Protein AF-A0A181Z832-F1 (afdb_monomer_lite)

Foldseek 3Di:
DPPLDDQKDFDAAPQGDDDDPVLCQLQPPQDDDFQDDPDPPGGGHDPLDDGIDGPPVNLVVLFDPCLVVLVVQLVVLQVLLVVLVVLQVVCVVVVHPSPVSLVSNLSSLVSNLVSVVVNLVRSVVSSVVSNVNSVVVVVVPDPDDGDDDDDDDPPVVSVVVSVVVVVVSVVVNVVVPDDDDDDDDDDDDDDDPDLPPPPLPPPPDFDDWDAAPVRFKIKGWDDDQVCLFQVLFADDSFDKTKIKIAGQAWAFKKWKKFAAQDPPDHGPDIAIATGIDHHPAIEMEMEGDNHPDMDTPHMDGDPDDFAFWDKDKDWPPDDDPVNGRPSCVPFPKTKIKIATQAWAQWKKWKKFAQDAADPRDGGHIHIYTDTHHHRDIDMGMRTNHPDDDSSMDTPTMGHDPVPPDPPVVPPPPDDDD

Structure (mmCIF, N/CA/C/O backbone):
data_AF-A0A181Z832-F1
#
_entry.id   AF-A0A181Z832-F1
#
loop_
_atom_site.group_PDB
_atom_site.id
_atom_site.type_symbol
_atom_site.label_atom_id
_atom_site.label_alt_id
_atom_site.label_comp_id
_atom_site.label_asym_id
_atom_site.label_entity_id
_atom_site.label_seq_id
_atom_site.pdbx_PDB_ins_code
_atom_site.Cartn_x
_atom_site.Cartn_y
_atom_site.Cartn_z
_atom_site.occupancy
_atom_site.B_iso_or_equiv
_atom_site.auth_seq_id
_atom_site.auth_comp_id
_atom_site.auth_asym_id
_atom_site.auth_atom_id
_atom_site.pdbx_PDB_model_num
ATOM 1 N N . MET A 1 1 ? -36.350 8.752 -12.880 1.00 47.03 1 MET A N 1
ATOM 2 C CA . MET A 1 1 ? -35.503 9.159 -11.741 1.00 47.03 1 MET A CA 1
ATOM 3 C C . MET A 1 1 ? -34.087 8.745 -12.075 1.00 47.03 1 MET A C 1
ATOM 5 O O . MET A 1 1 ? -33.832 7.558 -12.195 1.00 47.03 1 MET A O 1
ATOM 9 N N . THR A 1 2 ? -33.215 9.701 -12.371 1.00 56.34 2 THR A N 1
ATOM 10 C CA . THR A 1 2 ? -31.779 9.455 -12.535 1.00 56.34 2 THR A CA 1
ATOM 11 C C . THR A 1 2 ? -31.214 9.071 -11.169 1.00 56.34 2 THR A C 1
ATOM 13 O O . THR A 1 2 ? -31.447 9.796 -10.208 1.00 56.34 2 THR A O 1
ATOM 16 N N . ASP A 1 3 ? -30.532 7.929 -11.070 1.00 66.56 3 ASP A N 1
ATOM 17 C CA . ASP A 1 3 ? -29.887 7.442 -9.841 1.00 66.56 3 ASP A CA 1
ATOM 18 C C . ASP A 1 3 ? -28.851 8.483 -9.368 1.00 66.56 3 ASP A C 1
ATOM 20 O O . ASP A 1 3 ? -27.759 8.588 -9.926 1.00 66.56 3 ASP A O 1
ATOM 24 N N . HIS A 1 4 ? -29.237 9.350 -8.424 1.00 76.06 4 HIS A N 1
ATOM 25 C CA . HIS A 1 4 ? -28.389 10.413 -7.876 1.00 76.06 4 HIS A CA 1
ATOM 26 C C . HIS A 1 4 ? -27.566 9.840 -6.728 1.00 76.06 4 HIS A C 1
ATOM 28 O O . HIS A 1 4 ? -27.806 10.133 -5.556 1.00 76.06 4 HIS A O 1
ATOM 34 N N . ARG A 1 5 ? -26.594 8.992 -7.065 1.00 86.06 5 ARG A N 1
ATOM 35 C CA . ARG A 1 5 ? -25.602 8.563 -6.079 1.00 86.06 5 ARG A CA 1
ATOM 36 C C . ARG A 1 5 ? -24.709 9.751 -5.722 1.00 86.06 5 ARG A C 1
ATOM 38 O O . ARG A 1 5 ? -24.228 10.429 -6.634 1.00 86.06 5 ARG A O 1
ATOM 45 N N . PRO A 1 6 ? -24.488 10.024 -4.427 1.00 91.19 6 PRO A N 1
ATOM 46 C CA . PRO A 1 6 ? -23.583 11.083 -4.019 1.00 91.19 6 PRO A CA 1
ATOM 47 C C . PRO A 1 6 ? -22.151 10.754 -4.481 1.00 91.19 6 PRO A C 1
ATOM 49 O O . PRO A 1 6 ? -21.756 9.587 -4.457 1.00 91.19 6 PRO A O 1
ATOM 52 N N . PRO A 1 7 ? -21.360 11.756 -4.905 1.00 90.62 7 PRO A N 1
ATOM 53 C CA . PRO A 1 7 ? -19.976 11.545 -5.320 1.00 90.62 7 PRO A CA 1
ATOM 54 C C . PRO A 1 7 ? -19.058 11.065 -4.188 1.00 90.62 7 PRO A C 1
ATOM 56 O O . PRO A 1 7 ? -18.022 10.470 -4.471 1.00 90.62 7 PRO A O 1
ATOM 59 N N . PHE A 1 8 ? -19.449 11.265 -2.928 1.00 91.69 8 PHE A N 1
ATOM 60 C CA . PHE A 1 8 ? -18.770 10.713 -1.758 1.00 91.69 8 PHE A CA 1
ATOM 61 C C . PHE A 1 8 ? -19.722 9.823 -0.957 1.00 91.69 8 PHE A C 1
ATOM 63 O O . PHE A 1 8 ? -20.860 10.205 -0.672 1.00 91.69 8 PHE A O 1
ATOM 70 N N . ARG A 1 9 ? -19.252 8.632 -0.584 1.00 90.69 9 ARG A N 1
ATOM 71 C CA . ARG A 1 9 ? -19.962 7.688 0.283 1.00 90.69 9 ARG A CA 1
ATOM 72 C C . ARG A 1 9 ? -19.500 7.870 1.721 1.00 90.69 9 ARG A C 1
ATOM 74 O O . ARG A 1 9 ? -18.304 7.999 1.974 1.00 90.69 9 ARG A O 1
ATOM 81 N N . PHE A 1 10 ? -20.447 7.855 2.651 1.00 93.31 10 PHE A N 1
ATOM 82 C CA . PHE A 1 10 ? -20.147 7.941 4.075 1.00 93.31 10 PHE A CA 1
ATOM 83 C C . PHE A 1 10 ? -19.765 6.564 4.635 1.00 93.31 10 PHE A C 1
ATOM 85 O O . PHE A 1 10 ? -20.524 5.604 4.485 1.00 93.31 10 PHE A O 1
ATOM 92 N N . ARG A 1 11 ? -18.609 6.469 5.296 1.00 89.62 11 ARG A N 1
ATOM 93 C CA . ARG A 1 11 ? -18.157 5.289 6.044 1.00 89.62 11 ARG A CA 1
ATOM 94 C C . ARG A 1 11 ? -18.623 5.421 7.489 1.00 89.62 11 ARG A C 1
ATOM 96 O O . ARG A 1 11 ? -18.109 6.246 8.242 1.00 89.62 11 ARG A O 1
ATOM 103 N N . THR A 1 12 ? -19.607 4.606 7.860 1.00 92.50 12 THR A N 1
ATOM 104 C CA . THR A 1 12 ? -20.191 4.616 9.209 1.00 92.50 12 THR A CA 1
ATOM 105 C C . THR A 1 12 ? -19.221 3.950 10.190 1.00 92.50 12 THR A C 1
ATOM 107 O O . THR A 1 12 ? -18.890 2.786 9.964 1.00 92.50 12 THR A O 1
ATOM 110 N N . PRO A 1 13 ? -18.756 4.642 11.248 1.00 91.38 13 PRO A N 1
ATOM 111 C CA . PRO A 1 13 ? -17.936 4.018 12.284 1.00 91.38 13 PRO A CA 1
ATOM 112 C C . PRO A 1 13 ? -18.646 2.832 12.958 1.00 91.38 13 PRO A C 1
ATOM 114 O O . PRO A 1 13 ? -19.880 2.833 13.051 1.00 91.38 13 PRO A O 1
ATOM 117 N N . PRO A 1 14 ? -17.904 1.842 13.484 1.00 86.19 14 PRO A N 1
ATOM 118 C CA . PRO A 1 14 ? -18.495 0.738 14.232 1.00 86.19 14 PRO A CA 1
ATOM 119 C C . PRO A 1 14 ? -19.362 1.236 15.399 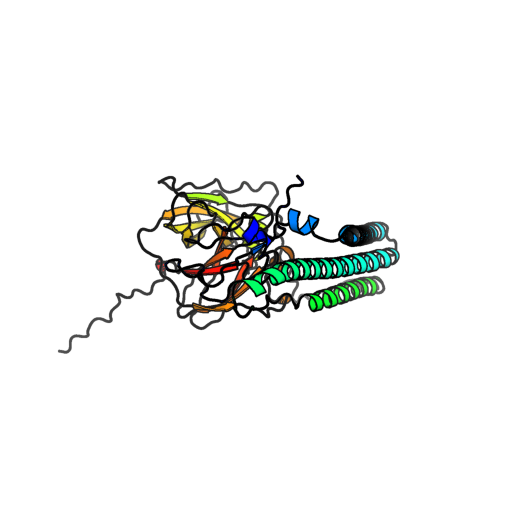1.00 86.19 14 PRO A C 1
ATOM 121 O O . PRO A 1 14 ? -18.968 2.118 16.161 1.00 86.19 14 PRO A O 1
ATOM 124 N N . GLY A 1 15 ? -20.570 0.682 15.529 1.00 91.19 15 GLY A N 1
ATOM 125 C CA . GLY A 1 15 ? -21.528 1.052 16.579 1.00 91.19 15 GLY A CA 1
ATOM 126 C C . GLY A 1 15 ? -22.335 2.329 16.314 1.00 91.19 15 GLY A C 1
ATOM 127 O O . GLY A 1 15 ? -23.218 2.656 17.107 1.00 91.19 15 GLY A O 1
ATOM 128 N N . TRP A 1 16 ? -22.086 3.044 15.212 1.00 93.94 16 TRP A N 1
ATOM 129 C CA . TRP A 1 16 ? -22.918 4.179 14.810 1.00 93.94 16 TRP A CA 1
ATOM 130 C C . TRP A 1 16 ? -24.132 3.717 13.993 1.00 93.94 16 TRP A C 1
ATOM 132 O O . TRP A 1 16 ? -24.042 2.751 13.233 1.00 93.94 16 TRP A O 1
ATOM 142 N N . PRO A 1 17 ? -25.275 4.418 14.088 1.00 94.50 17 PRO A N 1
ATOM 143 C CA . PRO A 1 17 ? -26.390 4.183 13.184 1.00 94.50 17 PRO A CA 1
ATOM 144 C C . PRO A 1 17 ? -26.012 4.602 11.758 1.00 94.50 17 PRO A C 1
ATOM 146 O O . PRO A 1 17 ? -25.403 5.653 11.549 1.00 94.50 17 PRO A O 1
ATOM 149 N N . THR A 1 18 ? -26.414 3.809 10.764 1.00 92.25 18 THR A N 1
ATOM 150 C CA . THR A 1 18 ? -26.238 4.170 9.352 1.00 92.25 18 THR A CA 1
ATOM 151 C C . THR A 1 18 ? -27.043 5.437 9.037 1.00 92.25 18 THR A C 1
ATOM 153 O O . THR A 1 18 ? -28.260 5.447 9.252 1.00 92.25 18 THR A O 1
ATOM 156 N N . PRO A 1 19 ? -26.415 6.515 8.535 1.00 91.50 19 PRO A N 1
ATOM 157 C CA . PRO A 1 19 ? -27.131 7.744 8.219 1.00 91.50 19 PRO A CA 1
ATOM 158 C C . PRO A 1 19 ? -28.065 7.559 7.019 1.00 91.50 19 PRO A C 1
ATOM 160 O O . PRO A 1 19 ? -27.821 6.743 6.128 1.00 91.50 19 PRO A O 1
ATOM 163 N N . SER A 1 20 ? -29.133 8.359 6.966 1.00 92.62 20 SER A N 1
ATOM 164 C CA . SER A 1 20 ? -30.029 8.377 5.808 1.00 92.62 20 SER A CA 1
ATOM 165 C C . SER A 1 20 ? -29.323 8.939 4.570 1.00 92.62 20 SER A C 1
ATOM 167 O O . SER A 1 20 ? -28.414 9.767 4.664 1.00 92.62 20 SER A O 1
ATOM 169 N N . THR A 1 21 ? -29.777 8.543 3.380 1.00 89.25 21 THR A N 1
ATOM 170 C CA . THR A 1 21 ? -29.235 9.047 2.106 1.00 89.25 21 THR A CA 1
ATOM 171 C C . THR A 1 21 ? -29.367 10.565 1.972 1.00 89.25 21 THR A C 1
ATOM 173 O O . THR A 1 21 ? -28.485 11.207 1.409 1.00 89.25 21 THR A O 1
ATOM 176 N N . GLU A 1 22 ? -30.437 11.150 2.520 1.00 89.75 22 GLU A N 1
ATOM 177 C CA . GLU A 1 22 ? -30.642 12.603 2.563 1.00 89.75 22 GLU A CA 1
ATOM 178 C C . GLU A 1 22 ? -29.599 13.296 3.447 1.00 89.75 22 GLU A C 1
ATOM 180 O O . GLU A 1 22 ? -29.033 14.313 3.046 1.00 89.75 22 GLU A O 1
ATOM 185 N N . TRP A 1 23 ? -29.286 12.720 4.614 1.00 90.50 23 TRP A N 1
ATOM 186 C CA . TRP A 1 23 ? -28.253 13.252 5.501 1.00 90.50 23 TRP A CA 1
ATOM 187 C C . TRP A 1 23 ? -26.875 13.198 4.840 1.00 90.50 23 TRP A C 1
ATOM 189 O O . TRP A 1 23 ? -26.167 14.205 4.828 1.00 90.50 23 TRP A O 1
ATOM 199 N N . VAL A 1 24 ? -26.527 12.054 4.234 1.00 91.06 24 VAL A N 1
ATOM 200 C CA . VAL A 1 24 ? -25.254 11.860 3.519 1.00 91.06 24 VAL A CA 1
ATOM 201 C C . VAL A 1 24 ? -25.123 12.859 2.374 1.00 91.06 24 VAL A C 1
ATOM 203 O O . VAL A 1 24 ? -24.075 13.479 2.220 1.00 91.06 24 VAL A O 1
ATOM 206 N N . ALA A 1 25 ? -26.191 13.068 1.599 1.00 89.00 25 ALA A N 1
ATOM 207 C CA . ALA A 1 25 ? -26.197 14.038 0.510 1.00 89.00 25 ALA A CA 1
ATOM 208 C C . ALA A 1 25 ? -26.004 15.483 1.005 1.00 89.00 25 ALA A C 1
ATOM 210 O O . ALA A 1 25 ? -25.301 16.250 0.349 1.00 89.00 25 ALA A O 1
ATOM 211 N N . ALA A 1 26 ? -26.587 15.834 2.156 1.00 88.69 26 ALA A N 1
ATOM 212 C CA . ALA A 1 26 ? -26.503 17.170 2.744 1.00 88.69 26 ALA A CA 1
ATOM 213 C C . ALA A 1 26 ? -25.163 17.474 3.439 1.00 88.69 26 ALA A C 1
ATOM 215 O O . ALA A 1 26 ? -24.819 18.644 3.568 1.00 88.69 26 ALA A O 1
ATOM 216 N N . HIS A 1 27 ? -24.403 16.460 3.868 1.00 89.81 27 HIS A N 1
ATOM 217 C CA . HIS A 1 27 ? -23.187 16.637 4.680 1.00 89.81 27 HIS A CA 1
ATOM 218 C C . HIS A 1 27 ? -21.897 16.186 3.983 1.00 89.81 27 HIS A C 1
ATOM 220 O O . HIS A 1 27 ? -20.892 15.985 4.656 1.00 89.81 27 HIS A O 1
ATOM 226 N N . GLN A 1 28 ? -21.886 16.025 2.656 1.00 91.38 28 GLN A N 1
ATOM 227 C CA . GLN A 1 28 ? -20.708 15.518 1.940 1.00 91.38 28 GLN A CA 1
ATOM 228 C C . GLN A 1 28 ? -19.419 16.265 2.285 1.00 91.38 28 GLN A C 1
ATOM 230 O O . GLN A 1 28 ? -19.369 17.494 2.223 1.00 91.38 28 GLN A O 1
ATOM 235 N N . LEU A 1 29 ? -18.376 15.491 2.600 1.00 90.12 29 LEU A N 1
ATOM 236 C CA . LEU A 1 29 ? -17.046 15.964 2.999 1.00 90.12 29 LEU A CA 1
ATOM 237 C C . LEU A 1 29 ? -17.005 16.789 4.297 1.00 90.12 29 LEU A C 1
ATOM 239 O O . LEU A 1 29 ? -15.959 17.343 4.630 1.00 90.12 29 LEU A O 1
ATOM 243 N N . ALA A 1 30 ? -18.103 16.879 5.051 1.00 88.81 30 ALA A N 1
ATOM 244 C CA . ALA A 1 30 ? -18.063 17.437 6.394 1.00 88.81 30 ALA A CA 1
ATOM 245 C C . ALA A 1 30 ? -17.434 16.403 7.334 1.00 88.81 30 ALA A C 1
ATOM 247 O O . ALA A 1 30 ? -18.033 15.362 7.616 1.00 88.81 30 ALA A O 1
ATOM 248 N N . GLU A 1 31 ? -16.214 16.667 7.789 1.00 84.94 31 GLU A N 1
ATOM 249 C CA . GLU A 1 31 ? -15.541 15.824 8.773 1.00 84.94 31 GLU A CA 1
ATOM 250 C C . GLU A 1 31 ? -15.921 16.267 10.190 1.00 84.94 31 GLU A C 1
ATOM 252 O O . GLU A 1 31 ? -15.747 17.441 10.544 1.00 84.94 31 GLU A O 1
ATOM 257 N N . PRO A 1 32 ? -16.458 15.356 11.016 1.00 85.19 32 PRO A N 1
ATOM 258 C CA . PRO A 1 32 ? -16.616 15.612 12.434 1.00 85.19 32 PRO A CA 1
ATOM 259 C C . PRO A 1 32 ? -15.259 15.888 13.091 1.00 85.19 32 PRO A C 1
ATOM 261 O O . PRO A 1 32 ? -14.251 15.279 12.741 1.00 85.19 32 PRO A O 1
ATOM 264 N N . GLY A 1 33 ? -15.232 16.792 14.073 1.00 83.06 33 GLY A N 1
ATOM 265 C CA . GLY A 1 33 ? -14.020 17.037 14.857 1.00 83.06 33 GLY A CA 1
ATOM 266 C C . GLY A 1 33 ? -13.581 15.798 15.661 1.00 83.06 33 GLY A C 1
ATOM 267 O O . GLY A 1 33 ? -14.410 14.922 15.934 1.00 83.06 33 GLY A O 1
ATOM 268 N N . PRO A 1 34 ? -12.305 15.722 16.088 1.00 81.00 34 PRO A N 1
ATOM 269 C CA . PRO A 1 34 ? -11.812 14.628 16.923 1.00 81.00 34 PRO A CA 1
ATOM 270 C C . PRO A 1 34 ? -12.693 14.396 18.159 1.00 81.00 34 PRO A C 1
ATOM 272 O O . PRO A 1 34 ? -13.067 15.345 18.849 1.00 81.00 34 PRO A O 1
ATOM 275 N N . GLY A 1 35 ? -13.031 13.132 18.432 1.00 84.56 35 GLY A N 1
ATOM 276 C CA . GLY A 1 35 ? -13.876 12.744 19.568 1.00 84.56 35 GLY A CA 1
ATOM 277 C C . GLY A 1 35 ? -15.380 12.979 19.380 1.00 84.56 35 GLY A C 1
ATOM 278 O O . GLY A 1 35 ? -16.143 12.788 20.326 1.00 84.56 35 GLY A O 1
ATOM 279 N N . PHE A 1 36 ? -15.833 13.381 18.188 1.00 88.00 36 PHE A N 1
ATOM 280 C CA . PHE A 1 36 ? -17.260 13.517 17.907 1.00 88.00 36 PHE A CA 1
ATOM 281 C C . PHE A 1 36 ? -18.001 12.178 18.059 1.00 88.00 36 PHE A C 1
ATOM 283 O O . PHE A 1 36 ? -17.537 11.131 17.602 1.00 88.00 36 PHE A O 1
ATOM 290 N N . SER A 1 37 ? -19.193 12.248 18.654 1.00 91.94 37 SER A N 1
ATOM 291 C CA . SER A 1 37 ? -20.169 11.163 18.726 1.00 91.94 37 SER A CA 1
ATOM 292 C C . SER A 1 37 ? -21.545 11.689 18.295 1.00 91.94 37 SER A C 1
ATOM 294 O O . SER A 1 37 ? -21.918 12.799 18.690 1.00 91.94 37 SER A O 1
ATOM 296 N N . PRO A 1 38 ? -22.319 10.927 17.498 1.00 88.44 38 PRO A N 1
ATOM 297 C CA . PRO A 1 38 ? -23.601 11.376 16.962 1.00 88.44 38 PRO A CA 1
ATOM 298 C C . PRO A 1 38 ? -24.716 11.434 18.016 1.00 88.44 38 PRO A C 1
ATOM 300 O O . PRO A 1 38 ? -25.769 12.012 17.748 1.00 88.44 38 PRO A O 1
ATOM 303 N N . GLY A 1 39 ? -24.521 10.857 19.208 1.00 92.06 39 GLY A N 1
ATOM 304 C CA . GLY A 1 39 ? -25.519 10.915 20.272 1.00 92.06 39 GLY A CA 1
ATOM 305 C C . GLY A 1 39 ? -25.086 10.259 21.588 1.00 92.06 39 GLY A C 1
ATOM 306 O O . GLY A 1 39 ? -24.076 9.557 21.639 1.00 92.06 39 GLY A O 1
ATOM 307 N N . PRO A 1 40 ? -25.852 10.469 22.675 1.00 93.69 40 PRO A N 1
ATOM 308 C CA . PRO A 1 40 ? -25.563 9.866 23.973 1.00 93.69 40 PRO A CA 1
ATOM 309 C C . PRO A 1 40 ? -25.508 8.337 23.889 1.00 93.69 40 PRO A C 1
ATOM 311 O O . PRO A 1 40 ? -26.417 7.709 23.351 1.00 93.69 40 PRO A O 1
ATOM 314 N N . GLY A 1 41 ? -24.454 7.741 24.449 1.00 94.38 41 GLY A N 1
ATOM 315 C CA . GLY A 1 41 ? -24.267 6.287 24.473 1.00 94.38 41 GLY A CA 1
ATOM 316 C C . GLY A 1 41 ? -23.680 5.681 23.194 1.00 94.38 41 GLY A C 1
ATOM 317 O O . GLY A 1 41 ? -23.445 4.478 23.173 1.00 94.38 41 GLY A O 1
ATOM 318 N N . ILE A 1 42 ? -23.406 6.482 22.158 1.00 94.62 42 ILE A N 1
ATOM 319 C CA . ILE A 1 42 ? -22.690 6.031 20.958 1.00 94.62 42 ILE A CA 1
ATOM 320 C C . ILE A 1 42 ? -21.196 6.343 21.152 1.00 94.62 42 ILE A C 1
ATOM 322 O O . ILE A 1 42 ? -20.869 7.479 21.521 1.00 94.62 42 ILE A O 1
ATOM 326 N N . PRO A 1 43 ? -20.277 5.380 20.952 1.00 94.31 43 PRO A N 1
ATOM 327 C CA . PRO A 1 43 ? -18.849 5.634 21.119 1.00 94.31 43 PRO A CA 1
ATOM 328 C C . PRO A 1 43 ? -18.356 6.694 20.118 1.00 94.31 43 PRO A C 1
ATOM 330 O O . PRO A 1 43 ? -18.912 6.807 19.022 1.00 94.31 43 PRO A O 1
ATOM 333 N N . PRO A 1 44 ? -17.325 7.487 20.461 1.00 93.38 44 PRO A N 1
ATOM 334 C CA . PRO A 1 44 ? -16.682 8.360 19.486 1.00 93.38 44 PRO A CA 1
ATOM 335 C C . PRO A 1 44 ? -16.089 7.531 18.340 1.00 93.38 44 PRO A C 1
ATOM 337 O O . PRO A 1 44 ? -15.774 6.352 18.515 1.00 93.38 44 PRO A O 1
ATOM 340 N N . ALA A 1 45 ? -15.934 8.141 17.165 1.00 89.62 45 ALA A N 1
ATOM 341 C CA . ALA A 1 45 ? -15.255 7.466 16.063 1.00 89.62 45 ALA A CA 1
ATOM 342 C C . ALA A 1 45 ? -13.797 7.134 16.449 1.00 89.62 45 ALA A C 1
ATOM 344 O O . ALA A 1 45 ? -13.174 7.930 17.163 1.00 89.62 45 ALA A O 1
ATOM 345 N N . PRO A 1 46 ? -13.240 6.004 15.972 1.00 87.00 46 PRO A N 1
ATOM 346 C CA . PRO A 1 46 ? -11.831 5.679 16.174 1.00 87.00 46 PRO A CA 1
ATOM 347 C C . PRO A 1 46 ? -10.901 6.805 15.701 1.00 87.00 46 PRO A C 1
ATOM 349 O O . PRO A 1 46 ? -11.207 7.526 14.745 1.00 87.00 46 PRO A O 1
ATOM 352 N N . SER A 1 47 ? -9.747 6.957 16.353 1.00 83.50 47 SER A N 1
ATOM 353 C CA . SER A 1 47 ? -8.713 7.893 15.902 1.00 83.50 47 SER A CA 1
ATOM 354 C C . SER A 1 47 ? -8.278 7.557 14.474 1.00 83.50 47 SER A C 1
ATOM 356 O O . SER A 1 47 ? -8.003 6.400 14.176 1.00 83.50 47 SER A O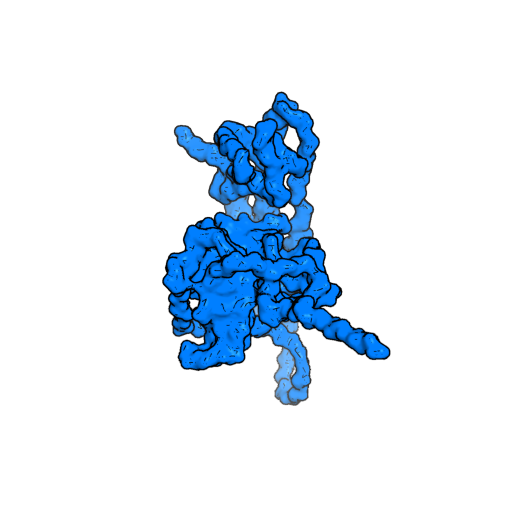 1
ATOM 358 N N . GLY A 1 48 ? -8.221 8.564 13.597 1.00 80.12 48 GLY A N 1
ATOM 359 C CA . GLY A 1 48 ? -7.853 8.381 12.188 1.00 80.12 48 GLY A CA 1
ATOM 360 C C . GLY A 1 48 ? -8.988 7.899 11.276 1.00 80.12 48 GLY A C 1
ATOM 361 O O . GLY A 1 48 ? -8.759 7.699 10.087 1.00 80.12 48 GLY A O 1
ATOM 362 N N . TRP A 1 49 ? -10.218 7.739 11.784 1.00 85.44 49 TRP A N 1
ATOM 363 C CA . TRP A 1 49 ? -11.340 7.287 10.959 1.00 85.44 49 TRP A CA 1
ATOM 364 C C . TRP A 1 49 ? -11.639 8.246 9.797 1.00 85.44 49 TRP A C 1
ATOM 366 O O . TRP A 1 49 ? -11.981 9.413 9.999 1.00 85.44 49 TRP A O 1
ATOM 376 N N . ARG A 1 50 ? -11.594 7.725 8.567 1.00 84.75 50 ARG A N 1
ATOM 377 C CA . ARG A 1 50 ? -11.970 8.455 7.350 1.00 84.75 50 ARG A CA 1
ATOM 378 C C . ARG A 1 50 ? -13.469 8.303 7.090 1.00 84.75 50 ARG A C 1
ATOM 380 O O . ARG A 1 50 ? -13.939 7.255 6.654 1.00 84.75 50 ARG A O 1
ATOM 387 N N . PHE A 1 51 ? -14.234 9.364 7.339 1.00 90.12 51 PHE A N 1
ATOM 388 C CA . PHE A 1 51 ? -15.699 9.360 7.206 1.00 90.12 51 PHE A CA 1
ATOM 389 C C . PHE A 1 51 ? -16.202 9.315 5.765 1.00 90.12 51 PHE A C 1
ATOM 391 O O . PHE A 1 51 ? -17.349 8.940 5.532 1.00 90.12 51 PHE A O 1
ATOM 398 N N . TRP A 1 52 ? -15.376 9.702 4.796 1.00 92.00 52 TRP A N 1
ATOM 399 C CA . TRP A 1 52 ? -15.783 9.852 3.405 1.00 92.00 52 TRP A CA 1
ATOM 400 C C . TRP A 1 52 ? -14.856 9.055 2.495 1.00 92.00 52 TRP A C 1
ATOM 402 O O . TRP A 1 52 ? -13.640 9.177 2.587 1.00 92.00 52 TRP A O 1
ATOM 412 N N . ARG A 1 53 ? -15.437 8.269 1.585 1.00 86.38 53 ARG A N 1
ATOM 413 C CA . ARG A 1 53 ? -14.726 7.630 0.469 1.00 86.38 53 ARG A CA 1
ATOM 414 C C . ARG A 1 53 ? -15.279 8.165 -0.843 1.00 86.38 53 ARG A C 1
ATOM 416 O O . ARG A 1 53 ? -16.497 8.269 -1.008 1.00 86.38 53 ARG A O 1
ATOM 423 N N . ALA A 1 54 ? -14.404 8.519 -1.777 1.00 83.00 54 ALA A N 1
ATOM 424 C CA . ALA A 1 54 ? -14.828 8.961 -3.098 1.00 83.00 54 ALA A CA 1
ATOM 425 C C . ALA A 1 54 ? -15.431 7.785 -3.882 1.00 83.00 54 ALA A C 1
ATOM 427 O O . ALA A 1 54 ? -14.792 6.754 -4.071 1.00 83.00 54 ALA A O 1
ATOM 428 N N . ASP A 1 55 ? -16.653 7.944 -4.388 1.00 83.94 55 ASP A N 1
ATOM 429 C CA . ASP A 1 55 ? -17.175 7.047 -5.415 1.00 83.94 55 ASP A CA 1
ATOM 430 C C . ASP A 1 55 ? -16.623 7.526 -6.760 1.00 83.94 55 ASP A C 1
ATOM 432 O O . ASP A 1 55 ? -17.111 8.508 -7.331 1.00 83.94 55 ASP A O 1
ATOM 436 N N . ARG A 1 56 ? -15.583 6.845 -7.267 1.00 82.62 56 ARG A N 1
ATOM 437 C CA . ARG A 1 56 ? -14.861 7.247 -8.487 1.00 82.62 56 ARG A CA 1
ATOM 438 C C . ARG A 1 56 ? -15.820 7.518 -9.655 1.00 82.62 56 ARG A C 1
ATOM 440 O O . ARG A 1 56 ? -15.594 8.461 -10.411 1.00 82.62 56 ARG A O 1
ATOM 447 N N . ARG A 1 57 ? -16.905 6.744 -9.813 1.00 83.81 57 ARG A N 1
ATOM 448 C CA . ARG A 1 57 ? -17.869 6.908 -10.921 1.00 83.81 57 ARG A CA 1
ATOM 449 C C . ARG A 1 57 ? -18.777 8.116 -10.709 1.00 83.81 57 ARG A C 1
ATOM 451 O O . ARG A 1 57 ? -18.936 8.915 -11.635 1.00 83.81 57 ARG A O 1
ATOM 458 N N . ALA A 1 58 ? -19.342 8.271 -9.514 1.00 87.44 58 ALA A N 1
ATOM 459 C CA . ALA A 1 58 ? -20.228 9.392 -9.205 1.00 87.44 58 ALA A CA 1
ATOM 460 C C . ALA A 1 58 ? -19.469 10.731 -9.158 1.00 87.44 58 ALA A C 1
ATOM 462 O O . ALA A 1 58 ? -19.937 11.723 -9.717 1.00 87.44 58 ALA A O 1
ATOM 463 N N . PHE A 1 59 ? -18.250 10.757 -8.612 1.00 89.88 59 PHE A N 1
ATOM 464 C CA . PHE A 1 59 ? -17.384 11.940 -8.625 1.00 89.88 59 PHE A CA 1
ATOM 465 C C . PHE A 1 59 ? -16.999 12.358 -10.048 1.00 89.88 59 PHE A C 1
ATOM 467 O O . PHE A 1 59 ? -17.139 13.520 -10.431 1.00 89.88 59 PHE A O 1
ATOM 474 N N . ARG A 1 60 ? -16.618 11.393 -10.890 1.00 87.56 60 ARG A N 1
ATOM 475 C CA . ARG A 1 60 ? -16.360 11.612 -12.321 1.00 87.56 60 ARG A CA 1
ATOM 476 C C . ARG A 1 60 ? -17.570 12.166 -13.074 1.00 87.56 60 ARG A C 1
ATOM 478 O O . ARG A 1 60 ? -17.372 12.915 -14.033 1.00 87.56 60 ARG A O 1
ATOM 485 N N . ALA A 1 61 ? -18.786 11.787 -12.681 1.00 89.88 61 ALA A N 1
ATOM 486 C CA . ALA A 1 61 ? -20.028 12.311 -13.248 1.00 89.88 61 ALA A CA 1
ATOM 487 C C . ALA A 1 61 ? -20.367 13.722 -12.734 1.00 89.88 61 ALA A C 1
ATOM 489 O O . ALA A 1 61 ? -20.992 14.492 -13.461 1.00 89.88 61 ALA A O 1
ATOM 490 N N . ALA A 1 62 ? -19.926 14.069 -11.520 1.00 91.75 62 ALA A N 1
ATOM 491 C CA . ALA A 1 62 ? -20.072 15.402 -10.938 1.00 91.75 62 ALA A CA 1
ATOM 492 C C . ALA A 1 62 ? -19.080 16.431 -11.515 1.00 91.75 62 ALA A C 1
ATOM 494 O O . ALA A 1 62 ? -19.337 17.633 -11.457 1.00 91.75 62 ALA A O 1
ATOM 495 N N . MET A 1 63 ? -17.959 15.984 -12.092 1.00 92.38 63 MET A N 1
ATOM 496 C CA . MET A 1 63 ? -16.997 16.878 -12.740 1.00 92.38 63 MET A CA 1
ATOM 497 C C . MET A 1 63 ? -17.601 17.604 -13.958 1.00 92.38 63 MET A C 1
ATOM 499 O O . MET A 1 63 ? -18.366 17.019 -14.732 1.00 92.38 63 MET A O 1
ATOM 503 N N . PRO A 1 64 ? -17.209 18.866 -14.210 1.00 93.38 64 PRO A N 1
ATOM 504 C CA . PRO A 1 64 ? -17.733 19.636 -15.332 1.00 93.38 64 PRO A CA 1
ATOM 505 C C . PRO A 1 64 ? -17.288 19.055 -16.681 1.00 93.38 64 PRO A C 1
ATOM 507 O O . PRO A 1 64 ? -16.238 18.425 -16.814 1.00 93.38 64 PRO A O 1
ATOM 510 N N . THR A 1 65 ? -18.042 19.360 -17.741 1.00 92.00 65 THR A N 1
ATOM 511 C CA . THR A 1 65 ? -17.803 18.856 -19.111 1.00 92.00 65 THR A CA 1
ATOM 512 C C . THR A 1 65 ? -16.406 19.162 -19.663 1.00 92.00 65 THR A C 1
ATOM 514 O O . THR A 1 65 ? -15.916 18.436 -20.532 1.00 92.00 65 THR A O 1
ATOM 517 N N . ARG A 1 66 ? -15.726 20.194 -19.136 1.00 92.50 66 ARG A N 1
ATOM 518 C CA . ARG A 1 66 ? -14.329 20.530 -19.463 1.00 92.50 66 ARG A CA 1
ATOM 519 C C . ARG A 1 66 ? -13.360 19.375 -19.183 1.00 92.50 66 ARG A C 1
ATOM 521 O O . ARG A 1 66 ? -12.353 19.283 -19.882 1.00 92.50 66 ARG A O 1
ATOM 528 N N . ARG A 1 67 ? -13.691 18.473 -18.252 1.00 93.88 67 ARG A N 1
ATOM 529 C CA . ARG A 1 67 ? -12.930 17.254 -17.946 1.00 93.88 67 ARG A CA 1
ATOM 530 C C . ARG A 1 67 ? -12.559 16.473 -19.206 1.00 93.88 67 ARG A C 1
ATOM 532 O O . ARG A 1 67 ? -11.385 16.197 -19.413 1.00 93.88 67 ARG A O 1
ATOM 539 N N . ARG A 1 68 ? -13.528 16.207 -20.093 1.00 92.12 68 ARG A N 1
ATOM 540 C CA . ARG A 1 68 ? -13.288 15.434 -21.327 1.00 92.12 68 ARG A CA 1
ATOM 541 C C . ARG A 1 68 ? -12.223 16.071 -22.214 1.00 92.12 68 ARG A C 1
ATOM 543 O O . ARG A 1 68 ? -11.455 15.364 -22.843 1.00 92.12 68 ARG A O 1
ATOM 550 N N . ARG A 1 69 ? -12.163 17.407 -22.272 1.00 94.38 69 ARG A N 1
ATOM 551 C CA . ARG A 1 69 ? -11.132 18.106 -23.055 1.00 94.38 69 ARG A CA 1
ATOM 552 C C . ARG A 1 69 ? -9.748 17.925 -22.441 1.00 94.38 69 ARG A C 1
ATOM 554 O O . ARG A 1 69 ? -8.801 17.743 -23.187 1.00 94.38 69 ARG A O 1
ATOM 561 N N . ILE A 1 70 ? -9.639 17.975 -21.114 1.00 93.06 70 ILE A N 1
ATOM 562 C CA . ILE A 1 70 ? -8.368 17.765 -20.408 1.00 93.06 70 ILE A CA 1
ATOM 563 C C . ILE A 1 70 ? -7.902 16.315 -20.577 1.00 93.06 70 ILE A C 1
ATOM 565 O O . ILE A 1 70 ? -6.746 16.095 -20.906 1.00 93.06 70 ILE A O 1
ATOM 569 N N . GLU A 1 71 ? -8.807 15.342 -20.449 1.00 91.12 71 GLU A N 1
ATOM 570 C CA . GLU A 1 71 ? -8.492 13.925 -20.680 1.00 91.12 71 GLU A CA 1
ATOM 571 C C . GLU A 1 71 ? -8.051 13.672 -22.124 1.00 91.12 71 GLU A C 1
ATOM 573 O O . GLU A 1 71 ? -7.028 13.037 -22.343 1.00 91.12 71 GLU A O 1
ATOM 578 N N . LEU A 1 72 ? -8.757 14.229 -23.116 1.00 96.12 72 LEU A N 1
ATOM 579 C CA . LEU A 1 72 ? -8.356 14.113 -24.522 1.00 96.12 72 LEU A CA 1
ATOM 580 C C . LEU A 1 72 ? -6.989 14.752 -24.796 1.00 96.12 72 LEU A C 1
ATOM 582 O O . LEU A 1 72 ? -6.217 14.195 -25.568 1.00 96.12 72 LEU A O 1
ATOM 586 N N . LEU A 1 73 ? -6.678 15.897 -24.177 1.00 95.06 73 LEU A N 1
ATOM 587 C CA . LEU A 1 73 ? -5.354 16.518 -24.290 1.00 95.06 73 LEU A CA 1
ATOM 588 C C . LEU A 1 73 ? -4.272 15.662 -23.625 1.00 95.06 73 LEU A C 1
ATOM 590 O O . LEU A 1 73 ? -3.206 15.499 -24.210 1.00 95.06 73 LEU A O 1
ATOM 594 N N . GLY A 1 74 ? -4.560 15.073 -22.462 1.00 92.88 74 GLY A N 1
ATOM 595 C CA . GLY A 1 74 ? -3.657 14.146 -21.784 1.00 92.88 74 GLY A CA 1
ATOM 596 C C . GLY A 1 74 ? -3.365 12.920 -22.644 1.00 92.88 74 GLY A C 1
ATOM 597 O O . GLY A 1 74 ? -2.206 12.631 -22.921 1.00 92.88 74 GLY A O 1
ATOM 598 N N . VAL A 1 75 ? -4.407 12.263 -23.163 1.00 94.38 75 VAL A N 1
ATOM 599 C CA . VAL A 1 75 ? -4.269 11.112 -24.070 1.00 94.38 75 VAL A CA 1
ATOM 600 C C . VAL A 1 75 ? -3.508 11.499 -25.340 1.00 94.38 75 VAL A C 1
ATOM 602 O O . VAL A 1 75 ? -2.610 10.773 -25.750 1.00 94.38 75 VAL A O 1
ATOM 605 N N . ALA A 1 76 ? -3.805 12.650 -25.951 1.00 96.31 76 ALA A N 1
ATOM 606 C CA . ALA A 1 76 ? -3.074 13.117 -27.129 1.00 96.31 76 ALA A CA 1
ATOM 607 C C . ALA A 1 76 ? -1.589 13.380 -26.825 1.00 96.31 76 ALA A C 1
ATOM 609 O O . ALA A 1 76 ? -0.733 13.034 -27.637 1.00 96.31 76 ALA A O 1
ATOM 610 N N . GLY A 1 77 ? -1.281 13.955 -25.658 1.00 94.62 77 GLY A N 1
ATOM 611 C CA . GLY A 1 77 ? 0.089 14.159 -25.186 1.00 94.62 77 GLY A CA 1
ATOM 612 C C . GLY A 1 77 ? 0.830 12.842 -24.976 1.00 94.62 77 GLY A C 1
ATOM 613 O O . GLY A 1 77 ? 1.942 12.688 -25.474 1.00 94.62 77 GLY A O 1
ATOM 614 N N . LEU A 1 78 ? 0.182 11.869 -24.330 1.00 94.12 78 LEU A N 1
ATOM 615 C CA . LEU A 1 78 ? 0.733 10.532 -24.113 1.00 94.12 78 LEU A CA 1
ATOM 616 C C . LEU A 1 78 ? 0.989 9.797 -25.437 1.00 94.12 78 LEU A C 1
ATOM 618 O O . LEU A 1 78 ? 2.074 9.266 -25.644 1.00 94.12 78 LEU A O 1
ATOM 622 N N . VAL A 1 79 ? 0.031 9.814 -26.368 1.00 95.69 79 VAL A N 1
ATOM 623 C CA . VAL A 1 79 ? 0.198 9.201 -27.697 1.00 95.69 79 VAL A CA 1
ATOM 624 C C . VAL A 1 79 ? 1.349 9.857 -28.459 1.00 95.69 79 VAL A C 1
ATOM 626 O O . VAL A 1 79 ? 2.165 9.157 -29.053 1.00 95.69 79 VAL A O 1
ATOM 629 N N . LEU A 1 80 ? 1.455 11.190 -28.428 1.00 95.94 80 LEU A N 1
ATOM 630 C CA . LEU A 1 80 ? 2.546 11.912 -29.085 1.00 95.94 80 LEU A CA 1
ATOM 631 C C . LEU A 1 80 ? 3.912 11.576 -28.466 1.00 95.94 80 LEU A C 1
ATOM 633 O O . LEU A 1 80 ? 4.886 11.416 -29.200 1.00 95.94 80 LEU A O 1
ATOM 637 N N . LEU A 1 81 ? 3.965 11.428 -27.139 1.00 93.12 81 LEU A N 1
ATOM 638 C CA . LEU A 1 81 ? 5.155 11.005 -26.406 1.00 93.12 81 LEU A CA 1
ATOM 639 C C . LEU A 1 81 ? 5.593 9.597 -26.835 1.00 93.12 81 LEU A C 1
ATOM 641 O O . LEU A 1 81 ? 6.737 9.419 -27.247 1.00 93.12 81 LEU A O 1
ATOM 645 N N . VAL A 1 82 ? 4.674 8.626 -26.819 1.00 93.88 82 VAL A N 1
ATOM 646 C CA . VAL A 1 82 ? 4.946 7.235 -27.220 1.00 93.88 82 VAL A CA 1
ATOM 647 C C . VAL A 1 82 ? 5.383 7.155 -28.684 1.00 93.88 82 VAL A C 1
ATOM 649 O O . VAL A 1 82 ? 6.386 6.516 -28.986 1.00 93.88 82 VAL A O 1
ATOM 652 N N . LEU A 1 83 ? 4.695 7.848 -29.599 1.00 95.38 83 LEU A N 1
ATOM 653 C CA . LEU A 1 83 ? 5.089 7.899 -31.013 1.00 95.38 83 LEU A CA 1
ATOM 654 C C . LEU A 1 83 ? 6.468 8.535 -31.207 1.00 95.38 83 LEU A C 1
ATOM 656 O O . LEU A 1 83 ? 7.221 8.104 -32.077 1.00 95.38 83 LEU A O 1
ATOM 660 N N . GLY A 1 84 ? 6.809 9.540 -30.400 1.00 94.38 84 GLY A N 1
ATOM 661 C CA . GLY A 1 84 ? 8.142 10.126 -30.379 1.00 94.38 84 GLY A CA 1
ATOM 662 C C . GLY A 1 84 ? 9.208 9.114 -29.957 1.00 94.38 84 GLY A C 1
ATOM 663 O O . GLY A 1 84 ? 10.206 8.966 -30.655 1.00 94.38 84 GLY A O 1
ATOM 664 N N . ILE A 1 85 ? 8.972 8.364 -28.876 1.00 92.06 85 ILE A N 1
ATOM 665 C CA . ILE A 1 85 ? 9.890 7.318 -28.390 1.00 92.06 85 ILE A CA 1
ATOM 666 C C . ILE A 1 85 ? 10.064 6.214 -29.439 1.00 92.06 85 ILE A C 1
ATOM 668 O O . ILE A 1 85 ? 11.191 5.879 -29.800 1.00 92.06 85 ILE A O 1
ATOM 672 N N . VAL A 1 86 ? 8.966 5.701 -30.000 1.00 93.81 86 VAL A N 1
ATOM 673 C CA . VAL A 1 86 ? 9.013 4.703 -31.082 1.00 93.81 86 VAL A CA 1
ATOM 674 C C . VAL A 1 86 ? 9.758 5.255 -32.302 1.00 93.81 86 VAL A C 1
ATOM 676 O O . VAL A 1 86 ? 10.559 4.551 -32.913 1.00 93.81 86 VAL A O 1
ATOM 679 N N . GLY A 1 87 ? 9.556 6.534 -32.629 1.00 94.00 87 GLY A N 1
ATOM 680 C CA . GLY A 1 87 ? 10.289 7.224 -33.686 1.00 94.00 87 GLY A CA 1
ATOM 681 C C . GLY A 1 87 ? 11.799 7.253 -33.447 1.00 94.00 87 GLY A C 1
ATOM 682 O O . GLY A 1 87 ? 12.548 7.020 -34.391 1.00 94.00 87 GLY A O 1
ATOM 683 N N . VAL A 1 88 ? 12.256 7.476 -32.207 1.00 92.69 88 VAL A N 1
ATOM 684 C CA . VAL A 1 88 ? 13.685 7.378 -31.858 1.00 92.69 88 VAL A CA 1
ATOM 685 C C . VAL A 1 88 ? 14.207 5.980 -32.178 1.00 92.69 88 VAL A C 1
ATOM 687 O O . VAL A 1 88 ? 15.176 5.882 -32.921 1.00 92.69 88 VAL A O 1
ATOM 690 N N . VAL A 1 89 ? 13.537 4.925 -31.700 1.00 91.44 89 VAL A N 1
ATOM 691 C CA . VAL A 1 89 ? 13.962 3.523 -31.892 1.00 91.44 89 VAL A CA 1
ATOM 692 C C . VAL A 1 89 ? 14.047 3.142 -33.375 1.00 91.44 89 VAL A C 1
ATOM 694 O O . VAL A 1 89 ? 15.000 2.496 -33.805 1.00 91.44 89 VAL A O 1
ATOM 697 N N . VAL A 1 90 ? 13.069 3.555 -34.185 1.00 94.81 90 VAL A N 1
ATOM 698 C CA . VAL A 1 90 ? 13.054 3.249 -35.626 1.00 94.81 90 VAL A CA 1
ATOM 699 C C . VAL A 1 90 ? 14.136 4.026 -36.377 1.00 94.81 90 VAL A C 1
ATOM 701 O O . VAL A 1 90 ? 14.791 3.467 -37.255 1.00 94.81 90 VAL A O 1
ATOM 704 N N . LEU A 1 91 ? 14.334 5.308 -36.053 1.00 93.19 91 LEU A N 1
ATOM 705 C CA . LEU A 1 91 ? 15.351 6.133 -36.709 1.00 93.19 91 LEU A CA 1
ATOM 706 C C . LEU A 1 91 ? 16.764 5.665 -36.354 1.00 93.19 91 LEU A C 1
ATOM 708 O O . LEU A 1 91 ? 17.602 5.584 -37.250 1.00 93.19 91 LEU A O 1
ATOM 712 N N . THR A 1 92 ? 17.015 5.298 -35.093 1.00 90.94 92 THR A N 1
ATOM 713 C CA . THR A 1 92 ? 18.309 4.741 -34.676 1.00 90.94 92 THR A CA 1
ATOM 714 C C . THR A 1 92 ? 18.588 3.402 -35.349 1.00 90.94 92 THR A C 1
ATOM 716 O O . THR A 1 92 ? 19.695 3.203 -35.833 1.00 90.94 92 THR A O 1
ATOM 719 N N . ALA A 1 93 ? 17.591 2.519 -35.469 1.00 91.38 93 ALA A N 1
ATOM 720 C CA . ALA A 1 93 ? 17.734 1.248 -36.185 1.00 91.38 93 ALA A CA 1
ATOM 721 C C . ALA A 1 93 ? 18.010 1.410 -37.695 1.00 91.38 93 ALA A C 1
ATOM 723 O O . ALA A 1 93 ? 18.485 0.476 -38.337 1.00 91.38 93 ALA A O 1
ATOM 724 N N . ALA A 1 94 ? 17.707 2.578 -38.266 1.00 95.06 94 ALA A N 1
ATOM 725 C CA . ALA A 1 94 ? 17.926 2.904 -39.674 1.00 95.06 94 ALA A CA 1
ATOM 726 C C . ALA A 1 94 ? 19.158 3.801 -39.918 1.00 95.06 94 ALA A C 1
ATOM 728 O O . ALA A 1 94 ? 19.304 4.324 -41.023 1.00 95.06 94 ALA A O 1
ATOM 729 N N . ASP A 1 95 ? 20.001 4.028 -38.902 1.00 93.12 95 ASP A N 1
ATOM 730 C CA . ASP A 1 95 ? 21.144 4.958 -38.938 1.00 93.12 95 ASP A CA 1
ATOM 731 C C . ASP A 1 95 ? 20.762 6.406 -39.327 1.00 93.12 95 ASP A C 1
ATOM 733 O O . ASP A 1 95 ? 21.566 7.174 -39.866 1.00 93.12 95 ASP A O 1
ATOM 737 N N . VAL A 1 96 ? 19.517 6.815 -39.054 1.00 92.75 96 VAL A N 1
ATOM 738 C CA . VAL A 1 96 ? 19.023 8.176 -39.298 1.00 92.75 96 VAL A CA 1
ATOM 739 C C . VAL A 1 96 ? 19.117 8.995 -38.004 1.00 92.75 96 VAL A C 1
ATOM 741 O O . VAL A 1 96 ? 18.690 8.525 -36.949 1.00 92.75 96 VAL A O 1
ATOM 744 N N . PRO A 1 97 ? 19.600 10.255 -38.041 1.00 90.81 97 PRO A N 1
ATOM 745 C CA . PRO A 1 97 ? 19.650 11.102 -36.852 1.00 90.81 97 PRO A CA 1
ATOM 746 C C . PRO A 1 97 ? 18.274 11.265 -36.183 1.00 90.81 97 PRO A C 1
ATOM 748 O O . PRO A 1 97 ? 17.351 11.851 -36.754 1.00 90.81 97 PRO A O 1
ATOM 751 N N . ALA A 1 98 ? 18.156 10.821 -34.930 1.00 88.25 98 ALA A N 1
ATOM 752 C CA . ALA A 1 98 ? 16.906 10.825 -34.163 1.00 88.25 98 ALA A CA 1
ATOM 753 C C . ALA A 1 98 ? 16.440 12.222 -33.692 1.00 88.25 98 ALA A C 1
ATOM 755 O O . ALA A 1 98 ? 15.436 12.342 -32.991 1.00 88.25 98 ALA A O 1
ATOM 756 N N . VAL A 1 99 ? 17.123 13.302 -34.093 1.00 88.19 99 VAL A N 1
ATOM 757 C CA . VAL A 1 99 ? 16.808 14.683 -33.674 1.00 88.19 99 VAL A CA 1
ATOM 758 C C . VAL A 1 99 ? 15.366 15.091 -34.005 1.00 88.19 99 VAL A C 1
ATOM 760 O O . VAL A 1 99 ? 14.750 15.864 -33.273 1.00 88.19 99 VAL A O 1
ATOM 763 N N . PHE A 1 100 ? 14.784 14.522 -35.065 1.00 83.38 100 PHE A N 1
ATOM 764 C CA . PHE A 1 100 ? 13.401 14.790 -35.462 1.00 83.38 100 PHE A CA 1
ATOM 765 C C . PHE A 1 100 ? 12.361 14.220 -34.487 1.00 83.38 100 PHE A C 1
ATOM 767 O O . PHE A 1 100 ? 11.238 14.721 -34.438 1.00 83.38 100 PHE A O 1
ATOM 774 N N . ALA A 1 101 ? 12.728 13.223 -33.680 1.00 89.38 101 ALA A N 1
ATOM 775 C CA . ALA A 1 101 ? 11.847 12.613 -32.690 1.00 89.38 101 ALA A CA 1
ATOM 776 C C . ALA A 1 101 ? 11.875 13.331 -31.323 1.00 89.38 101 ALA A C 1
ATOM 778 O O . ALA A 1 101 ? 10.978 13.138 -30.507 1.00 89.38 101 ALA A O 1
ATOM 779 N N . VAL A 1 102 ? 12.825 14.245 -31.090 1.00 89.38 102 VAL A N 1
ATOM 780 C CA . VAL A 1 102 ? 12.903 15.023 -29.836 1.00 89.38 102 VAL A CA 1
ATOM 781 C C . VAL A 1 102 ? 11.711 15.972 -29.685 1.00 89.38 102 VAL A C 1
ATOM 783 O O . VAL A 1 102 ? 11.133 16.089 -28.604 1.00 89.38 102 VAL A O 1
ATOM 786 N N . ALA A 1 103 ? 11.308 16.636 -30.772 1.00 90.56 103 ALA A N 1
ATOM 787 C CA . ALA A 1 103 ? 10.190 17.577 -30.760 1.00 90.56 103 ALA A CA 1
ATOM 788 C C . ALA A 1 103 ? 8.853 16.941 -30.312 1.00 90.56 103 ALA A C 1
ATOM 790 O O . ALA A 1 103 ? 8.224 17.504 -29.411 1.00 90.56 103 ALA A O 1
ATOM 791 N N . PRO A 1 104 ? 8.401 15.790 -30.861 1.00 93.12 104 PRO A N 1
ATOM 792 C CA . PRO A 1 104 ? 7.178 15.142 -30.389 1.00 93.12 104 PRO A CA 1
ATOM 793 C C . PRO A 1 104 ? 7.294 14.609 -28.954 1.00 93.12 104 PRO A C 1
ATOM 795 O O . PRO A 1 104 ? 6.325 14.735 -28.212 1.00 93.12 104 PRO A O 1
ATOM 798 N N . ILE A 1 105 ? 8.459 14.113 -28.517 1.00 90.88 105 ILE A N 1
ATOM 799 C CA . ILE A 1 105 ? 8.670 13.684 -27.120 1.00 90.88 105 ILE A CA 1
ATOM 800 C C . ILE A 1 105 ? 8.468 14.861 -26.161 1.00 90.88 105 ILE A C 1
ATOM 802 O O . ILE A 1 105 ? 7.653 14.785 -25.242 1.00 90.88 105 ILE A O 1
ATOM 806 N N . ALA A 1 106 ? 9.157 15.981 -26.402 1.00 91.00 106 ALA A N 1
ATOM 807 C CA . ALA A 1 106 ? 9.064 17.160 -25.545 1.00 91.00 106 ALA A CA 1
ATOM 808 C C . ALA A 1 106 ? 7.647 17.759 -25.541 1.00 91.00 106 ALA A C 1
ATOM 810 O O . ALA A 1 106 ? 7.108 18.084 -24.482 1.00 91.00 106 ALA A O 1
ATOM 811 N N . ALA A 1 107 ? 7.021 17.872 -26.717 1.00 93.06 107 ALA A N 1
ATOM 812 C CA . ALA A 1 107 ? 5.659 18.382 -26.842 1.00 93.06 107 ALA A CA 1
ATOM 813 C C . ALA A 1 107 ? 4.628 17.454 -26.175 1.00 93.06 107 ALA A C 1
ATOM 815 O O . ALA A 1 107 ? 3.735 17.936 -25.477 1.00 93.06 107 ALA A O 1
ATOM 816 N N . GLY A 1 108 ? 4.762 16.138 -26.361 1.00 94.44 108 GLY A N 1
ATOM 817 C CA . GLY A 1 108 ? 3.885 15.126 -25.777 1.00 94.44 108 GLY A CA 1
ATOM 818 C C . GLY A 1 108 ? 3.986 15.084 -24.256 1.00 94.44 108 GLY A C 1
ATOM 819 O O . GLY A 1 108 ? 2.968 15.192 -23.572 1.00 94.44 108 GLY A O 1
ATOM 820 N N . GLY A 1 109 ? 5.213 15.041 -23.727 1.00 90.31 109 GLY A N 1
ATOM 821 C CA . GLY A 1 109 ? 5.478 15.069 -22.289 1.00 90.31 109 GLY A CA 1
ATOM 822 C C . GLY A 1 109 ? 4.940 16.335 -21.618 1.00 90.31 109 GLY A C 1
ATOM 823 O O . GLY A 1 109 ? 4.204 16.249 -20.636 1.00 90.31 109 GLY A O 1
ATOM 824 N N . ALA A 1 110 ? 5.213 17.515 -22.187 1.00 91.50 110 ALA A N 1
ATOM 825 C CA . ALA A 1 110 ? 4.690 18.775 -21.657 1.00 91.50 110 ALA A CA 1
ATOM 826 C C . ALA A 1 110 ? 3.151 18.813 -21.665 1.00 91.50 110 ALA A C 1
ATOM 828 O O . ALA A 1 110 ? 2.533 19.241 -20.687 1.00 91.50 110 ALA A O 1
ATOM 829 N N . LEU A 1 111 ? 2.519 18.346 -22.748 1.00 94.31 111 LEU A N 1
ATOM 830 C CA . LEU A 1 111 ? 1.062 18.313 -22.857 1.00 94.31 111 LEU A CA 1
ATOM 831 C C . LEU A 1 111 ? 0.430 17.345 -21.846 1.00 94.31 111 LEU A C 1
ATOM 833 O O . LEU A 1 111 ? -0.591 17.686 -21.242 1.00 94.31 111 LEU A O 1
ATOM 837 N N . TYR A 1 112 ? 1.040 16.177 -21.633 1.00 92.31 112 TYR A N 1
ATOM 838 C CA . TYR A 1 112 ? 0.592 15.193 -20.648 1.00 92.31 112 TYR A CA 1
ATOM 839 C C . TYR A 1 112 ? 0.662 15.760 -19.225 1.00 92.31 112 TYR A C 1
ATOM 841 O O . TYR A 1 112 ? -0.362 15.825 -18.544 1.00 92.31 112 TYR A O 1
ATOM 849 N N . VAL A 1 113 ? 1.820 16.292 -18.816 1.00 88.06 113 VAL A N 1
ATOM 850 C CA . VAL A 1 113 ? 2.026 16.865 -17.472 1.00 88.06 113 VAL A CA 1
ATOM 851 C C . VAL A 1 113 ? 1.053 18.012 -17.196 1.00 88.06 113 VAL A C 1
ATOM 853 O O . VAL A 1 113 ? 0.378 18.022 -16.164 1.00 88.06 113 VAL A O 1
ATOM 856 N N . VAL A 1 114 ? 0.910 18.960 -18.131 1.00 92.62 114 VAL A N 1
ATOM 857 C CA . VAL A 1 114 ? -0.050 20.068 -17.985 1.00 92.62 114 VAL A CA 1
ATOM 858 C C . VAL A 1 114 ? -1.480 19.543 -17.863 1.00 92.62 114 VAL A C 1
ATOM 860 O O . VAL A 1 114 ? -2.263 20.083 -17.080 1.00 92.62 114 VAL A O 1
ATOM 863 N N . SER A 1 115 ? -1.835 18.494 -18.605 1.00 91.50 115 SER A N 1
ATOM 864 C CA . SER A 1 115 ? -3.167 17.889 -18.529 1.00 91.50 115 SER A CA 1
ATOM 865 C C . SER A 1 115 ? -3.416 17.237 -17.169 1.00 91.50 115 SER A C 1
ATOM 867 O O . SER A 1 115 ? -4.477 17.473 -16.596 1.00 91.50 115 SER A O 1
ATOM 869 N N . CYS A 1 116 ? -2.440 16.522 -16.604 1.00 86.62 116 CYS A N 1
ATOM 870 C CA . CYS A 1 116 ? -2.531 15.941 -15.261 1.00 86.62 116 CYS A CA 1
ATOM 871 C C . CYS A 1 116 ? -2.728 17.018 -14.183 1.00 86.62 116 CYS A C 1
ATOM 873 O O . CYS A 1 116 ? -3.667 16.932 -13.392 1.00 86.62 116 CYS A O 1
ATOM 875 N N . VAL A 1 117 ? -1.926 18.090 -14.209 1.00 86.62 117 VAL A N 1
ATOM 876 C CA . VAL A 1 117 ? -2.067 19.216 -13.263 1.00 86.62 117 VAL A CA 1
ATOM 877 C C . VAL A 1 117 ? -3.444 19.872 -13.388 1.00 86.62 117 VAL A C 1
ATOM 879 O O . VAL A 1 117 ? -4.126 20.103 -12.393 1.00 86.62 117 VAL A O 1
ATOM 882 N N . ARG A 1 118 ? -3.906 20.131 -14.618 1.00 91.69 118 ARG A N 1
ATOM 883 C CA . ARG A 1 118 ? -5.227 20.734 -14.859 1.00 91.69 118 ARG A CA 1
ATOM 884 C C . ARG A 1 118 ? -6.377 19.824 -14.457 1.00 91.69 118 ARG A C 1
ATOM 886 O O . ARG A 1 118 ? -7.426 20.325 -14.054 1.00 91.69 118 ARG A O 1
ATOM 893 N N . TRP A 1 119 ? -6.210 18.515 -14.606 1.00 91.75 119 TRP A N 1
ATOM 894 C CA . TRP A 1 119 ? -7.186 17.534 -14.155 1.00 91.75 119 TRP A CA 1
ATOM 895 C C . TRP A 1 119 ? -7.286 17.553 -12.627 1.00 91.75 119 TRP A C 1
ATOM 897 O O . TRP A 1 119 ? -8.393 17.602 -12.093 1.00 91.75 119 TRP A O 1
ATOM 907 N N . TRP A 1 120 ? -6.146 17.630 -11.937 1.00 86.50 120 TRP A N 1
ATOM 908 C CA . TRP A 1 120 ? -6.082 17.723 -10.480 1.00 86.50 120 TRP A CA 1
ATOM 909 C C . TRP A 1 120 ? -6.724 19.002 -9.929 1.00 86.50 120 TRP A C 1
ATOM 911 O O . TRP A 1 120 ? -7.536 18.944 -9.000 1.00 86.50 120 TRP A O 1
ATOM 921 N N . ASP A 1 121 ? -6.428 20.155 -10.537 1.00 89.12 121 ASP A N 1
ATOM 922 C CA . ASP A 1 121 ? -7.076 21.428 -10.198 1.00 89.12 121 ASP A CA 1
ATOM 923 C C . ASP A 1 121 ? -8.601 21.305 -10.321 1.00 89.12 121 ASP A C 1
ATOM 925 O O . ASP A 1 121 ? -9.347 21.680 -9.415 1.00 89.12 121 ASP A O 1
ATOM 929 N N . LEU A 1 122 ? -9.068 20.709 -11.425 1.00 91.31 122 LEU A N 1
ATOM 930 C CA . LEU A 1 122 ? -10.491 20.516 -11.685 1.00 91.31 122 LEU A CA 1
ATOM 931 C C . LEU A 1 122 ? -11.149 19.598 -10.652 1.00 91.31 122 LEU A C 1
ATOM 933 O O . LEU A 1 122 ? -12.264 19.877 -10.206 1.00 91.31 122 LEU A O 1
ATOM 937 N N . ALA A 1 123 ? -10.477 18.508 -10.280 1.00 87.00 123 ALA A N 1
ATOM 938 C CA . ALA A 1 123 ? -10.950 17.584 -9.260 1.00 87.00 123 ALA A CA 1
ATOM 939 C C . ALA A 1 123 ? -11.063 18.285 -7.902 1.00 87.00 123 ALA A C 1
ATOM 941 O O . ALA A 1 123 ? -12.107 18.215 -7.253 1.00 87.00 123 ALA A O 1
ATOM 942 N N . THR A 1 124 ? -10.037 19.044 -7.518 1.00 87.38 124 THR A N 1
ATOM 943 C CA . THR A 1 124 ? -10.007 19.762 -6.240 1.00 87.38 124 THR A CA 1
ATOM 944 C C . THR A 1 124 ? -11.092 20.838 -6.174 1.00 87.38 124 THR A C 1
ATOM 946 O O . THR A 1 124 ? -11.806 20.941 -5.177 1.00 87.38 124 THR A O 1
ATOM 949 N N . ASP A 1 125 ? -11.279 21.615 -7.242 1.00 91.56 125 ASP A N 1
ATOM 950 C CA . ASP A 1 125 ? -12.341 22.624 -7.313 1.00 91.56 125 ASP A CA 1
ATOM 951 C C . ASP A 1 125 ? -13.736 21.989 -7.283 1.00 91.56 125 ASP A C 1
ATOM 953 O O . ASP A 1 125 ? -14.638 22.501 -6.616 1.00 91.56 125 ASP A O 1
ATOM 957 N N . THR A 1 126 ? -13.904 20.834 -7.933 1.00 91.25 126 THR A N 1
ATOM 958 C CA . THR A 1 126 ? -15.153 20.062 -7.878 1.00 91.25 126 THR A CA 1
ATOM 959 C C . THR A 1 126 ? -15.432 19.602 -6.445 1.00 91.25 126 THR A C 1
ATOM 961 O O . THR A 1 126 ? -16.520 19.857 -5.929 1.00 91.25 126 THR A O 1
ATOM 964 N N . ALA A 1 127 ? -14.447 19.017 -5.758 1.00 88.56 127 ALA A N 1
ATOM 965 C CA . ALA A 1 127 ? -14.581 18.591 -4.364 1.00 88.56 127 ALA A CA 1
ATOM 966 C C . ALA A 1 127 ? -14.917 19.765 -3.428 1.00 88.56 127 ALA A C 1
ATOM 968 O O . ALA A 1 127 ? -15.858 19.676 -2.639 1.00 88.56 127 ALA A O 1
ATOM 969 N N . ARG A 1 128 ? -14.235 20.911 -3.575 1.00 89.88 128 ARG A N 1
ATOM 970 C CA . ARG A 1 128 ? -14.543 22.139 -2.819 1.00 89.88 128 ARG A CA 1
ATOM 971 C C . ARG A 1 128 ? -15.958 22.641 -3.086 1.00 89.88 128 ARG A C 1
ATOM 973 O O . ARG A 1 128 ? -16.623 23.080 -2.155 1.00 89.88 128 ARG A O 1
ATOM 980 N N . SER A 1 129 ? -16.428 22.581 -4.333 1.00 92.06 129 SER A N 1
ATOM 981 C CA . SER A 1 129 ? -17.787 23.011 -4.686 1.00 92.06 129 SER A CA 1
ATOM 982 C C . SER A 1 129 ? -18.862 22.118 -4.055 1.00 92.06 129 SER A C 1
ATOM 984 O O . SER A 1 129 ? -19.871 22.624 -3.559 1.00 92.06 129 SER A O 1
ATOM 986 N N . ILE A 1 130 ? -18.614 20.806 -3.996 1.00 89.94 130 ILE A N 1
ATOM 987 C CA . ILE A 1 130 ? -19.485 19.831 -3.331 1.00 89.94 130 ILE A CA 1
ATOM 988 C C . ILE A 1 130 ? -19.509 20.106 -1.823 1.00 89.94 130 ILE A C 1
ATOM 990 O O . ILE A 1 130 ? -20.589 20.284 -1.260 1.00 89.94 130 ILE A O 1
ATOM 994 N N . ALA A 1 131 ? -18.337 20.249 -1.194 1.00 87.31 131 ALA A N 1
ATOM 995 C CA . ALA A 1 131 ? -18.221 20.566 0.230 1.00 87.31 131 ALA A CA 1
ATOM 996 C C . ALA A 1 131 ? -18.885 21.909 0.585 1.00 87.31 131 ALA A C 1
ATOM 998 O O . ALA A 1 131 ? -19.587 22.017 1.588 1.00 87.31 131 ALA A O 1
ATOM 999 N N . ALA A 1 132 ? -18.718 22.937 -0.254 1.00 87.00 132 ALA A N 1
ATOM 1000 C CA . ALA A 1 132 ? -19.347 24.239 -0.051 1.00 87.00 132 ALA A CA 1
ATOM 1001 C C . ALA A 1 132 ? -20.876 24.153 -0.140 1.00 87.00 132 ALA A C 1
ATOM 1003 O O . ALA A 1 132 ? -21.563 24.772 0.666 1.00 87.00 132 ALA A O 1
ATOM 1004 N N . THR A 1 133 ? -21.408 23.361 -1.076 1.00 85.69 133 THR A N 1
ATOM 1005 C CA . THR A 1 133 ? -22.858 23.154 -1.229 1.00 85.69 133 THR A CA 1
ATOM 1006 C C . THR A 1 133 ? -23.444 22.398 -0.031 1.00 85.69 133 THR A C 1
ATOM 1008 O O . THR A 1 133 ? -24.528 22.746 0.438 1.00 85.69 133 THR A O 1
ATOM 1011 N N . ALA A 1 134 ? -22.708 21.423 0.512 1.00 82.19 134 ALA A N 1
ATOM 1012 C CA . ALA A 1 134 ? -23.079 20.698 1.728 1.00 82.19 134 ALA A CA 1
ATOM 1013 C C . ALA A 1 134 ? -23.020 21.593 2.987 1.00 82.19 134 ALA A C 1
ATOM 1015 O O . ALA A 1 134 ? -23.945 21.618 3.798 1.00 82.19 134 ALA A O 1
ATOM 1016 N N . GLY A 1 135 ? -21.978 22.421 3.122 1.00 68.19 135 GLY A N 1
ATOM 1017 C CA . GLY A 1 135 ? -21.769 23.293 4.286 1.00 68.19 135 GLY A CA 1
ATOM 1018 C C . GLY A 1 135 ? -22.855 24.354 4.514 1.00 68.19 135 GLY A C 1
ATOM 1019 O O . GLY A 1 135 ? -23.062 24.777 5.653 1.00 68.19 135 GLY A O 1
ATOM 1020 N N . VAL A 1 136 ? -23.603 24.749 3.474 1.00 66.25 136 VAL A N 1
ATOM 1021 C CA . VAL A 1 136 ? -24.740 25.683 3.613 1.00 66.25 136 VAL A CA 1
ATOM 1022 C C . VAL A 1 136 ? -25.818 25.111 4.547 1.00 66.25 136 VAL A C 1
ATOM 1024 O O . VAL A 1 136 ? -26.417 25.863 5.316 1.00 66.25 136 VAL A O 1
ATOM 1027 N N . TRP A 1 137 ? -25.998 23.788 4.572 1.00 55.06 137 TRP A N 1
ATOM 1028 C CA . TRP A 1 137 ? -26.978 23.112 5.429 1.00 55.06 137 TRP A CA 1
ATOM 1029 C C . TRP A 1 137 ? -26.482 22.913 6.868 1.00 55.06 137 TRP A C 1
ATOM 1031 O O . TRP A 1 137 ? -27.272 23.002 7.804 1.00 55.06 137 TRP A O 1
ATOM 1041 N N . GLY A 1 138 ? -25.173 22.727 7.072 1.00 54.97 138 GLY A N 1
ATOM 1042 C CA . GLY A 1 138 ? -24.591 22.526 8.408 1.00 54.97 138 GLY A CA 1
ATOM 1043 C C . GLY A 1 138 ? -24.684 23.751 9.328 1.00 54.97 138 GLY A C 1
ATOM 1044 O O . GLY A 1 138 ? -24.770 23.612 10.547 1.00 54.97 138 GLY A O 1
ATOM 1045 N N . SER A 1 139 ? -24.741 24.962 8.761 1.00 51.66 139 SER A N 1
ATOM 1046 C CA . SER A 1 139 ? -24.830 26.206 9.546 1.00 51.66 139 SER A CA 1
ATOM 1047 C C . SER A 1 139 ? -26.190 26.440 10.221 1.00 51.66 139 SER A C 1
ATOM 1049 O O . SER A 1 139 ? -26.298 27.315 11.078 1.00 51.66 139 SER A O 1
ATOM 1051 N N . THR A 1 140 ? -27.220 25.658 9.876 1.00 53.91 140 THR A N 1
ATOM 1052 C CA . THR A 1 140 ? -28.554 25.751 10.497 1.00 53.91 140 THR A CA 1
ATOM 1053 C C . THR A 1 140 ? -28.796 24.725 11.607 1.00 53.91 140 THR A C 1
ATOM 1055 O O . THR A 1 140 ? -29.773 24.881 12.338 1.00 53.91 140 THR A O 1
ATOM 1058 N N . SER A 1 141 ? -27.934 23.714 11.784 1.00 51.97 141 SER A N 1
ATOM 1059 C CA . SER A 1 141 ? -28.214 22.582 12.683 1.00 51.97 141 SER A CA 1
ATOM 1060 C C . SER A 1 141 ? -27.241 22.384 13.851 1.00 51.97 141 SER A C 1
ATOM 1062 O O . SER A 1 141 ? -27.724 22.002 14.912 1.00 51.97 141 SER A O 1
ATOM 1064 N N . VAL A 1 142 ? -25.931 22.653 13.761 1.00 50.50 142 VAL A N 1
ATOM 1065 C CA . VAL A 1 142 ? -25.018 22.475 14.917 1.00 50.50 142 VAL A CA 1
ATOM 1066 C C . VAL A 1 142 ? -23.795 23.393 14.809 1.00 50.50 142 VAL A C 1
ATOM 1068 O O . VAL A 1 142 ? -23.013 23.298 13.868 1.00 50.50 142 VAL A O 1
ATOM 1071 N N . SER A 1 143 ? -23.584 24.254 15.807 1.00 40.50 143 SER A N 1
ATOM 1072 C CA . SER A 1 143 ? -22.368 25.066 15.947 1.00 40.50 143 SER A CA 1
ATOM 1073 C C . SER A 1 143 ? -21.179 24.196 16.377 1.00 40.50 143 SER A C 1
ATOM 1075 O O . SER A 1 143 ? -20.862 24.127 17.562 1.00 40.50 143 SER A O 1
ATOM 1077 N N . ALA A 1 144 ? -20.511 23.535 15.433 1.00 47.22 144 ALA A N 1
ATOM 1078 C CA . ALA A 1 144 ? -19.189 22.947 15.647 1.00 47.22 144 ALA A CA 1
ATOM 1079 C C . ALA A 1 144 ? -18.145 23.672 14.772 1.00 47.22 144 ALA A C 1
ATOM 1081 O O . ALA A 1 144 ? -18.433 23.985 13.614 1.00 47.22 144 ALA A O 1
ATOM 1082 N N . PRO A 1 145 ? -16.941 23.977 15.293 1.00 45.56 145 PRO A N 1
ATOM 1083 C CA . PRO A 1 145 ? -15.880 24.583 14.497 1.00 45.56 145 PRO A CA 1
ATOM 1084 C C . PRO A 1 145 ? -15.389 23.587 13.438 1.00 45.56 145 PRO A C 1
ATOM 1086 O O . PRO A 1 145 ? -14.845 22.536 13.766 1.00 45.56 145 PRO A O 1
ATOM 1089 N N . ALA A 1 146 ? -15.591 23.918 12.161 1.00 46.66 146 ALA A N 1
ATOM 1090 C CA . ALA A 1 146 ? -15.157 23.097 11.037 1.00 46.66 146 ALA A CA 1
ATOM 1091 C C . ALA A 1 146 ? -13.621 23.063 10.944 1.00 46.66 146 ALA A C 1
ATOM 1093 O O . ALA A 1 146 ? -12.984 24.085 10.665 1.00 46.66 146 ALA A O 1
ATOM 1094 N N . ALA A 1 147 ? -13.029 21.885 11.143 1.00 46.38 147 ALA A N 1
ATOM 1095 C CA . ALA A 1 147 ? -11.666 21.613 10.708 1.00 46.38 147 ALA A CA 1
ATOM 1096 C C . ALA A 1 147 ? -11.649 21.600 9.170 1.00 46.38 147 ALA A C 1
ATOM 1098 O O . ALA A 1 147 ? -12.509 20.997 8.531 1.00 46.38 147 ALA A O 1
ATOM 1099 N N . ARG A 1 148 ? -10.715 22.329 8.550 1.00 47.25 148 ARG A N 1
ATOM 1100 C CA . ARG A 1 148 ? -10.566 22.328 7.088 1.00 47.25 148 ARG A CA 1
ATOM 1101 C C . ARG A 1 148 ? -9.730 21.118 6.683 1.00 47.25 148 ARG A C 1
ATOM 1103 O O . ARG A 1 148 ? -8.559 21.068 7.046 1.00 47.25 148 ARG A O 1
ATOM 1110 N N . ALA A 1 149 ? -10.298 20.215 5.886 1.00 45.38 149 ALA A N 1
ATOM 1111 C CA . ALA A 1 149 ? -9.541 19.170 5.203 1.00 45.38 149 ALA A CA 1
ATOM 1112 C C . ALA A 1 149 ? -8.460 19.808 4.304 1.00 45.38 149 ALA A C 1
ATOM 1114 O O . ALA A 1 149 ? -8.744 20.660 3.451 1.00 45.38 149 ALA A O 1
ATOM 1115 N N . GLY A 1 150 ? -7.200 19.456 4.555 1.00 37.31 150 GLY A N 1
ATOM 1116 C CA . GLY A 1 150 ? -6.029 20.043 3.913 1.00 37.31 150 GLY A CA 1
ATOM 1117 C C . GLY A 1 150 ? -5.766 19.466 2.525 1.00 37.31 150 GLY A C 1
ATOM 1118 O O . GLY A 1 150 ? -4.897 18.624 2.366 1.00 37.31 150 GLY A O 1
ATOM 1119 N N . PHE A 1 151 ? -6.453 19.961 1.495 1.00 48.06 151 PHE A N 1
ATOM 1120 C CA . PHE A 1 151 ? -6.116 19.654 0.097 1.00 48.06 151 PHE A CA 1
ATOM 1121 C C . PHE A 1 151 ? -5.126 20.685 -0.455 1.00 48.06 151 PHE A C 1
ATOM 1123 O O . PHE A 1 151 ? -5.528 21.663 -1.099 1.00 48.06 151 PHE A O 1
ATOM 1130 N N . GLY A 1 152 ? -3.828 20.518 -0.201 1.00 38.38 152 GLY A N 1
ATOM 1131 C CA . GLY A 1 152 ? -2.851 21.389 -0.850 1.00 38.38 152 GLY A CA 1
ATOM 1132 C C . GLY A 1 152 ? -1.394 21.088 -0.550 1.00 38.38 152 GLY A C 1
ATOM 1133 O O . GLY A 1 152 ? -0.906 21.509 0.493 1.00 38.38 152 GLY A O 1
ATOM 1134 N N . ARG A 1 153 ? -0.694 20.482 -1.524 1.00 46.19 153 ARG A N 1
ATOM 1135 C CA . ARG A 1 153 ? 0.748 20.704 -1.799 1.00 46.19 153 ARG A CA 1
ATOM 1136 C C . ARG A 1 153 ? 1.285 20.074 -3.100 1.00 46.19 153 ARG A C 1
ATOM 1138 O O . ARG A 1 153 ? 2.409 20.386 -3.480 1.00 46.19 153 ARG A O 1
ATOM 1145 N N . SER A 1 154 ? 0.490 19.309 -3.852 1.00 47.50 154 SER A N 1
ATOM 1146 C CA . SER A 1 154 ? 0.956 18.539 -5.026 1.00 47.50 154 SER A CA 1
ATOM 1147 C C . SER A 1 154 ? 1.364 19.369 -6.259 1.00 47.50 154 SER A C 1
ATOM 1149 O O . SER A 1 154 ? 2.036 18.865 -7.154 1.00 47.50 154 SER A O 1
ATOM 1151 N N . ALA A 1 155 ? 1.036 20.665 -6.312 1.00 45.44 155 ALA A N 1
ATOM 1152 C CA . ALA A 1 155 ? 1.374 21.525 -7.455 1.00 45.44 155 ALA A CA 1
ATOM 1153 C C . ALA A 1 155 ? 2.885 21.811 -7.608 1.00 45.44 155 ALA A C 1
ATOM 1155 O O . ALA A 1 155 ? 3.307 22.303 -8.651 1.00 45.44 155 ALA A O 1
ATOM 1156 N N . ARG A 1 1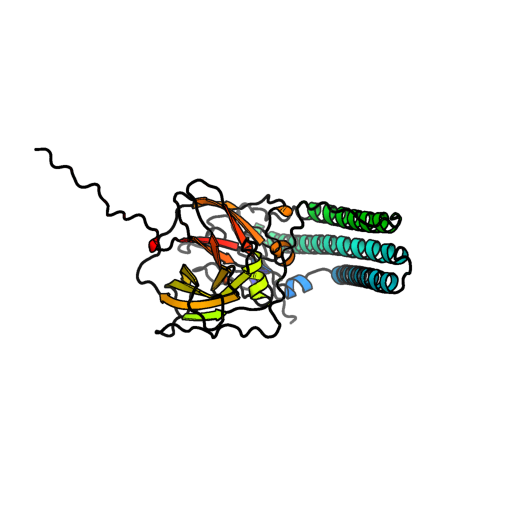56 ? 3.716 21.519 -6.594 1.00 50.47 156 ARG A N 1
ATOM 1157 C CA . ARG A 1 156 ? 5.167 21.778 -6.660 1.00 50.47 156 ARG A CA 1
ATOM 1158 C C . ARG A 1 156 ? 5.954 20.645 -7.328 1.00 50.47 156 ARG A C 1
ATOM 1160 O O . ARG A 1 156 ? 6.922 20.940 -8.022 1.00 50.47 156 ARG A O 1
ATOM 1167 N N . VAL A 1 157 ? 5.495 19.397 -7.211 1.00 49.66 157 VAL A N 1
ATOM 1168 C CA . VAL A 1 157 ? 6.204 18.198 -7.707 1.00 49.66 157 VAL A CA 1
ATOM 1169 C C . VAL A 1 157 ? 6.148 18.091 -9.236 1.00 49.66 157 VAL A C 1
ATOM 1171 O O . VAL A 1 157 ? 7.159 17.825 -9.881 1.00 49.66 157 VAL A O 1
ATOM 1174 N N . ALA A 1 158 ? 5.009 18.434 -9.846 1.00 47.91 158 ALA A N 1
ATOM 1175 C CA . ALA A 1 158 ? 4.836 18.371 -11.301 1.00 47.91 158 ALA A CA 1
ATOM 1176 C C . ALA A 1 158 ? 5.810 19.277 -12.084 1.00 47.91 158 ALA A C 1
ATOM 1178 O O . ALA A 1 158 ? 6.159 18.977 -13.222 1.00 47.91 158 ALA A O 1
ATOM 1179 N N . THR A 1 159 ? 6.290 20.367 -11.476 1.00 50.81 159 THR A N 1
ATOM 1180 C CA . THR A 1 159 ? 7.243 21.283 -12.127 1.00 50.81 159 THR A CA 1
ATOM 1181 C C . THR A 1 159 ? 8.648 20.679 -12.241 1.00 50.81 159 THR A C 1
ATOM 1183 O O . THR A 1 159 ? 9.343 20.960 -13.217 1.00 50.81 159 THR A O 1
ATOM 1186 N N . GLY A 1 160 ? 9.054 19.826 -11.290 1.00 48.53 160 GLY A N 1
ATOM 1187 C CA . GLY A 1 160 ? 10.378 19.190 -11.268 1.00 48.53 160 GLY A CA 1
ATOM 1188 C C . GLY A 1 160 ? 10.551 18.123 -12.354 1.00 48.53 160 GLY A C 1
ATOM 1189 O O . GLY A 1 160 ? 11.567 18.102 -13.046 1.00 48.53 160 GLY A O 1
ATOM 1190 N N . ILE A 1 161 ? 9.513 17.314 -12.586 1.00 54.19 161 ILE A N 1
ATOM 1191 C CA . ILE A 1 161 ? 9.541 16.184 -13.532 1.00 54.19 161 ILE A CA 1
ATOM 1192 C C . ILE A 1 161 ? 9.732 16.664 -14.982 1.00 54.19 161 ILE A C 1
ATOM 1194 O O . ILE A 1 161 ? 10.536 16.110 -15.731 1.00 54.19 161 ILE A O 1
ATOM 1198 N N . THR A 1 162 ? 9.082 17.762 -15.382 1.00 52.66 162 THR A N 1
ATOM 1199 C CA . THR A 1 162 ? 9.276 18.351 -16.723 1.00 52.66 162 THR A CA 1
ATOM 1200 C C . THR A 1 162 ? 10.698 18.864 -16.966 1.00 52.66 162 THR A C 1
ATOM 1202 O O . THR A 1 162 ? 11.173 18.814 -18.100 1.00 52.66 162 THR A O 1
ATOM 1205 N N . ALA A 1 163 ? 11.387 19.351 -15.928 1.00 53.59 163 ALA A N 1
ATOM 1206 C CA . ALA A 1 163 ? 12.764 19.826 -16.053 1.00 53.59 163 ALA A CA 1
ATOM 1207 C C . ALA A 1 163 ? 13.756 18.656 -16.178 1.00 53.59 163 ALA A C 1
ATOM 1209 O O . ALA A 1 163 ? 14.676 18.728 -16.992 1.00 53.59 163 ALA A O 1
ATOM 1210 N N . ALA A 1 164 ? 13.526 17.563 -15.442 1.00 52.59 164 ALA A N 1
ATOM 1211 C CA . ALA A 1 164 ? 14.350 16.357 -15.500 1.00 52.59 164 ALA A CA 1
ATOM 1212 C C . ALA A 1 164 ? 14.259 15.648 -16.864 1.00 52.59 164 ALA A C 1
ATOM 1214 O O . ALA A 1 164 ? 15.286 15.319 -17.454 1.00 52.59 164 ALA A O 1
ATOM 1215 N N . ILE A 1 165 ? 13.053 15.509 -17.432 1.00 54.78 165 ILE A N 1
ATOM 1216 C CA . ILE A 1 165 ? 12.860 14.878 -18.753 1.00 54.78 165 ILE A CA 1
ATOM 1217 C C . ILE A 1 165 ? 13.494 15.723 -19.873 1.00 54.78 165 ILE A C 1
ATOM 1219 O O . ILE A 1 165 ? 14.121 15.182 -20.786 1.00 54.78 165 ILE A O 1
ATOM 1223 N N . ALA A 1 166 ? 13.398 17.056 -19.794 1.00 54.41 166 ALA A N 1
ATOM 1224 C CA . ALA A 1 166 ? 14.063 17.948 -20.746 1.00 54.41 166 ALA A CA 1
ATOM 1225 C C . ALA A 1 166 ? 15.599 17.884 -20.635 1.00 54.41 166 ALA A C 1
ATOM 1227 O O . ALA A 1 166 ? 16.290 17.936 -21.654 1.00 54.41 166 ALA A O 1
ATOM 1228 N N . ALA A 1 167 ? 16.134 17.735 -19.418 1.00 55.19 167 ALA A N 1
ATOM 1229 C CA . ALA A 1 167 ? 17.566 17.570 -19.184 1.00 55.19 167 ALA A CA 1
ATOM 1230 C C . ALA A 1 167 ? 18.080 16.211 -19.694 1.00 55.19 167 ALA A C 1
ATOM 1232 O O . ALA A 1 167 ? 19.088 16.175 -20.397 1.00 55.19 167 ALA A O 1
ATOM 1233 N N . ALA A 1 168 ? 17.361 15.114 -19.439 1.00 55.88 168 ALA A N 1
ATOM 1234 C CA . ALA A 1 168 ? 17.728 13.779 -19.918 1.00 55.88 168 ALA A CA 1
ATOM 1235 C C . ALA A 1 168 ? 17.738 13.694 -21.457 1.00 55.88 168 ALA A C 1
ATOM 1237 O O . ALA A 1 168 ? 18.687 13.174 -22.047 1.00 55.88 168 ALA A O 1
ATOM 1238 N N . ALA A 1 169 ? 16.746 14.295 -22.127 1.00 57.41 169 ALA A N 1
ATOM 1239 C CA . ALA A 1 169 ? 16.701 14.358 -23.590 1.00 57.41 169 ALA A CA 1
ATOM 1240 C C . ALA A 1 169 ? 17.864 15.175 -24.195 1.00 57.41 169 ALA A C 1
ATOM 1242 O O . ALA A 1 169 ? 18.355 14.849 -25.277 1.00 57.41 169 ALA A O 1
ATOM 1243 N N . LEU A 1 170 ? 18.342 16.213 -23.496 1.00 55.94 170 LEU A N 1
ATOM 1244 C CA . LEU A 1 170 ? 19.512 16.996 -23.911 1.00 55.94 170 LEU A CA 1
ATOM 1245 C C . LEU A 1 170 ? 20.833 16.241 -23.698 1.00 55.94 170 LEU A C 1
ATOM 1247 O O . LEU A 1 170 ? 21.730 16.357 -24.531 1.00 55.94 170 LEU A O 1
ATOM 1251 N N . VAL A 1 171 ? 20.950 15.447 -22.629 1.00 55.47 171 VAL A N 1
ATOM 1252 C CA . VAL A 1 171 ? 22.160 14.659 -22.334 1.00 55.47 171 VAL A CA 1
ATOM 1253 C C . VAL A 1 171 ? 22.347 13.524 -23.345 1.00 55.47 171 VAL A C 1
ATOM 1255 O O . VAL A 1 171 ? 23.451 13.357 -23.860 1.00 55.47 171 VAL A O 1
ATOM 1258 N N . VAL A 1 172 ? 21.278 12.812 -23.719 1.00 54.81 172 VAL A N 1
ATOM 1259 C CA . VAL A 1 172 ? 21.339 11.734 -24.729 1.00 54.81 172 VAL A CA 1
ATOM 1260 C C . VAL A 1 172 ? 21.569 12.284 -26.146 1.00 54.81 172 VAL A C 1
ATOM 1262 O O . VAL A 1 172 ? 22.259 11.668 -26.957 1.00 54.81 172 VAL A O 1
ATOM 1265 N N . GLY A 1 173 ? 21.060 13.484 -26.452 1.00 50.22 173 GLY A N 1
ATOM 1266 C CA . GLY A 1 173 ? 21.324 14.152 -27.731 1.00 50.22 173 GLY A CA 1
ATOM 1267 C C . GLY A 1 173 ? 22.758 14.682 -27.877 1.00 50.22 173 GLY A C 1
ATOM 1268 O O . GLY A 1 173 ? 23.287 14.720 -28.987 1.00 50.22 173 GLY A O 1
ATOM 1269 N N . ALA A 1 174 ? 23.402 15.075 -26.773 1.00 49.75 174 ALA A N 1
ATOM 1270 C CA . ALA A 1 174 ? 24.767 15.603 -26.785 1.00 49.75 174 ALA A CA 1
ATOM 1271 C C . ALA A 1 174 ? 25.843 14.502 -26.857 1.00 49.75 174 ALA A C 1
ATOM 1273 O O . ALA A 1 174 ? 26.893 14.722 -27.463 1.00 49.75 174 ALA A O 1
ATOM 1274 N N . SER A 1 175 ? 25.588 13.314 -26.301 1.00 50.09 175 SER A N 1
ATOM 1275 C CA . SER A 1 175 ? 26.541 12.192 -26.315 1.00 50.09 175 SER A CA 1
ATOM 1276 C C . SER A 1 175 ? 26.602 11.444 -27.654 1.00 50.09 175 SER A C 1
ATOM 1278 O O . SER A 1 175 ? 27.641 10.876 -27.980 1.00 50.09 175 SER A O 1
ATOM 1280 N N . ALA A 1 176 ? 25.561 11.515 -28.490 1.00 49.56 176 ALA A N 1
ATOM 1281 C CA . ALA A 1 176 ? 25.564 10.914 -29.831 1.00 49.56 176 ALA A CA 1
ATOM 1282 C C . ALA A 1 176 ? 26.327 11.741 -30.896 1.00 49.56 176 ALA A C 1
ATOM 1284 O O . ALA A 1 176 ? 26.547 11.266 -32.008 1.00 49.56 176 ALA A O 1
ATOM 1285 N N . GLY A 1 177 ? 26.730 12.980 -30.584 1.00 45.03 177 GLY A N 1
ATOM 1286 C CA . GLY A 1 177 ? 27.386 13.887 -31.535 1.00 45.03 177 GLY A CA 1
ATOM 1287 C C . GLY A 1 177 ? 28.917 13.879 -31.515 1.00 45.03 177 GLY A C 1
ATOM 1288 O O . GLY A 1 177 ? 29.530 14.470 -32.404 1.00 45.03 177 GLY A O 1
ATOM 1289 N N . VAL A 1 178 ? 29.554 13.255 -30.517 1.00 43.47 178 VAL A N 1
ATOM 1290 C CA . VAL A 1 178 ? 31.011 13.341 -30.338 1.00 43.47 178 VAL A CA 1
ATOM 1291 C C . VAL A 1 178 ? 31.584 12.026 -29.803 1.00 43.47 178 VAL A C 1
ATOM 1293 O O . VAL A 1 178 ? 31.819 11.880 -28.610 1.00 43.47 178 VAL A O 1
ATOM 1296 N N . ALA A 1 179 ? 31.884 11.079 -30.691 1.00 36.00 179 ALA A N 1
ATOM 1297 C CA . ALA A 1 179 ? 32.875 10.047 -30.394 1.00 36.00 179 ALA A CA 1
ATOM 1298 C C . ALA A 1 179 ? 33.746 9.774 -31.633 1.00 36.00 179 ALA A C 1
ATOM 1300 O O . ALA A 1 179 ? 33.240 9.269 -32.638 1.00 36.00 179 ALA A O 1
ATOM 1301 N N . PRO A 1 180 ? 35.053 10.103 -31.604 1.00 47.22 180 PRO A N 1
ATOM 1302 C CA . PRO A 1 180 ? 36.014 9.469 -32.487 1.00 47.22 180 PRO A CA 1
ATOM 1303 C C . PRO A 1 180 ? 36.257 8.029 -32.015 1.00 47.22 180 PRO A C 1
ATOM 1305 O O . PRO A 1 180 ? 36.276 7.739 -30.821 1.00 47.22 180 PRO A O 1
ATOM 1308 N N . VAL A 1 181 ? 36.472 7.135 -32.975 1.00 45.62 181 VAL A N 1
ATOM 1309 C CA . VAL A 1 181 ? 36.914 5.754 -32.760 1.00 45.62 181 VAL A CA 1
ATOM 1310 C C . VAL A 1 181 ? 38.233 5.754 -31.977 1.00 45.62 181 VAL A C 1
ATOM 1312 O O . VAL A 1 181 ? 39.252 6.200 -32.503 1.00 45.62 181 VAL A O 1
ATOM 1315 N N . VAL A 1 182 ? 38.229 5.230 -30.748 1.00 39.28 182 VAL A N 1
ATOM 1316 C CA . VAL A 1 182 ? 39.443 4.807 -30.036 1.00 39.28 182 VAL A CA 1
ATOM 1317 C C . VAL A 1 182 ? 39.184 3.447 -29.394 1.00 39.28 182 VAL A C 1
ATOM 1319 O O . VAL A 1 182 ? 38.315 3.293 -28.543 1.00 39.28 182 VAL A O 1
ATOM 1322 N N . THR A 1 183 ? 39.950 2.464 -29.850 1.00 42.62 183 THR A N 1
ATOM 1323 C CA . THR A 1 183 ? 40.114 1.128 -29.273 1.00 42.62 183 THR A CA 1
ATOM 1324 C C . THR A 1 183 ? 40.988 1.165 -28.012 1.00 42.62 183 THR A C 1
ATOM 1326 O O . THR A 1 183 ? 42.024 1.826 -28.021 1.00 42.62 183 THR A O 1
ATOM 1329 N N . ASP A 1 184 ? 40.585 0.376 -27.011 1.00 38.44 184 ASP A N 1
ATOM 1330 C CA . ASP A 1 184 ? 41.330 -0.149 -25.849 1.00 38.44 184 ASP A CA 1
ATOM 1331 C C . ASP A 1 184 ? 41.935 0.808 -24.800 1.00 38.44 184 ASP A C 1
ATOM 1333 O O . ASP A 1 184 ? 42.944 1.468 -25.034 1.00 38.44 184 ASP A O 1
ATOM 1337 N N . ALA A 1 185 ? 41.403 0.735 -23.569 1.00 32.44 185 ALA A N 1
ATOM 1338 C CA . ALA A 1 185 ? 42.140 0.369 -22.345 1.00 32.44 185 ALA A CA 1
ATOM 1339 C C . ALA A 1 185 ? 41.182 0.340 -21.136 1.00 32.44 185 ALA A C 1
ATOM 1341 O O . ALA A 1 185 ? 40.400 1.264 -20.924 1.00 32.44 185 ALA A O 1
ATOM 1342 N N . GLY A 1 186 ? 41.243 -0.731 -20.342 1.00 39.53 186 GLY A N 1
ATOM 1343 C CA . GLY A 1 186 ? 40.367 -0.950 -19.195 1.00 39.53 186 GLY A CA 1
ATOM 1344 C C . GLY A 1 186 ? 40.590 0.009 -18.023 1.00 39.53 186 GLY A C 1
ATOM 1345 O O . GLY A 1 186 ? 41.721 0.338 -17.677 1.00 39.53 186 GLY A O 1
ATOM 1346 N N . GLN A 1 187 ? 39.484 0.359 -17.367 1.00 29.31 187 GLN A N 1
ATOM 1347 C CA . GLN A 1 187 ? 39.414 0.761 -15.965 1.00 29.31 187 GLN A CA 1
ATOM 1348 C C . GLN A 1 187 ? 38.008 0.442 -15.441 1.00 29.31 187 GLN A C 1
ATOM 1350 O O . GLN A 1 187 ? 37.018 1.049 -15.833 1.00 29.31 187 GLN A O 1
ATOM 1355 N N . SER A 1 188 ? 37.950 -0.570 -14.578 1.00 39.19 188 SER A N 1
ATOM 1356 C CA . SER A 1 188 ? 36.809 -0.920 -13.736 1.00 39.19 188 SER A CA 1
ATOM 1357 C C . SER A 1 188 ? 36.747 0.059 -12.566 1.00 39.19 188 SER A C 1
ATOM 1359 O O . SER A 1 188 ? 37.736 0.151 -11.840 1.00 39.19 188 SER A O 1
ATOM 1361 N N . LEU A 1 189 ? 35.605 0.727 -12.366 1.00 34.28 189 LEU A N 1
ATOM 1362 C CA . LEU A 1 189 ? 35.104 1.180 -11.061 1.00 34.28 189 LEU A CA 1
ATOM 1363 C C . LEU A 1 189 ? 33.638 1.658 -11.159 1.00 34.28 189 LEU A C 1
ATOM 1365 O O . LEU A 1 189 ? 33.348 2.639 -11.832 1.00 34.28 189 LEU A O 1
ATOM 1369 N N . ALA A 1 190 ? 32.791 0.953 -10.400 1.00 28.25 190 ALA A N 1
ATOM 1370 C CA . ALA A 1 190 ? 31.685 1.426 -9.561 1.00 28.25 190 ALA A CA 1
ATOM 1371 C C . ALA A 1 190 ? 30.428 2.084 -10.176 1.00 28.25 190 ALA A C 1
ATOM 1373 O O . ALA A 1 190 ? 30.463 3.202 -10.678 1.00 28.25 190 ALA A O 1
ATOM 1374 N N . GLY A 1 191 ? 29.287 1.434 -9.904 1.00 30.14 191 GLY A N 1
ATOM 1375 C CA . GLY A 1 191 ? 28.066 2.125 -9.480 1.00 30.14 191 GLY A CA 1
ATOM 1376 C C . GLY A 1 191 ? 26.960 2.267 -10.517 1.00 30.14 191 GLY A C 1
ATOM 1377 O O . GLY A 1 191 ? 26.472 3.373 -10.719 1.00 30.14 191 GLY A O 1
ATOM 1378 N N . VAL A 1 192 ? 26.545 1.172 -11.154 1.00 27.80 192 VAL A N 1
ATOM 1379 C CA . VAL A 1 192 ? 25.230 1.109 -11.806 1.00 27.80 192 VAL A CA 1
ATOM 1380 C C . VAL A 1 192 ? 24.325 0.314 -10.873 1.00 27.80 192 VAL A C 1
ATOM 1382 O O . VAL A 1 192 ? 24.420 -0.907 -10.822 1.00 27.80 192 VAL A O 1
ATOM 1385 N N . VAL A 1 193 ? 23.510 1.029 -10.095 1.00 36.50 193 VAL A N 1
ATOM 1386 C CA . VAL A 1 193 ? 22.329 0.470 -9.430 1.00 36.50 193 VAL A CA 1
ATOM 1387 C C . VAL A 1 193 ? 21.297 0.294 -10.532 1.00 36.50 193 VAL A C 1
ATOM 1389 O O . VAL A 1 193 ? 20.728 1.261 -11.034 1.00 36.50 193 VAL A O 1
ATOM 1392 N N . GLY A 1 194 ? 21.174 -0.936 -11.007 1.00 27.62 194 GLY A N 1
ATOM 1393 C CA . GLY A 1 194 ? 19.999 -1.381 -11.724 1.00 27.62 194 GLY A CA 1
ATOM 1394 C C . GLY A 1 194 ? 19.371 -2.438 -10.846 1.00 27.62 194 GLY A C 1
ATOM 1395 O O . GLY A 1 194 ? 19.932 -3.528 -10.760 1.00 27.62 194 GLY A O 1
ATOM 1396 N N . SER A 1 195 ? 18.252 -2.114 -10.199 1.00 36.28 195 SER A N 1
ATOM 1397 C CA . SER A 1 195 ? 17.342 -3.140 -9.708 1.00 36.28 195 SER A CA 1
ATOM 1398 C C . SER A 1 195 ? 16.963 -3.972 -10.918 1.00 36.28 195 SER A C 1
ATOM 1400 O O . SER A 1 195 ? 16.283 -3.506 -11.840 1.00 36.28 195 SER A O 1
ATOM 1402 N N . ALA A 1 196 ? 17.525 -5.175 -10.981 1.00 31.86 196 ALA A N 1
ATOM 1403 C CA . ALA A 1 196 ? 17.080 -6.165 -11.925 1.00 31.86 196 ALA A CA 1
ATOM 1404 C C . ALA A 1 196 ? 15.623 -6.426 -11.559 1.00 31.86 196 ALA A C 1
ATOM 1406 O O . ALA A 1 196 ? 15.328 -7.060 -10.553 1.00 31.86 196 ALA A O 1
ATOM 1407 N N . ARG A 1 197 ? 14.701 -5.909 -12.374 1.00 38.91 197 ARG A N 1
ATOM 1408 C CA . ARG A 1 197 ? 13.408 -6.555 -12.534 1.00 38.91 197 ARG A CA 1
ATOM 1409 C C . ARG A 1 197 ? 13.778 -7.943 -13.044 1.00 38.91 197 ARG A C 1
ATOM 1411 O O . ARG A 1 197 ? 14.113 -8.089 -14.218 1.00 38.91 197 ARG A O 1
ATOM 1418 N N . GLY A 1 198 ? 13.920 -8.901 -12.132 1.00 39.72 198 GLY A N 1
ATOM 1419 C CA . GLY A 1 198 ? 13.987 -10.296 -12.506 1.00 39.72 198 GLY A CA 1
ATOM 1420 C C . GLY A 1 198 ? 12.669 -10.548 -13.205 1.00 39.72 198 GLY A C 1
ATOM 1421 O O . GLY A 1 198 ? 11.633 -10.585 -12.550 1.00 39.72 198 GLY A O 1
ATOM 1422 N N . ASP A 1 199 ? 12.685 -10.578 -14.536 1.00 41.19 199 ASP A N 1
ATOM 1423 C CA . ASP A 1 199 ? 11.613 -11.218 -15.275 1.00 41.19 199 ASP A CA 1
ATOM 1424 C C . ASP A 1 199 ? 11.612 -12.648 -14.736 1.00 41.19 199 ASP A C 1
ATOM 1426 O O . ASP A 1 199 ? 12.482 -13.445 -15.102 1.00 41.19 199 ASP A O 1
ATOM 1430 N N . LEU A 1 200 ? 10.718 -12.931 -13.780 1.00 47.34 200 LEU A N 1
ATOM 1431 C CA . LEU A 1 200 ? 10.454 -14.297 -13.361 1.00 47.34 200 LEU A CA 1
ATOM 1432 C C . LEU A 1 200 ? 10.191 -15.057 -14.669 1.00 47.34 200 LEU A C 1
ATOM 1434 O O . LEU A 1 200 ? 9.410 -14.563 -15.496 1.00 47.34 200 LEU A O 1
ATOM 1438 N N . PRO A 1 201 ? 10.904 -16.164 -14.941 1.00 46.56 201 PRO A N 1
ATOM 1439 C CA . PRO A 1 201 ? 10.661 -16.961 -16.129 1.00 46.56 201 PRO A CA 1
ATOM 1440 C C . PRO A 1 201 ? 9.150 -17.157 -16.281 1.00 46.56 201 PRO A C 1
ATOM 1442 O O . PRO A 1 201 ? 8.497 -17.554 -15.321 1.00 46.56 201 PRO A O 1
ATOM 1445 N N . GLU A 1 202 ? 8.588 -16.893 -17.466 1.00 51.44 202 GLU A N 1
ATOM 1446 C CA . GLU A 1 202 ? 7.134 -16.966 -17.736 1.00 51.44 202 GLU A CA 1
ATOM 1447 C C . GLU A 1 202 ? 6.510 -18.363 -17.458 1.00 51.44 202 GLU A C 1
ATOM 1449 O O . GLU A 1 202 ? 5.309 -18.550 -17.642 1.00 51.44 202 GLU A O 1
ATOM 1454 N N . ASP A 1 203 ? 7.314 -19.326 -16.993 1.00 53.25 203 ASP A N 1
ATOM 1455 C CA . ASP A 1 203 ? 6.968 -20.704 -16.658 1.00 53.25 203 ASP A CA 1
ATOM 1456 C C . ASP A 1 203 ? 7.285 -21.085 -15.188 1.00 53.25 203 ASP A C 1
ATOM 1458 O O . ASP A 1 203 ? 7.301 -22.277 -14.872 1.00 53.25 203 ASP A O 1
ATOM 1462 N N . GLU A 1 204 ? 7.574 -20.140 -14.280 1.00 62.47 204 GLU A N 1
ATOM 1463 C CA . GLU A 1 204 ? 7.727 -20.490 -12.860 1.00 62.47 204 GLU A CA 1
ATOM 1464 C C . GLU A 1 204 ? 6.393 -20.956 -12.269 1.00 62.47 204 GLU A C 1
ATOM 1466 O O . GLU A 1 204 ? 5.415 -20.217 -12.150 1.00 62.47 204 GLU A O 1
ATOM 1471 N N . GLU A 1 205 ? 6.353 -22.245 -11.939 1.00 70.50 205 GLU A N 1
ATOM 1472 C CA . GLU A 1 205 ? 5.229 -22.883 -11.275 1.00 70.50 205 GLU A CA 1
ATOM 1473 C C . GLU A 1 205 ? 5.118 -22.298 -9.863 1.00 70.50 205 GLU A C 1
ATOM 1475 O O . GLU A 1 205 ? 5.957 -22.576 -9.006 1.00 70.50 205 GLU A O 1
ATOM 1480 N N . LEU A 1 206 ? 4.097 -21.459 -9.644 1.00 77.19 206 LEU A N 1
ATOM 1481 C CA . LEU A 1 206 ? 3.762 -20.934 -8.320 1.00 77.19 206 LEU A CA 1
ATOM 1482 C C . LEU A 1 206 ? 3.704 -22.078 -7.306 1.00 77.19 206 LEU A C 1
ATOM 1484 O O . LEU A 1 206 ? 3.194 -23.167 -7.604 1.00 77.19 206 LEU A O 1
ATOM 1488 N N . ALA A 1 207 ? 4.181 -21.810 -6.092 1.00 82.81 207 ALA A N 1
ATOM 1489 C CA . ALA A 1 207 ? 4.071 -22.752 -4.996 1.00 82.81 207 ALA A CA 1
ATOM 1490 C C . ALA A 1 207 ? 2.605 -23.169 -4.816 1.00 82.81 207 ALA A C 1
ATOM 1492 O O . ALA A 1 207 ? 1.679 -22.353 -4.902 1.00 82.81 207 ALA A O 1
ATOM 1493 N N . ALA A 1 208 ? 2.388 -24.463 -4.572 1.00 84.50 208 ALA A N 1
ATOM 1494 C CA . ALA A 1 208 ? 1.052 -24.973 -4.312 1.00 84.50 208 ALA A CA 1
ATOM 1495 C C . ALA A 1 208 ? 0.427 -24.228 -3.116 1.00 84.50 208 ALA A C 1
ATOM 1497 O O . ALA A 1 208 ? 1.131 -23.942 -2.144 1.00 84.50 208 ALA A O 1
ATOM 1498 N N . PRO A 1 209 ? -0.884 -23.926 -3.159 1.00 92.25 209 PRO A N 1
ATOM 1499 C CA . PRO A 1 209 ? -1.550 -23.268 -2.047 1.00 92.25 209 PRO A CA 1
ATOM 1500 C C . PRO A 1 209 ? -1.457 -24.126 -0.782 1.00 92.25 209 PRO A C 1
ATOM 1502 O O . PRO A 1 209 ? -1.573 -25.354 -0.835 1.00 92.25 209 PRO A O 1
ATOM 1505 N N . TYR A 1 210 ? -1.268 -23.461 0.351 1.00 96.44 210 TYR A N 1
ATOM 1506 C CA . TYR A 1 210 ? -1.236 -24.067 1.672 1.00 96.44 210 TYR A CA 1
ATOM 1507 C C . TYR A 1 210 ? -2.595 -23.890 2.353 1.00 96.44 210 TYR A C 1
ATOM 1509 O O . TYR A 1 210 ? -3.174 -22.807 2.322 1.00 96.44 210 TYR A O 1
ATOM 1517 N N . THR A 1 211 ? -3.070 -24.930 3.031 1.00 95.38 211 THR A N 1
ATOM 1518 C CA . THR A 1 211 ? -4.238 -24.863 3.918 1.00 95.38 211 THR A CA 1
ATOM 1519 C C . THR A 1 211 ? -3.828 -25.424 5.273 1.00 95.38 211 THR A C 1
ATOM 1521 O O . THR A 1 211 ? -3.224 -26.498 5.333 1.00 95.38 211 THR A O 1
ATOM 1524 N N . SER A 1 212 ? -4.145 -24.720 6.362 1.00 95.19 212 SER A N 1
ATOM 1525 C CA . SER A 1 212 ? -3.847 -25.193 7.718 1.00 95.19 212 SER A CA 1
ATOM 1526 C C . SER A 1 212 ? -4.573 -26.503 8.042 1.00 95.19 212 SER A C 1
ATOM 1528 O O . SER A 1 212 ? -5.641 -26.795 7.502 1.00 95.19 212 SER A O 1
ATOM 1530 N N . ASP A 1 213 ? -4.035 -27.288 8.980 1.00 94.00 213 ASP A N 1
ATOM 1531 C CA . ASP A 1 213 ? -4.604 -28.590 9.372 1.00 94.00 213 ASP A CA 1
ATOM 1532 C C . ASP A 1 213 ? -6.070 -28.514 9.847 1.00 94.00 213 ASP A C 1
ATOM 1534 O O . ASP A 1 213 ? -6.834 -29.474 9.720 1.00 94.00 213 ASP A O 1
ATOM 1538 N N . ASP A 1 214 ? -6.478 -27.374 10.410 1.00 91.44 214 ASP A N 1
ATOM 1539 C CA . ASP A 1 214 ? -7.842 -27.095 10.871 1.00 91.44 214 ASP A CA 1
ATOM 1540 C C . ASP A 1 214 ? -8.742 -26.438 9.803 1.00 91.44 214 ASP A C 1
ATOM 1542 O O . ASP A 1 214 ? -9.923 -26.168 10.063 1.00 91.44 214 ASP A O 1
ATOM 1546 N N . GLY A 1 215 ? -8.197 -26.190 8.607 1.00 92.69 215 GLY A N 1
ATOM 1547 C CA . GLY A 1 215 ? -8.868 -25.553 7.477 1.00 92.69 215 GLY A CA 1
ATOM 1548 C C . GLY A 1 215 ? -9.348 -24.129 7.757 1.00 92.69 215 GLY A C 1
ATOM 1549 O O . GLY A 1 215 ? -10.309 -23.691 7.127 1.00 92.69 215 GLY A O 1
ATOM 1550 N N . GLN A 1 216 ? -8.775 -23.444 8.754 1.00 92.69 216 GLN A N 1
ATOM 1551 C CA . GLN A 1 216 ? -9.146 -22.064 9.091 1.00 92.69 216 GLN A CA 1
ATOM 1552 C C . GLN A 1 216 ? -8.353 -21.017 8.310 1.00 92.69 216 GLN A C 1
ATOM 1554 O O . GLN A 1 216 ? -8.833 -19.887 8.198 1.00 92.69 216 GLN A O 1
ATOM 1559 N N . ILE A 1 217 ? -7.170 -21.384 7.812 1.00 96.19 217 ILE A N 1
ATOM 1560 C CA . ILE A 1 217 ? -6.245 -20.503 7.106 1.00 96.19 217 ILE A CA 1
ATOM 1561 C C . ILE A 1 217 ? -5.937 -21.103 5.737 1.00 96.19 217 ILE A C 1
ATOM 1563 O O . ILE A 1 217 ? -5.472 -22.241 5.656 1.00 96.19 217 ILE A O 1
ATOM 1567 N N . ASP A 1 218 ? -6.145 -20.312 4.693 1.00 96.19 218 ASP A N 1
ATOM 1568 C CA . ASP A 1 218 ? -5.683 -20.592 3.338 1.00 96.19 218 ASP A CA 1
ATOM 1569 C C . ASP A 1 218 ? -4.603 -19.566 2.979 1.00 96.19 218 ASP A C 1
ATOM 1571 O O . ASP A 1 218 ? -4.773 -18.368 3.205 1.00 96.19 218 ASP A O 1
ATOM 1575 N N . ILE A 1 219 ? -3.468 -20.034 2.459 1.00 97.31 219 ILE A N 1
ATOM 1576 C CA . ILE A 1 219 ? -2.353 -19.185 2.038 1.00 97.31 219 ILE A CA 1
ATOM 1577 C C . ILE A 1 219 ? -2.002 -19.513 0.596 1.00 97.31 219 ILE A C 1
ATOM 1579 O O . ILE A 1 219 ? -1.703 -20.658 0.253 1.00 97.31 219 ILE A O 1
ATOM 1583 N N . THR A 1 220 ? -2.024 -18.498 -0.256 1.00 95.19 220 THR A N 1
ATOM 1584 C CA . THR A 1 220 ? -1.716 -18.626 -1.681 1.00 95.19 220 THR A CA 1
ATOM 1585 C C . THR A 1 220 ? -0.597 -17.670 -2.046 1.00 95.19 220 THR A C 1
ATOM 1587 O O . THR A 1 220 ? -0.553 -16.543 -1.564 1.00 95.19 220 THR A O 1
ATOM 1590 N N . GLN A 1 221 ? 0.344 -18.116 -2.873 1.00 93.44 221 GLN A N 1
ATOM 1591 C CA . GLN A 1 221 ? 1.357 -17.217 -3.409 1.00 93.44 221 GLN A CA 1
ATOM 1592 C C . GLN A 1 221 ? 0.697 -16.249 -4.396 1.00 93.44 221 GLN A C 1
ATOM 1594 O O . GLN A 1 221 ? -0.088 -16.681 -5.243 1.00 93.44 221 GLN A O 1
ATOM 1599 N N . VAL A 1 222 ? 1.006 -14.957 -4.285 1.00 91.31 222 VAL A N 1
ATOM 1600 C CA . VAL A 1 222 ? 0.458 -13.942 -5.191 1.00 91.31 222 VAL A CA 1
ATOM 1601 C C . VAL A 1 222 ? 1.436 -13.610 -6.306 1.00 91.31 222 VAL A C 1
ATOM 1603 O O . VAL A 1 222 ? 2.638 -13.468 -6.082 1.00 91.31 222 VAL A O 1
ATOM 1606 N N . SER A 1 223 ? 0.891 -13.452 -7.508 1.00 82.62 223 SER A N 1
ATOM 1607 C CA . SER A 1 223 ? 1.575 -12.926 -8.687 1.00 82.62 223 SER A CA 1
ATOM 1608 C C . SER A 1 223 ? 0.996 -11.560 -9.083 1.00 82.62 223 SER A C 1
ATOM 1610 O O . SER A 1 223 ? 0.031 -11.070 -8.488 1.00 82.62 223 SER A O 1
ATOM 1612 N N . ASP A 1 224 ? 1.579 -10.943 -10.110 1.00 84.38 224 ASP A N 1
ATOM 1613 C CA . ASP A 1 224 ? 1.021 -9.782 -10.812 1.00 84.38 224 ASP A CA 1
ATOM 1614 C C . ASP A 1 224 ? 0.854 -8.515 -9.944 1.00 84.38 224 ASP A C 1
ATOM 1616 O O . ASP A 1 224 ? 1.779 -8.068 -9.269 1.00 84.38 224 ASP A O 1
ATOM 1620 N N . ASP A 1 225 ? -0.323 -7.888 -9.999 1.00 79.31 225 ASP A N 1
ATOM 1621 C CA . ASP A 1 225 ? -0.608 -6.577 -9.417 1.00 79.31 225 ASP A CA 1
ATOM 1622 C C . ASP A 1 225 ? -0.516 -6.558 -7.887 1.00 79.31 225 ASP A C 1
ATOM 1624 O O . ASP A 1 225 ? -0.116 -5.545 -7.305 1.00 79.31 225 ASP A O 1
ATOM 1628 N N . ALA A 1 226 ? -0.908 -7.661 -7.242 1.00 78.62 226 ALA A N 1
ATOM 1629 C CA . ALA A 1 226 ? -0.801 -7.824 -5.798 1.00 78.62 226 ALA A CA 1
ATOM 1630 C C . ALA A 1 226 ? 0.661 -7.950 -5.376 1.00 78.62 226 ALA A C 1
ATOM 1632 O O . ALA A 1 226 ? 1.073 -7.291 -4.426 1.00 78.62 226 ALA A O 1
ATOM 1633 N N . TRP A 1 227 ? 1.451 -8.708 -6.140 1.00 88.25 227 TRP A N 1
ATOM 1634 C CA . TRP A 1 227 ? 2.895 -8.788 -5.951 1.00 88.25 227 TRP A CA 1
ATOM 1635 C C . TRP A 1 227 ? 3.553 -7.415 -6.120 1.00 88.25 227 TRP A C 1
ATOM 1637 O O . TRP A 1 227 ? 4.289 -6.983 -5.239 1.00 88.25 227 TRP A O 1
ATOM 1647 N N . ASP A 1 228 ? 3.223 -6.678 -7.189 1.00 84.56 228 ASP A N 1
ATOM 1648 C CA . ASP A 1 228 ? 3.732 -5.317 -7.400 1.00 84.56 228 ASP A CA 1
ATOM 1649 C C . ASP A 1 228 ? 3.424 -4.439 -6.172 1.00 84.56 228 ASP A C 1
ATOM 1651 O O . ASP A 1 228 ? 4.298 -3.730 -5.685 1.00 84.56 228 ASP A O 1
ATOM 1655 N N . ALA A 1 229 ? 2.200 -4.495 -5.636 1.00 83.12 229 ALA A N 1
ATOM 1656 C CA . ALA A 1 229 ? 1.779 -3.679 -4.496 1.00 83.12 229 ALA A CA 1
ATOM 1657 C C . ALA A 1 229 ? 2.508 -4.007 -3.184 1.00 83.12 229 ALA A C 1
ATOM 1659 O O . ALA A 1 229 ? 2.804 -3.097 -2.406 1.00 83.12 229 ALA A O 1
ATOM 1660 N N . THR A 1 230 ? 2.760 -5.289 -2.919 1.00 87.81 230 THR A N 1
ATOM 1661 C CA . THR A 1 230 ? 3.311 -5.767 -1.645 1.00 87.81 230 THR A CA 1
ATOM 1662 C C . THR A 1 230 ? 4.838 -5.733 -1.661 1.00 87.81 230 THR A C 1
ATOM 1664 O O . THR A 1 230 ? 5.452 -5.226 -0.723 1.00 87.81 230 THR A O 1
ATOM 1667 N N . CYS A 1 231 ? 5.456 -6.180 -2.756 1.00 92.94 231 CYS A N 1
ATOM 1668 C CA . CYS A 1 231 ? 6.904 -6.271 -2.901 1.00 92.94 231 CYS A CA 1
ATOM 1669 C C . CYS A 1 231 ? 7.582 -4.942 -3.229 1.00 92.94 231 CYS A C 1
ATOM 1671 O O . CYS A 1 231 ? 8.714 -4.727 -2.801 1.00 92.94 231 CYS A O 1
ATOM 1673 N N . ALA A 1 232 ? 6.901 -4.009 -3.903 1.00 85.62 232 ALA A N 1
ATOM 1674 C CA . ALA A 1 232 ? 7.456 -2.678 -4.167 1.00 85.62 232 ALA A CA 1
ATOM 1675 C C . ALA A 1 232 ? 7.841 -1.910 -2.895 1.00 85.62 232 ALA A C 1
ATOM 1677 O O . ALA A 1 232 ? 8.666 -1.003 -2.963 1.00 85.62 232 ALA A O 1
ATOM 1678 N N . ALA A 1 233 ? 7.234 -2.237 -1.753 1.00 83.12 233 ALA A N 1
ATOM 1679 C CA . ALA A 1 233 ? 7.466 -1.553 -0.488 1.00 83.12 233 ALA A CA 1
ATOM 1680 C C . ALA A 1 233 ? 8.505 -2.222 0.411 1.00 83.12 233 ALA A C 1
ATOM 1682 O O . ALA A 1 233 ? 8.868 -1.644 1.439 1.00 83.12 233 ALA A O 1
ATOM 1683 N N . THR A 1 234 ? 8.999 -3.401 0.041 1.00 87.19 234 THR A N 1
ATOM 1684 C CA . THR A 1 234 ? 9.996 -4.116 0.832 1.00 87.19 234 THR A CA 1
ATOM 1685 C C . THR A 1 234 ? 11.394 -3.740 0.334 1.00 87.19 234 THR A C 1
ATOM 1687 O O . THR A 1 234 ? 11.772 -4.121 -0.772 1.00 87.19 234 THR A O 1
ATOM 1690 N N . PRO A 1 235 ? 12.175 -2.952 1.097 1.00 80.81 235 PRO A N 1
ATOM 1691 C CA . PRO A 1 235 ? 13.475 -2.485 0.633 1.00 80.81 235 PRO A CA 1
ATOM 1692 C C . PRO A 1 235 ? 14.498 -3.628 0.597 1.00 80.81 235 PRO A C 1
ATOM 1694 O O . PRO A 1 235 ? 14.759 -4.249 1.625 1.00 80.81 235 PRO A O 1
ATOM 1697 N N . GLY A 1 236 ? 15.134 -3.852 -0.554 1.00 84.56 236 GLY A N 1
ATOM 1698 C CA . GLY A 1 236 ? 16.266 -4.769 -0.694 1.00 84.56 236 GLY A CA 1
ATOM 1699 C C . GLY A 1 236 ? 16.618 -5.077 -2.149 1.00 84.56 236 GLY A C 1
ATOM 1700 O O . GLY A 1 236 ? 15.870 -4.727 -3.056 1.00 84.56 236 GLY A O 1
ATOM 1701 N N . ASP A 1 237 ? 17.766 -5.729 -2.343 1.00 82.56 237 ASP A N 1
ATOM 1702 C CA . ASP A 1 237 ? 18.285 -6.125 -3.665 1.00 82.56 237 ASP A CA 1
ATOM 1703 C C . ASP A 1 237 ? 17.978 -7.601 -4.012 1.00 82.56 237 ASP A C 1
ATOM 1705 O O . ASP A 1 237 ? 18.405 -8.100 -5.053 1.00 82.56 237 ASP A O 1
ATOM 1709 N N . SER A 1 238 ? 17.281 -8.307 -3.118 1.00 88.50 238 SER A N 1
ATOM 1710 C CA . SER A 1 238 ? 16.963 -9.737 -3.215 1.00 88.50 238 SER A CA 1
ATOM 1711 C C . SER A 1 238 ? 15.618 -9.984 -3.913 1.00 88.50 238 SER A C 1
ATOM 1713 O O . SER A 1 238 ? 14.837 -9.052 -4.126 1.00 88.50 238 SER A O 1
ATOM 1715 N N . ASN A 1 239 ? 15.308 -11.247 -4.229 1.00 89.88 239 ASN A N 1
ATOM 1716 C CA . ASN A 1 239 ? 13.988 -11.618 -4.735 1.00 89.88 239 ASN A CA 1
ATOM 1717 C C . ASN A 1 239 ? 12.933 -11.336 -3.661 1.00 89.88 239 ASN A C 1
ATOM 1719 O O . ASN A 1 239 ? 13.156 -11.591 -2.474 1.00 89.88 239 ASN A O 1
ATOM 1723 N N . CYS A 1 240 ? 11.779 -10.823 -4.080 1.00 94.19 240 CYS A N 1
ATOM 1724 C CA . CYS A 1 240 ? 10.645 -10.639 -3.190 1.00 94.19 240 CYS A CA 1
ATOM 1725 C C . CYS A 1 240 ? 9.573 -11.689 -3.458 1.00 94.19 240 CYS A C 1
ATOM 1727 O O . CYS A 1 240 ? 9.118 -11.876 -4.588 1.00 94.19 240 CYS A O 1
ATOM 1729 N N . TRP A 1 241 ? 9.145 -12.331 -2.383 1.00 94.81 241 TRP A N 1
ATOM 1730 C CA . TRP A 1 241 ? 8.104 -13.339 -2.357 1.00 94.81 241 TRP A CA 1
ATOM 1731 C C . TRP A 1 241 ? 6.904 -12.782 -1.612 1.00 94.81 241 TRP A C 1
ATOM 1733 O O . TRP A 1 241 ? 7.067 -12.142 -0.571 1.00 94.81 241 TRP A O 1
ATOM 1743 N N . SER A 1 242 ? 5.698 -13.013 -2.131 1.00 95.56 242 SER A N 1
ATOM 1744 C CA . SER A 1 242 ? 4.489 -12.554 -1.462 1.00 95.56 242 SER A CA 1
ATOM 1745 C C . SER A 1 242 ? 3.378 -13.594 -1.462 1.00 95.56 242 SER A C 1
ATOM 1747 O O . SER A 1 242 ? 3.211 -14.357 -2.415 1.00 95.56 242 SER A O 1
ATOM 1749 N N . TRP A 1 243 ? 2.611 -13.602 -0.374 1.00 97.12 243 TRP A N 1
ATOM 1750 C CA . TRP A 1 243 ? 1.497 -14.512 -0.147 1.00 97.12 243 TRP A CA 1
ATOM 1751 C C . TRP A 1 243 ? 0.265 -13.755 0.331 1.00 97.12 243 TRP A C 1
ATOM 1753 O O . TRP A 1 243 ? 0.381 -12.855 1.159 1.00 97.12 243 TRP A O 1
ATOM 1763 N N . GLU A 1 244 ? -0.905 -14.159 -0.152 1.00 96.62 244 GLU A N 1
ATOM 1764 C CA . GLU A 1 244 ? -2.214 -13.775 0.369 1.00 96.62 244 GLU A CA 1
ATOM 1765 C C . GLU A 1 244 ? -2.673 -14.820 1.381 1.00 96.62 244 GLU A C 1
ATOM 1767 O O . GLU A 1 244 ? -2.664 -16.021 1.105 1.00 96.62 244 GLU A O 1
ATOM 1772 N N . VAL A 1 245 ? -3.061 -14.343 2.556 1.00 97.81 245 VAL A N 1
ATOM 1773 C CA . VAL A 1 245 ? -3.551 -15.118 3.687 1.00 97.81 245 VAL A CA 1
ATOM 1774 C C . VAL A 1 245 ? -5.020 -14.779 3.895 1.00 97.81 245 VAL A C 1
ATOM 1776 O O . VAL A 1 245 ? -5.367 -13.655 4.274 1.00 97.81 245 VAL A O 1
ATOM 1779 N N . ASP A 1 246 ? -5.868 -15.782 3.712 1.00 95.81 246 ASP A N 1
ATOM 1780 C CA . ASP A 1 246 ? -7.289 -15.739 4.018 1.00 95.81 246 ASP A CA 1
ATOM 1781 C C . ASP A 1 246 ? -7.572 -16.506 5.308 1.00 95.81 246 ASP A C 1
ATOM 1783 O O . ASP A 1 246 ? -7.135 -17.642 5.498 1.00 95.81 246 ASP A O 1
ATOM 1787 N N . ALA A 1 247 ? -8.346 -15.889 6.200 1.00 94.88 247 ALA A N 1
ATOM 1788 C CA . ALA A 1 247 ? -8.742 -16.489 7.467 1.00 94.88 247 ALA A CA 1
ATOM 1789 C C . ALA A 1 247 ? -10.266 -16.523 7.619 1.00 94.88 247 ALA A C 1
ATOM 1791 O O . ALA A 1 247 ? -10.971 -15.551 7.324 1.00 94.88 247 ALA A O 1
ATOM 1792 N N . LEU A 1 248 ? -10.786 -17.633 8.148 1.00 92.62 248 LEU A N 1
ATOM 1793 C CA . LEU A 1 248 ? -12.206 -17.769 8.502 1.00 92.62 248 LEU A CA 1
ATOM 1794 C C . LEU A 1 248 ? -12.547 -17.143 9.860 1.00 92.62 248 LEU A C 1
ATOM 1796 O O . LEU A 1 248 ? -13.711 -16.827 10.127 1.00 92.62 248 LEU A O 1
ATOM 1800 N N . THR A 1 249 ? -11.545 -16.960 10.718 1.00 93.88 249 THR A N 1
ATOM 1801 C CA . THR A 1 249 ? -11.684 -16.411 12.070 1.00 93.88 249 THR A CA 1
ATOM 1802 C C . THR A 1 249 ? -10.547 -15.455 12.392 1.00 93.88 249 THR A C 1
ATOM 1804 O O . THR A 1 249 ? -9.419 -15.679 11.964 1.00 93.88 249 THR A O 1
ATOM 1807 N N . ASP A 1 250 ? -10.828 -14.437 13.205 1.00 96.12 250 ASP A N 1
ATOM 1808 C CA . ASP A 1 250 ? -9.796 -13.550 13.746 1.00 96.12 250 ASP A CA 1
ATOM 1809 C C . ASP A 1 250 ? -8.857 -14.345 14.667 1.00 96.12 250 ASP A C 1
ATOM 1811 O O . ASP A 1 250 ? -9.321 -14.994 15.611 1.00 96.12 250 ASP A O 1
ATOM 1815 N N . CYS A 1 251 ? -7.549 -14.282 14.424 1.00 96.31 251 CYS A N 1
ATOM 1816 C CA . CYS A 1 251 ? -6.547 -14.879 15.304 1.00 96.31 251 CYS A CA 1
ATOM 1817 C C . CYS A 1 251 ? -5.174 -14.219 15.124 1.00 96.31 251 CYS A C 1
ATOM 1819 O O . CYS A 1 251 ? -4.919 -13.541 14.128 1.00 96.31 251 CYS A O 1
ATOM 1821 N N . ASP A 1 252 ? -4.279 -14.429 16.086 1.00 95.62 252 ASP A N 1
ATOM 1822 C CA . ASP A 1 252 ? -2.859 -14.154 15.883 1.00 95.62 252 ASP A CA 1
ATOM 1823 C C . ASP A 1 252 ? -2.241 -15.389 15.214 1.00 95.62 252 ASP A C 1
ATOM 1825 O O . ASP A 1 252 ? -2.268 -16.478 15.774 1.00 95.62 252 ASP A O 1
ATOM 1829 N N . LEU A 1 253 ? -1.757 -15.257 13.987 1.00 95.94 253 LEU A N 1
ATOM 1830 C CA . LEU A 1 253 ? -1.203 -16.319 13.158 1.00 95.94 253 LEU A CA 1
ATOM 1831 C C . LEU A 1 253 ? 0.317 -16.389 13.328 1.00 95.94 253 LEU A C 1
ATOM 1833 O O . LEU A 1 253 ? 1.006 -15.386 13.155 1.00 95.94 253 LEU A O 1
ATOM 1837 N N . SER A 1 254 ? 0.841 -17.584 13.594 1.00 95.62 254 SER A N 1
ATOM 1838 C CA . SER A 1 254 ? 2.254 -17.901 13.377 1.00 95.62 254 SER A CA 1
ATOM 1839 C C . SER A 1 254 ? 2.392 -18.605 12.040 1.00 95.62 254 SER A C 1
ATOM 1841 O O . SER A 1 254 ? 1.772 -19.650 11.840 1.00 95.62 254 SER A O 1
ATOM 1843 N N . VAL A 1 255 ? 3.205 -18.048 11.150 1.00 96.56 255 VAL A N 1
ATOM 1844 C CA . VAL A 1 255 ? 3.491 -18.604 9.826 1.00 96.56 255 VAL A CA 1
ATOM 1845 C C . VAL A 1 255 ? 4.994 -18.759 9.648 1.00 96.56 255 VAL A C 1
ATOM 1847 O O . VAL A 1 255 ? 5.748 -17.817 9.888 1.00 96.56 255 VAL A O 1
ATOM 1850 N N . THR A 1 256 ? 5.424 -19.956 9.262 1.00 96.75 256 THR A N 1
ATOM 1851 C CA . THR A 1 256 ? 6.815 -20.272 8.935 1.00 96.75 256 THR A CA 1
ATOM 1852 C C . THR A 1 256 ? 6.944 -20.423 7.428 1.00 96.75 256 THR A C 1
ATOM 1854 O O . THR A 1 256 ? 6.204 -21.187 6.807 1.00 96.75 256 THR A O 1
ATOM 1857 N N . ILE A 1 257 ? 7.872 -19.662 6.866 1.00 96.94 257 ILE A N 1
ATOM 1858 C CA . ILE A 1 257 ? 8.163 -19.563 5.443 1.00 96.94 257 ILE A CA 1
ATOM 1859 C C . ILE A 1 257 ? 9.538 -20.186 5.214 1.00 96.94 257 ILE A C 1
ATOM 1861 O O . ILE A 1 257 ? 10.517 -19.744 5.826 1.00 96.94 257 ILE A O 1
ATOM 1865 N N . GLY A 1 258 ? 9.589 -21.190 4.347 1.00 96.75 258 GLY A N 1
ATOM 1866 C CA . GLY A 1 258 ? 10.805 -21.847 3.886 1.00 96.75 258 GLY A CA 1
ATOM 1867 C C . GLY A 1 258 ? 11.337 -21.188 2.617 1.00 96.75 258 GLY A C 1
ATOM 1868 O O . GLY A 1 258 ? 10.574 -20.687 1.783 1.00 96.75 258 GLY A O 1
ATOM 1869 N N . PHE A 1 259 ? 12.658 -21.149 2.484 1.00 96.12 259 PHE A N 1
ATOM 1870 C CA . PHE A 1 259 ? 13.365 -20.669 1.301 1.00 96.12 259 PHE A CA 1
ATOM 1871 C C . PHE A 1 259 ? 14.392 -21.715 0.872 1.00 96.12 259 PHE A C 1
ATOM 1873 O O . PHE A 1 259 ? 15.145 -22.212 1.711 1.00 96.12 259 PHE A O 1
ATOM 1880 N N . ALA A 1 260 ? 14.447 -22.027 -0.422 1.00 95.19 260 ALA A N 1
ATOM 1881 C CA . ALA A 1 260 ? 15.296 -23.083 -0.965 1.00 95.19 260 ALA A CA 1
ATOM 1882 C C . ALA A 1 260 ? 15.908 -22.703 -2.321 1.00 95.19 260 ALA A C 1
ATOM 1884 O O . ALA A 1 260 ? 15.289 -22.038 -3.148 1.00 95.19 260 ALA A O 1
ATOM 1885 N N . ASP A 1 261 ? 17.110 -23.214 -2.601 1.00 92.75 261 ASP A N 1
ATOM 1886 C CA . ASP A 1 261 ? 17.796 -22.992 -3.886 1.00 92.75 261 ASP A CA 1
ATOM 1887 C C . ASP A 1 261 ? 17.163 -23.787 -5.047 1.00 92.75 261 ASP A C 1
ATOM 1889 O O . ASP A 1 261 ? 17.477 -23.571 -6.214 1.00 92.75 261 ASP A O 1
ATOM 1893 N N . THR A 1 262 ? 16.317 -24.781 -4.750 1.00 87.94 262 THR A N 1
ATOM 1894 C CA . THR A 1 262 ? 15.654 -25.615 -5.766 1.00 87.94 262 THR A CA 1
ATOM 1895 C C . THR A 1 262 ? 14.241 -25.987 -5.325 1.00 87.94 262 THR A C 1
ATOM 1897 O O . THR A 1 262 ? 14.032 -26.242 -4.143 1.00 87.94 262 THR A O 1
ATOM 1900 N N . ALA A 1 263 ? 13.308 -26.146 -6.271 1.00 84.12 263 ALA A N 1
ATOM 1901 C CA . ALA A 1 263 ? 11.891 -26.443 -6.005 1.00 84.12 263 ALA A CA 1
ATOM 1902 C C . ALA A 1 263 ? 11.617 -27.682 -5.127 1.00 84.12 263 ALA A C 1
ATOM 1904 O O . ALA A 1 263 ? 10.548 -27.804 -4.540 1.00 84.12 263 ALA A O 1
ATOM 1905 N N . LEU A 1 264 ? 12.545 -28.644 -5.098 1.00 85.75 264 LEU A N 1
ATOM 1906 C CA . LEU A 1 264 ? 12.433 -29.896 -4.334 1.00 85.75 264 LEU A CA 1
ATOM 1907 C C . LEU A 1 264 ? 13.553 -30.045 -3.288 1.00 85.75 264 LEU A C 1
ATOM 1909 O O . LEU A 1 264 ? 13.774 -31.150 -2.789 1.00 85.75 264 LEU A O 1
ATOM 1913 N N . GLY A 1 265 ? 14.321 -28.981 -3.049 1.00 88.88 265 GLY A N 1
ATOM 1914 C CA . GLY A 1 265 ? 15.412 -28.968 -2.081 1.00 88.88 265 GLY A CA 1
ATOM 1915 C C . GLY A 1 265 ? 14.907 -28.795 -0.653 1.00 88.88 265 GLY A C 1
ATOM 1916 O O . GLY A 1 265 ? 13.763 -28.411 -0.439 1.00 88.88 265 GLY A O 1
ATOM 1917 N N . ASP A 1 266 ? 15.779 -29.080 0.312 1.00 95.62 266 ASP A N 1
ATOM 1918 C CA . ASP A 1 266 ? 15.545 -28.685 1.701 1.00 95.62 266 ASP A CA 1
ATOM 1919 C C . ASP A 1 266 ? 15.657 -27.156 1.829 1.00 95.62 266 ASP A C 1
ATOM 1921 O O . ASP A 1 266 ? 16.445 -26.534 1.104 1.00 95.62 266 ASP A O 1
ATOM 1925 N N . ASP A 1 267 ? 14.938 -26.569 2.789 1.00 95.88 267 ASP A N 1
ATOM 1926 C CA . ASP A 1 267 ? 15.046 -25.140 3.075 1.00 95.88 267 ASP A CA 1
ATOM 1927 C C . ASP A 1 267 ? 16.459 -24.787 3.549 1.00 95.88 267 ASP A C 1
ATOM 1929 O O . ASP A 1 267 ? 16.988 -25.339 4.521 1.00 95.88 267 ASP A O 1
ATOM 1933 N N . THR A 1 268 ? 17.082 -23.835 2.864 1.00 96.94 268 THR A N 1
ATOM 1934 C CA . THR A 1 268 ? 18.368 -23.250 3.252 1.00 96.94 268 THR A CA 1
ATOM 1935 C C . THR A 1 268 ? 18.182 -22.184 4.328 1.00 96.94 268 THR A C 1
ATOM 1937 O O . THR A 1 268 ? 19.096 -21.944 5.126 1.00 96.94 268 THR A O 1
ATOM 1940 N N . ARG A 1 269 ? 16.983 -21.594 4.397 1.00 95.12 269 ARG A N 1
ATOM 1941 C CA . ARG A 1 269 ? 16.579 -20.603 5.391 1.00 95.12 269 ARG A CA 1
ATOM 1942 C C . ARG A 1 269 ? 15.092 -20.734 5.697 1.00 95.12 269 ARG A C 1
ATOM 1944 O O . ARG A 1 269 ? 14.288 -20.999 4.816 1.00 95.12 269 ARG A O 1
ATOM 1951 N N . THR A 1 270 ? 14.731 -20.490 6.951 1.00 95.75 270 THR A N 1
ATOM 1952 C CA . THR A 1 270 ? 13.335 -20.368 7.380 1.00 95.75 270 THR A CA 1
ATOM 1953 C C . THR A 1 270 ? 13.137 -19.053 8.113 1.00 95.75 270 THR A C 1
ATOM 1955 O O . THR A 1 270 ? 14.039 -18.563 8.795 1.00 95.75 270 THR A O 1
ATOM 1958 N N . VAL A 1 271 ? 11.952 -18.472 7.966 1.00 95.00 271 VAL A N 1
ATOM 1959 C CA . VAL A 1 271 ? 11.537 -17.253 8.662 1.00 95.00 271 VAL A CA 1
ATOM 1960 C C . VAL A 1 271 ? 10.186 -17.511 9.298 1.00 95.00 271 VAL A C 1
ATOM 1962 O O . VAL A 1 271 ? 9.285 -18.030 8.651 1.00 95.00 271 VAL A O 1
ATOM 1965 N N . THR A 1 272 ? 10.025 -17.145 10.569 1.00 95.31 272 THR A N 1
ATOM 1966 C CA . THR A 1 272 ? 8.725 -17.226 11.247 1.00 95.31 272 THR A CA 1
ATOM 1967 C C . THR A 1 272 ? 8.195 -15.830 11.531 1.00 95.31 272 THR A C 1
ATOM 1969 O O . THR A 1 272 ? 8.873 -15.021 12.164 1.00 95.31 272 THR A O 1
ATOM 1972 N N . ARG A 1 273 ? 6.965 -15.557 11.092 1.00 95.25 273 ARG A N 1
ATOM 1973 C CA . ARG A 1 273 ? 6.254 -14.300 11.331 1.00 95.25 273 ARG A CA 1
ATOM 1974 C C . ARG A 1 273 ? 5.064 -14.534 12.245 1.00 95.25 273 ARG A C 1
ATOM 1976 O O . ARG A 1 273 ? 4.367 -15.542 12.137 1.00 95.25 273 ARG A O 1
ATOM 1983 N N . ALA A 1 274 ? 4.838 -13.580 13.140 1.00 94.31 274 ALA A N 1
ATOM 1984 C CA . ALA A 1 274 ? 3.696 -13.572 14.041 1.00 94.31 274 ALA A CA 1
ATOM 1985 C C . ALA A 1 274 ? 2.813 -12.372 13.700 1.00 94.31 274 ALA A C 1
ATOM 1987 O O . ALA A 1 274 ? 3.184 -11.232 13.966 1.00 94.31 274 ALA A O 1
ATOM 1988 N N . VAL A 1 275 ? 1.661 -12.611 13.085 1.00 95.69 275 VAL A N 1
ATOM 1989 C CA . VAL A 1 275 ? 0.808 -11.570 12.488 1.00 95.69 275 VAL A CA 1
ATOM 1990 C C . VAL A 1 275 ? -0.616 -11.688 13.010 1.00 95.69 275 VAL A C 1
ATOM 1992 O O . VAL A 1 275 ? -0.983 -12.708 13.571 1.00 95.69 275 VAL A O 1
ATOM 1995 N N . HIS A 1 276 ? -1.442 -10.661 12.847 1.00 96.50 276 HIS A N 1
ATOM 1996 C CA . HIS A 1 276 ? -2.855 -10.721 13.215 1.00 96.50 276 HIS A CA 1
ATOM 1997 C C . HIS A 1 276 ? -3.687 -10.808 11.945 1.00 96.50 276 HIS A C 1
ATOM 1999 O O . HIS A 1 276 ? -3.651 -9.890 11.127 1.00 96.50 276 HIS A O 1
ATOM 2005 N N . VAL A 1 277 ? -4.456 -11.879 11.794 1.00 96.81 277 VAL A N 1
ATOM 2006 C CA . VAL A 1 277 ? -5.390 -12.050 10.679 1.00 96.81 277 VAL A CA 1
ATOM 2007 C C . VAL A 1 277 ? -6.805 -11.728 11.140 1.00 96.81 277 VAL A C 1
ATOM 2009 O O . VAL A 1 277 ? -7.194 -12.030 12.269 1.00 96.81 277 VAL A O 1
ATOM 2012 N N . SER A 1 278 ? -7.591 -11.097 10.270 1.00 96.50 278 SER A N 1
ATOM 2013 C CA . SER A 1 278 ? -9.004 -10.808 10.522 1.00 96.50 278 SER A CA 1
ATOM 2014 C C . SER A 1 278 ? -9.881 -11.521 9.501 1.00 96.50 278 SER A C 1
ATOM 2016 O O . SER A 1 278 ? -9.617 -11.482 8.303 1.00 96.50 278 SER A O 1
ATOM 2018 N N . ALA A 1 279 ? -10.970 -12.121 9.963 1.00 94.94 279 ALA A N 1
ATOM 2019 C CA . ALA A 1 279 ? -11.911 -12.840 9.130 1.00 94.94 279 ALA A CA 1
ATOM 2020 C C . ALA A 1 279 ? -12.491 -11.941 8.029 1.00 94.94 279 ALA A C 1
ATOM 2022 O O . ALA A 1 279 ? -13.044 -10.867 8.295 1.00 94.94 279 ALA A O 1
ATOM 2023 N N . GLY A 1 280 ? -12.397 -12.406 6.782 1.00 91.06 280 GLY A N 1
ATOM 2024 C CA . GLY A 1 280 ? -12.914 -11.694 5.612 1.00 91.06 280 GLY A CA 1
ATOM 2025 C C . GLY A 1 280 ? -12.149 -10.422 5.233 1.00 91.06 280 GLY A C 1
ATOM 2026 O O . GLY A 1 280 ? -12.681 -9.618 4.464 1.00 91.06 280 GLY A O 1
ATOM 2027 N N . ARG A 1 281 ? -10.939 -10.218 5.769 1.00 96.19 281 ARG A N 1
ATOM 2028 C CA . ARG A 1 281 ? -9.984 -9.220 5.282 1.00 96.19 281 ARG A CA 1
ATOM 2029 C C . ARG A 1 281 ? -8.681 -9.937 4.909 1.00 96.19 281 ARG A C 1
ATOM 2031 O O . ARG A 1 281 ? -8.060 -10.484 5.818 1.00 96.19 281 ARG A O 1
ATOM 2038 N N . PRO A 1 282 ? -8.268 -9.924 3.633 1.00 96.00 282 PRO A N 1
ATOM 2039 C CA . PRO A 1 282 ? -7.036 -10.589 3.242 1.00 96.00 282 PRO A CA 1
ATOM 2040 C C . PRO A 1 282 ? -5.840 -9.884 3.876 1.00 96.00 282 PRO A C 1
ATOM 2042 O O . PRO A 1 282 ? -5.827 -8.654 4.043 1.00 96.00 282 PRO A O 1
ATOM 2045 N N . LEU A 1 283 ? -4.848 -10.684 4.242 1.00 97.31 283 LEU A N 1
ATOM 2046 C CA . LEU A 1 283 ? -3.556 -10.226 4.723 1.00 97.31 283 LEU A CA 1
ATOM 2047 C C . LEU A 1 283 ? -2.493 -10.644 3.714 1.00 97.31 283 LEU A C 1
ATOM 2049 O O . LEU A 1 283 ? -2.412 -11.810 3.353 1.00 97.31 283 LEU A O 1
ATOM 2053 N N . TYR A 1 284 ? -1.656 -9.709 3.292 1.00 97.19 284 TYR A N 1
ATOM 2054 C CA . TYR A 1 284 ? -0.533 -9.986 2.411 1.00 97.19 284 TYR A CA 1
ATOM 2055 C C . TYR A 1 284 ? 0.763 -9.999 3.209 1.00 97.19 284 TYR A C 1
ATOM 2057 O O . TYR A 1 284 ? 1.012 -9.087 3.994 1.00 97.19 284 TYR A O 1
ATOM 2065 N N . ILE A 1 285 ? 1.597 -11.011 3.003 1.00 96.94 285 ILE A N 1
ATOM 2066 C CA . ILE A 1 285 ? 2.949 -11.089 3.566 1.00 96.94 285 ILE A CA 1
ATOM 2067 C C . ILE A 1 285 ? 3.932 -10.890 2.423 1.00 96.94 285 ILE A C 1
ATOM 2069 O O . ILE A 1 285 ? 3.738 -11.481 1.363 1.00 96.94 285 ILE A O 1
ATOM 2073 N N . ALA A 1 286 ? 4.959 -10.069 2.622 1.00 96.19 286 ALA A N 1
ATOM 2074 C CA . ALA A 1 286 ? 6.069 -9.916 1.692 1.00 96.19 286 ALA A CA 1
ATOM 2075 C C . ALA A 1 286 ? 7.401 -10.173 2.406 1.00 96.19 286 ALA A C 1
ATOM 2077 O O . ALA A 1 286 ? 7.696 -9.560 3.434 1.00 96.19 286 ALA A O 1
ATOM 2078 N N . GLU A 1 287 ? 8.210 -11.063 1.837 1.00 95.75 287 GLU A N 1
ATOM 2079 C CA . GLU A 1 287 ? 9.531 -11.421 2.348 1.00 95.75 287 GLU A CA 1
ATOM 2080 C C . GLU A 1 287 ? 10.591 -11.342 1.260 1.00 95.75 287 GLU A C 1
ATOM 2082 O O . GLU A 1 287 ? 10.345 -11.667 0.100 1.00 95.75 287 GLU A O 1
ATOM 2087 N N . LEU A 1 288 ? 11.797 -10.955 1.667 1.00 93.88 288 LEU A N 1
ATOM 2088 C CA . LEU A 1 288 ? 12.966 -10.977 0.802 1.00 93.88 288 LEU A CA 1
ATOM 2089 C C . LEU A 1 288 ? 13.755 -12.273 0.987 1.00 93.88 288 LEU A C 1
ATOM 2091 O O . LEU A 1 288 ? 13.883 -12.797 2.101 1.00 93.88 288 LEU A O 1
ATOM 2095 N N . GLY A 1 289 ? 14.311 -12.768 -0.113 1.00 93.31 289 GLY A N 1
ATOM 2096 C CA . GLY A 1 289 ? 15.215 -13.907 -0.127 1.00 93.31 289 GLY A CA 1
ATOM 2097 C C . GLY A 1 289 ? 16.118 -13.917 -1.345 1.00 93.31 289 GLY A C 1
ATOM 2098 O O . GLY A 1 289 ? 15.712 -13.512 -2.430 1.00 93.31 289 GLY A O 1
ATOM 2099 N N . ASP A 1 290 ? 17.356 -14.359 -1.154 1.00 94.88 290 ASP A N 1
ATOM 2100 C CA . ASP A 1 290 ? 18.294 -14.590 -2.259 1.00 94.88 290 ASP A CA 1
ATOM 2101 C C . ASP A 1 290 ? 18.042 -15.950 -2.931 1.00 94.88 290 ASP A C 1
ATOM 2103 O O . ASP A 1 290 ? 18.642 -16.262 -3.956 1.00 94.88 290 ASP A O 1
ATOM 2107 N N . GLU A 1 291 ? 17.179 -16.767 -2.328 1.00 94.50 291 GLU A N 1
ATOM 2108 C CA . GLU A 1 291 ? 16.803 -18.085 -2.803 1.00 94.50 291 GLU A CA 1
ATOM 2109 C C . GLU A 1 291 ? 15.859 -18.009 -4.017 1.00 94.50 291 GLU A C 1
ATOM 2111 O O . GLU A 1 291 ? 15.061 -17.075 -4.160 1.00 94.50 291 GLU A O 1
ATOM 2116 N N . ASP A 1 292 ? 15.939 -19.028 -4.876 1.00 91.00 292 ASP A N 1
ATOM 2117 C CA . ASP A 1 292 ? 15.138 -19.138 -6.104 1.00 91.00 292 ASP A CA 1
ATOM 2118 C C . ASP A 1 292 ? 13.720 -19.670 -5.839 1.00 91.00 292 ASP A C 1
ATOM 2120 O O . ASP A 1 292 ? 12.854 -19.573 -6.703 1.00 91.00 292 ASP A O 1
ATOM 2124 N N . TYR A 1 293 ? 13.463 -20.244 -4.660 1.00 92.81 293 TYR A N 1
ATOM 2125 C CA . TYR A 1 293 ? 12.162 -20.795 -4.290 1.00 92.81 293 TYR A CA 1
ATOM 2126 C C . TYR A 1 293 ? 11.787 -20.419 -2.862 1.00 92.81 293 TYR A C 1
ATOM 2128 O O . TYR A 1 293 ? 12.633 -20.374 -1.967 1.00 92.81 293 TYR A O 1
ATOM 2136 N N . SER A 1 294 ? 10.489 -20.218 -2.637 1.00 95.25 294 SER A N 1
ATOM 2137 C CA . SER A 1 294 ? 9.928 -20.039 -1.303 1.00 95.25 294 SER A CA 1
ATOM 2138 C C . SER A 1 294 ? 8.536 -20.657 -1.186 1.00 95.25 294 SER A C 1
ATOM 2140 O O . SER A 1 294 ? 7.784 -20.723 -2.162 1.00 95.25 294 SER A O 1
ATOM 2142 N N . GLY A 1 295 ? 8.191 -21.120 0.013 1.00 95.38 295 GLY A N 1
ATOM 2143 C CA . GLY A 1 295 ? 6.923 -21.775 0.310 1.00 95.38 295 GLY A CA 1
ATOM 2144 C C . GLY A 1 295 ? 6.503 -21.607 1.767 1.00 95.38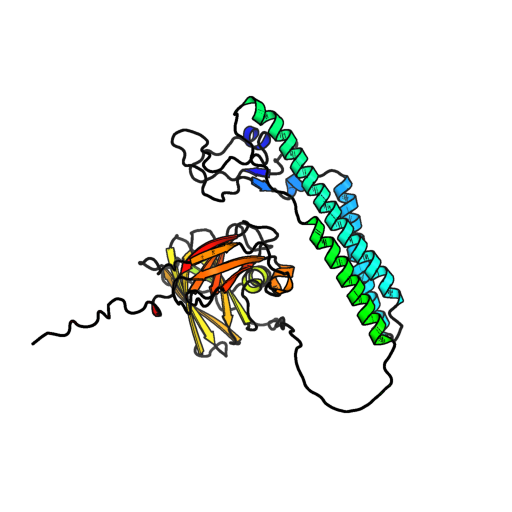 295 GLY A C 1
ATOM 2145 O O . GLY A 1 295 ? 7.267 -21.142 2.609 1.00 95.38 295 GLY A O 1
ATOM 2146 N N . ILE A 1 296 ? 5.256 -21.975 2.057 1.00 97.25 296 ILE A N 1
ATOM 2147 C CA . ILE A 1 296 ? 4.740 -22.009 3.427 1.00 97.25 296 ILE A CA 1
ATOM 2148 C C . ILE A 1 296 ? 4.972 -23.403 4.005 1.00 97.25 296 ILE A C 1
ATOM 2150 O O . ILE A 1 296 ? 4.388 -24.374 3.519 1.00 97.25 296 ILE A O 1
ATOM 2154 N N . ASP A 1 297 ? 5.759 -23.484 5.076 1.00 95.62 297 ASP A N 1
ATOM 2155 C CA . ASP A 1 297 ? 6.029 -24.744 5.773 1.00 95.62 297 ASP A CA 1
ATOM 2156 C C . ASP A 1 297 ? 4.889 -25.082 6.726 1.00 95.62 297 ASP A C 1
ATOM 2158 O O . ASP A 1 297 ? 4.354 -26.192 6.739 1.00 95.62 297 ASP A O 1
ATOM 2162 N N . THR A 1 298 ? 4.528 -24.105 7.562 1.00 96.25 298 THR A N 1
ATOM 2163 C CA . THR A 1 298 ? 3.467 -24.241 8.558 1.00 96.25 298 THR A CA 1
ATOM 2164 C C . THR A 1 298 ? 2.764 -22.910 8.780 1.00 96.25 298 THR A C 1
ATOM 2166 O O . THR A 1 298 ? 3.372 -21.843 8.720 1.00 96.25 298 THR A O 1
ATOM 2169 N N . ALA A 1 299 ? 1.473 -22.975 9.085 1.00 96.81 299 ALA A N 1
ATOM 2170 C CA . ALA A 1 299 ? 0.699 -21.836 9.550 1.00 96.81 299 ALA A CA 1
ATOM 2171 C C . ALA A 1 299 ? -0.360 -22.302 10.554 1.00 96.81 299 ALA A C 1
ATOM 2173 O O . ALA A 1 299 ? -1.098 -23.257 10.290 1.00 96.81 299 ALA A O 1
ATOM 2174 N N . SER A 1 300 ? -0.426 -21.636 11.707 1.00 95.38 300 SER A N 1
ATOM 2175 C CA . SER A 1 300 ? -1.380 -21.962 12.771 1.00 95.38 300 SER A CA 1
ATOM 2176 C C . SER A 1 300 ? -1.744 -20.743 13.612 1.00 95.38 300 SER A C 1
ATOM 2178 O O . SER A 1 300 ? -0.869 -19.948 13.965 1.00 95.38 300 SER A O 1
ATOM 2180 N N . CYS A 1 301 ? -3.019 -20.623 13.980 1.00 95.06 301 CYS A N 1
ATOM 2181 C CA . CYS A 1 301 ? -3.454 -19.637 14.963 1.00 95.06 301 CYS A CA 1
ATOM 2182 C C . CYS A 1 301 ? -2.824 -19.936 16.335 1.00 95.06 301 CYS A C 1
ATOM 2184 O O . CYS A 1 301 ? -2.969 -21.031 16.883 1.00 95.06 301 CYS A O 1
ATOM 2186 N N . LEU A 1 302 ? -2.145 -18.944 16.898 1.00 86.44 302 LEU A N 1
ATOM 2187 C CA . LEU A 1 302 ? -1.571 -18.957 18.232 1.00 86.44 302 LEU A CA 1
ATOM 2188 C C . LEU A 1 302 ? -2.673 -18.881 19.294 1.00 86.44 302 LEU A C 1
ATOM 2190 O O . LEU A 1 302 ? -3.662 -18.160 19.159 1.00 86.44 302 LEU A O 1
ATOM 2194 N N . GLY A 1 303 ? -2.475 -19.622 20.386 1.00 79.38 303 GLY A N 1
ATOM 2195 C CA . GLY A 1 303 ? -3.285 -19.477 21.599 1.00 79.38 303 GLY A CA 1
ATOM 2196 C C . GLY A 1 303 ? -2.850 -18.304 22.483 1.00 79.38 303 GLY A C 1
ATOM 2197 O O . GLY A 1 303 ? -3.641 -17.845 23.307 1.00 79.38 303 GLY A O 1
ATOM 2198 N N . ASP A 1 304 ? -1.618 -17.822 22.296 1.00 77.38 304 ASP A N 1
ATOM 2199 C CA . ASP A 1 304 ? -0.998 -16.744 23.064 1.00 77.38 304 ASP A CA 1
ATOM 2200 C C . ASP A 1 304 ? -0.765 -15.508 22.186 1.00 77.38 304 ASP A C 1
ATOM 2202 O O . ASP A 1 304 ? -0.496 -15.616 20.990 1.00 77.38 304 ASP A O 1
ATOM 2206 N N . VAL A 1 305 ? -0.853 -14.323 22.798 1.00 72.00 305 VAL A N 1
ATOM 2207 C CA . VAL A 1 305 ? -0.645 -13.043 22.105 1.00 72.00 305 VAL A CA 1
ATOM 2208 C C . VAL A 1 305 ? 0.846 -12.886 21.780 1.00 72.00 305 VAL A C 1
ATOM 2210 O O . VAL A 1 305 ? 1.666 -13.011 22.695 1.00 72.00 305 VAL A O 1
ATOM 2213 N N . PRO A 1 306 ? 1.223 -12.577 20.527 1.00 81.81 306 PRO A N 1
ATOM 2214 C CA . PRO A 1 306 ? 2.618 -12.398 20.152 1.00 81.81 306 PRO A CA 1
ATOM 2215 C C . PRO A 1 306 ? 3.266 -11.229 20.902 1.00 81.81 306 PRO A C 1
ATOM 2217 O O . PRO A 1 306 ? 2.599 -10.254 21.269 1.00 81.81 306 PRO A O 1
ATOM 2220 N N . HIS A 1 307 ? 4.582 -11.324 21.122 1.00 87.38 307 HIS A N 1
ATOM 2221 C CA . HIS A 1 307 ? 5.355 -10.269 21.778 1.00 87.38 307 HIS A CA 1
ATOM 2222 C C . HIS A 1 307 ? 5.315 -8.998 20.929 1.00 87.38 307 HIS A C 1
ATOM 2224 O O . HIS A 1 307 ? 5.776 -8.994 19.787 1.00 87.38 307 HIS A O 1
ATOM 2230 N N . ARG A 1 308 ? 4.731 -7.930 21.479 1.00 90.75 308 ARG A N 1
ATOM 2231 C CA . ARG A 1 308 ? 4.603 -6.636 20.805 1.00 90.75 308 ARG A CA 1
ATOM 2232 C C . ARG A 1 308 ? 5.761 -5.736 21.197 1.00 90.75 308 ARG A C 1
ATOM 2234 O O . ARG A 1 308 ? 5.992 -5.521 22.385 1.00 90.75 308 ARG A O 1
ATOM 2241 N N . VAL A 1 309 ? 6.410 -5.168 20.191 1.00 89.12 309 VAL A N 1
ATOM 2242 C CA . VAL A 1 309 ? 7.536 -4.250 20.370 1.00 89.12 309 VAL A CA 1
ATOM 2243 C C . VAL A 1 309 ? 7.005 -2.844 20.607 1.00 89.12 309 VAL A C 1
ATOM 2245 O O . VAL A 1 309 ? 6.157 -2.362 19.853 1.00 89.12 309 VAL A O 1
ATOM 2248 N N . ASP A 1 310 ? 7.518 -2.165 21.633 1.00 86.44 310 ASP A N 1
ATOM 2249 C CA . ASP A 1 310 ? 7.273 -0.732 21.804 1.00 86.44 310 ASP A CA 1
ATOM 2250 C C . ASP A 1 310 ? 8.166 0.061 20.841 1.00 86.44 310 ASP A C 1
ATOM 2252 O O . ASP A 1 310 ? 9.396 -0.082 20.832 1.00 86.44 310 ASP A O 1
ATOM 2256 N N . VAL A 1 311 ? 7.540 0.871 19.990 1.00 88.88 311 VAL A N 1
ATOM 2257 C CA . VAL A 1 311 ? 8.216 1.582 18.904 1.00 88.88 311 VAL A CA 1
ATOM 2258 C C . VAL A 1 311 ? 7.687 3.004 18.812 1.00 88.88 311 VAL A C 1
ATOM 2260 O O . VAL A 1 311 ? 6.502 3.240 18.567 1.00 88.88 311 VAL A O 1
ATOM 2263 N N . ASP A 1 312 ? 8.602 3.965 18.909 1.00 90.69 312 ASP A N 1
ATOM 2264 C CA . ASP A 1 312 ? 8.313 5.340 18.527 1.00 90.69 312 ASP A CA 1
ATOM 2265 C C . ASP A 1 312 ? 8.233 5.403 16.997 1.00 90.69 312 ASP A C 1
ATOM 2267 O O . ASP A 1 312 ? 9.241 5.281 16.296 1.00 90.69 312 ASP A O 1
ATOM 2271 N N . GLN A 1 313 ? 7.026 5.596 16.471 1.00 91.06 313 GLN A N 1
ATOM 2272 C CA . GLN A 1 313 ? 6.773 5.694 15.036 1.00 91.06 313 GLN A CA 1
ATOM 2273 C C . GLN A 1 313 ? 6.410 7.123 14.635 1.00 91.06 313 GLN A C 1
ATOM 2275 O O . GLN A 1 313 ? 5.587 7.784 15.270 1.00 91.06 313 GLN A O 1
ATOM 2280 N N . THR A 1 314 ? 7.007 7.612 13.552 1.00 88.88 314 THR A N 1
ATOM 2281 C CA . THR A 1 314 ? 6.667 8.915 12.966 1.00 88.88 314 THR A CA 1
ATOM 2282 C C . THR A 1 314 ? 6.386 8.729 11.477 1.00 88.88 314 THR A C 1
ATOM 2284 O O . THR A 1 314 ? 7.233 8.151 10.791 1.00 88.88 314 THR A O 1
ATOM 2287 N N . PRO A 1 315 ? 5.228 9.190 10.958 1.00 87.94 315 PRO A N 1
ATOM 2288 C CA . PRO A 1 315 ? 5.001 9.247 9.520 1.00 87.94 315 PRO A CA 1
ATOM 2289 C C . PRO A 1 315 ? 6.108 10.059 8.862 1.00 87.94 315 PRO A C 1
ATOM 2291 O O . PRO A 1 315 ? 6.459 11.146 9.328 1.00 87.94 315 PRO A O 1
ATOM 2294 N N . ALA A 1 316 ? 6.679 9.527 7.796 1.00 80.88 316 ALA A N 1
ATOM 2295 C CA . ALA A 1 316 ? 7.747 10.205 7.102 1.00 80.88 316 ALA A CA 1
ATOM 2296 C C . ALA A 1 316 ? 7.168 11.082 5.990 1.00 80.88 316 ALA A C 1
ATOM 2298 O O . ALA A 1 316 ? 7.056 10.693 4.831 1.00 80.88 316 ALA A O 1
ATOM 2299 N N . ASP A 1 317 ? 6.769 12.290 6.378 1.00 69.69 317 ASP A N 1
ATOM 2300 C CA . ASP A 1 317 ? 6.096 13.241 5.489 1.00 69.69 317 ASP A CA 1
ATOM 2301 C C . ASP A 1 317 ? 7.040 13.895 4.451 1.00 69.69 317 ASP A C 1
ATOM 2303 O O . ASP A 1 317 ? 6.566 14.586 3.547 1.00 69.69 317 ASP A O 1
ATOM 2307 N N . ASP A 1 318 ? 8.359 13.686 4.573 1.00 63.69 318 ASP A N 1
ATOM 2308 C CA . ASP A 1 318 ? 9.411 14.435 3.865 1.00 63.69 318 ASP A CA 1
ATOM 2309 C C . ASP A 1 318 ? 10.474 13.540 3.182 1.00 63.69 318 ASP A C 1
ATOM 2311 O O . ASP A 1 318 ? 11.592 14.005 2.949 1.00 63.69 318 ASP A O 1
ATOM 2315 N N . PHE A 1 319 ? 10.175 12.280 2.835 1.00 68.69 319 PHE A N 1
ATOM 2316 C CA . PHE A 1 319 ? 11.154 11.485 2.078 1.00 68.69 319 PHE A CA 1
ATOM 2317 C C . PHE A 1 319 ? 11.461 12.129 0.729 1.00 68.69 319 PHE A C 1
ATOM 2319 O O . PHE A 1 319 ? 10.557 12.465 -0.051 1.00 68.69 319 PHE A O 1
ATOM 2326 N N . ALA A 1 320 ? 12.755 12.275 0.439 1.00 71.38 320 ALA A N 1
ATOM 2327 C CA . ALA A 1 320 ? 13.168 12.532 -0.926 1.00 71.38 320 ALA A CA 1
ATOM 2328 C C . ALA A 1 320 ? 12.713 11.343 -1.781 1.00 71.38 320 ALA A C 1
ATOM 2330 O O . ALA A 1 320 ? 12.742 10.200 -1.338 1.00 71.38 320 ALA A O 1
ATOM 2331 N N . TYR A 1 321 ? 12.282 11.605 -3.013 1.00 71.62 321 TYR A N 1
ATOM 2332 C CA . TYR A 1 321 ? 11.884 10.545 -3.946 1.00 71.62 321 TYR A CA 1
ATOM 2333 C C . TYR A 1 321 ? 12.971 9.461 -4.093 1.00 71.62 321 TYR A C 1
ATOM 2335 O O . TYR A 1 321 ? 12.654 8.294 -4.244 1.00 71.62 321 TYR A O 1
ATOM 2343 N N . GLU A 1 322 ? 14.242 9.853 -3.972 1.00 77.69 322 GLU A N 1
ATOM 2344 C CA . GLU A 1 322 ? 15.426 8.986 -4.048 1.00 77.69 322 GLU A CA 1
ATOM 2345 C C . GLU A 1 322 ? 15.612 8.054 -2.831 1.00 77.69 322 GLU A C 1
ATOM 2347 O O . GLU A 1 322 ? 16.441 7.156 -2.883 1.00 77.69 322 GLU A O 1
ATOM 2352 N N . GLU A 1 323 ? 14.889 8.276 -1.730 1.00 82.62 323 GLU A N 1
ATOM 2353 C CA . GLU A 1 323 ? 14.959 7.452 -0.509 1.00 82.62 323 GLU A CA 1
ATOM 2354 C C . GLU A 1 323 ? 13.844 6.397 -0.451 1.00 82.62 323 GLU A C 1
ATOM 2356 O O . GLU A 1 323 ? 13.787 5.603 0.489 1.00 82.62 323 GLU A O 1
ATOM 2361 N N . GLN A 1 324 ? 12.931 6.409 -1.426 1.00 85.75 324 GLN A N 1
ATOM 2362 C CA . GLN A 1 324 ? 11.861 5.425 -1.528 1.00 85.75 324 GLN A CA 1
ATOM 2363 C C . GLN A 1 324 ? 12.380 4.177 -2.254 1.00 85.75 324 GLN A C 1
ATOM 2365 O O . GLN A 1 324 ? 13.194 4.315 -3.166 1.00 85.75 324 GLN A O 1
ATOM 2370 N N . PRO A 1 325 ? 11.908 2.974 -1.883 1.00 87.69 325 PRO A N 1
ATOM 2371 C CA . PRO A 1 325 ? 12.151 1.769 -2.664 1.00 87.69 325 PRO A CA 1
ATOM 2372 C C . PRO A 1 325 ? 11.767 1.977 -4.132 1.00 87.69 325 PRO A C 1
ATOM 2374 O O . PRO A 1 325 ? 10.774 2.648 -4.420 1.00 87.69 325 PRO A O 1
ATOM 2377 N N . ASP A 1 326 ? 12.522 1.378 -5.052 1.00 83.44 326 ASP A N 1
ATOM 2378 C CA . ASP A 1 326 ? 12.359 1.611 -6.492 1.00 83.44 326 ASP A CA 1
ATOM 2379 C C . ASP A 1 326 ? 10.934 1.340 -6.990 1.00 83.44 326 ASP A C 1
ATOM 2381 O O . ASP A 1 326 ? 10.486 2.022 -7.898 1.00 83.44 326 ASP A O 1
ATOM 2385 N N . GLY A 1 327 ? 10.195 0.392 -6.401 1.00 82.00 327 GLY A N 1
ATOM 2386 C CA . GLY A 1 327 ? 8.817 0.099 -6.815 1.00 82.00 327 GLY A CA 1
ATOM 2387 C C . GLY A 1 327 ? 7.784 1.153 -6.391 1.00 82.00 327 GLY A C 1
ATOM 2388 O O . GLY A 1 327 ? 6.695 1.233 -6.969 1.00 82.00 327 GLY A O 1
ATOM 2389 N N . CYS A 1 328 ? 8.114 1.992 -5.407 1.00 86.88 328 CYS A N 1
ATOM 2390 C CA . CYS A 1 328 ? 7.194 2.976 -4.843 1.00 86.88 328 CYS A CA 1
ATOM 2391 C C . CYS A 1 328 ? 6.834 4.108 -5.809 1.00 86.88 328 CYS A C 1
ATOM 2393 O O . CYS A 1 328 ? 5.819 4.780 -5.611 1.00 86.88 328 CYS A O 1
ATOM 2395 N N . ASP A 1 329 ? 7.621 4.328 -6.861 1.00 83.00 329 ASP A N 1
ATOM 2396 C CA . ASP A 1 329 ? 7.310 5.330 -7.876 1.00 83.00 329 ASP A CA 1
ATOM 2397 C C . ASP A 1 329 ? 6.117 4.949 -8.764 1.00 83.00 329 ASP A C 1
ATOM 2399 O O . ASP A 1 329 ? 5.377 5.825 -9.230 1.00 83.00 329 ASP A O 1
ATOM 2403 N N . LEU A 1 330 ? 5.913 3.649 -8.971 1.00 82.50 330 LEU A N 1
ATOM 2404 C CA . LEU A 1 330 ? 4.835 3.087 -9.768 1.00 82.50 330 LEU A CA 1
ATOM 2405 C C . LEU A 1 330 ? 3.604 2.793 -8.920 1.00 82.50 330 LEU A C 1
ATOM 2407 O O . LEU A 1 330 ? 2.496 3.098 -9.364 1.00 82.50 330 LEU A O 1
ATOM 2411 N N . THR A 1 331 ? 3.785 2.201 -7.736 1.00 84.12 331 THR A N 1
ATOM 2412 C CA . THR A 1 331 ? 2.671 1.733 -6.894 1.00 84.12 331 THR A CA 1
ATOM 2413 C C . THR A 1 331 ? 2.199 2.747 -5.866 1.00 84.12 331 THR A C 1
ATOM 2415 O O . THR A 1 331 ? 1.106 2.612 -5.321 1.00 84.12 331 THR A O 1
ATOM 2418 N N . GLY A 1 332 ? 3.026 3.756 -5.592 1.00 88.31 332 GLY A N 1
ATOM 2419 C CA . GLY A 1 332 ? 2.873 4.614 -4.430 1.00 88.31 332 GLY A CA 1
ATOM 2420 C C . GLY A 1 332 ? 3.180 3.867 -3.131 1.00 88.31 332 GLY A C 1
ATOM 2421 O O . GLY A 1 332 ? 2.856 2.688 -2.963 1.00 88.31 332 GLY A O 1
ATOM 2422 N N . CYS A 1 333 ? 3.815 4.575 -2.200 1.00 91.44 333 CYS A N 1
ATOM 2423 C CA . CYS A 1 333 ? 4.112 4.069 -0.867 1.00 91.44 333 CYS A CA 1
ATOM 2424 C C . CYS A 1 333 ? 3.899 5.148 0.192 1.00 91.44 333 CYS A C 1
ATOM 2426 O O . CYS A 1 333 ? 4.028 6.349 -0.067 1.00 91.44 333 CYS A O 1
ATOM 2428 N N . ILE A 1 334 ? 3.632 4.708 1.418 1.00 91.38 334 ILE A N 1
ATOM 2429 C CA . ILE A 1 334 ? 3.706 5.541 2.621 1.00 91.38 334 ILE A CA 1
ATOM 2430 C C . ILE A 1 334 ? 4.797 4.957 3.504 1.00 91.38 334 ILE A C 1
ATOM 2432 O O . ILE A 1 334 ? 4.833 3.750 3.714 1.00 91.38 334 ILE A O 1
ATOM 2436 N N . GLY A 1 335 ? 5.693 5.808 3.999 1.00 92.38 335 GLY A N 1
ATOM 2437 C CA . GLY A 1 335 ? 6.796 5.388 4.850 1.00 92.38 335 GLY A CA 1
ATOM 2438 C C . GLY A 1 335 ? 6.653 5.855 6.298 1.00 92.38 335 GLY A C 1
ATOM 2439 O O . GLY A 1 335 ? 6.069 6.905 6.583 1.00 92.38 335 GLY A O 1
ATOM 2440 N N . TRP A 1 336 ? 7.242 5.091 7.212 1.00 94.25 336 TRP A N 1
ATOM 2441 C CA . TRP A 1 336 ? 7.376 5.427 8.626 1.00 94.25 336 TRP A CA 1
ATOM 2442 C C . TRP A 1 336 ? 8.818 5.257 9.061 1.00 94.25 336 TRP A C 1
ATOM 2444 O O . TRP A 1 336 ? 9.458 4.263 8.728 1.00 94.25 336 TRP A O 1
ATOM 2454 N N . THR A 1 337 ? 9.307 6.196 9.865 1.00 95.00 337 THR A N 1
ATOM 2455 C CA . THR A 1 337 ? 10.541 5.988 10.620 1.00 95.00 337 THR A CA 1
ATOM 2456 C C . THR A 1 337 ? 10.186 5.390 11.973 1.00 95.00 337 THR A C 1
ATOM 2458 O O . THR A 1 337 ? 9.469 6.008 12.765 1.00 95.00 337 THR A O 1
ATOM 2461 N N . LEU A 1 338 ? 10.709 4.197 12.223 1.00 95.38 338 LEU A N 1
ATOM 2462 C CA . LEU A 1 338 ? 10.589 3.451 13.464 1.00 95.38 338 LEU A CA 1
ATOM 2463 C C . LEU A 1 338 ? 11.834 3.662 14.315 1.00 95.38 338 LEU A C 1
ATOM 2465 O O . LEU A 1 338 ? 12.953 3.617 13.806 1.00 95.38 338 LEU A O 1
ATOM 2469 N N . ARG A 1 339 ? 11.650 3.859 15.617 1.00 96.44 339 ARG A N 1
ATOM 2470 C CA . ARG A 1 339 ? 12.720 3.824 16.618 1.00 96.44 339 ARG A CA 1
ATOM 2471 C C . ARG A 1 339 ? 12.354 2.787 17.676 1.00 96.44 339 ARG A C 1
ATOM 2473 O O . ARG A 1 339 ? 11.584 3.105 18.583 1.00 96.44 339 ARG A O 1
ATOM 2480 N N . PRO A 1 340 ? 12.842 1.548 17.535 1.00 94.25 340 PRO A N 1
ATOM 2481 C CA . PRO A 1 340 ? 12.450 0.459 18.417 1.00 94.25 340 PRO A CA 1
ATOM 2482 C C . PRO A 1 340 ? 13.117 0.595 19.791 1.00 94.25 340 PRO A C 1
ATOM 2484 O O . PRO A 1 340 ? 14.259 1.057 19.902 1.00 94.25 340 PRO A O 1
ATOM 2487 N N . GLY A 1 341 ? 12.398 0.197 20.844 1.00 92.62 341 GLY A N 1
ATOM 2488 C CA . GLY A 1 341 ? 12.922 0.163 22.212 1.00 92.62 341 GLY A CA 1
ATOM 2489 C C . GLY A 1 341 ? 13.880 -1.004 22.480 1.00 92.62 341 GLY A C 1
ATOM 2490 O O . GLY A 1 341 ? 14.741 -0.908 23.356 1.00 92.62 341 GLY A O 1
ATOM 2491 N N . GLU A 1 342 ? 13.788 -2.074 21.697 1.00 93.75 342 GLU A N 1
ATOM 2492 C CA . GLU A 1 342 ? 14.531 -3.329 21.860 1.00 93.75 342 GLU A CA 1
ATOM 2493 C C . GLU A 1 342 ? 15.010 -3.887 20.510 1.00 93.75 342 GLU A C 1
ATOM 2495 O O . GLU A 1 342 ? 14.602 -3.408 19.450 1.00 93.75 342 GLU A O 1
ATOM 2500 N N . ASP A 1 343 ? 15.919 -4.861 20.564 1.00 93.81 343 ASP A N 1
ATOM 2501 C CA . ASP A 1 343 ? 16.415 -5.573 19.385 1.00 93.81 343 ASP A CA 1
ATOM 2502 C C . ASP A 1 343 ? 15.423 -6.666 18.979 1.00 93.81 343 ASP A C 1
ATOM 2504 O O . ASP A 1 343 ? 14.871 -7.359 19.832 1.00 93.81 343 ASP A O 1
ATOM 2508 N N . CYS A 1 344 ? 15.222 -6.835 17.675 1.00 94.19 344 CYS A N 1
ATOM 2509 C CA . CYS A 1 344 ? 14.373 -7.876 17.115 1.00 94.19 344 CYS A CA 1
ATOM 2510 C C . CYS A 1 344 ? 14.813 -8.176 15.685 1.00 94.19 344 CYS A C 1
ATOM 2512 O O . CYS A 1 344 ? 14.556 -7.385 14.777 1.00 94.19 344 CYS A O 1
ATOM 2514 N N . ALA A 1 345 ? 15.520 -9.289 15.484 1.00 92.12 345 ALA A N 1
ATOM 2515 C CA . ALA A 1 345 ? 16.101 -9.608 14.182 1.00 92.12 345 ALA A CA 1
ATOM 2516 C C . ALA A 1 345 ? 15.015 -9.873 13.129 1.00 92.12 345 ALA A C 1
ATOM 2518 O O . ALA A 1 345 ? 15.155 -9.444 11.986 1.00 92.12 345 ALA A O 1
ATOM 2519 N N . ASP A 1 346 ? 13.914 -10.495 13.554 1.00 91.00 346 ASP A N 1
ATOM 2520 C CA . ASP A 1 346 ? 12.832 -10.961 12.693 1.00 91.00 346 ASP A CA 1
ATOM 2521 C C . ASP A 1 346 ? 11.489 -10.274 12.978 1.00 91.00 346 ASP A C 1
ATOM 2523 O O . ASP A 1 346 ? 10.440 -10.923 13.059 1.00 91.00 346 ASP A O 1
ATOM 2527 N N . ALA A 1 347 ? 11.492 -8.945 13.120 1.00 95.44 347 ALA A N 1
ATOM 2528 C CA . ALA A 1 347 ? 10.251 -8.230 13.392 1.00 95.44 347 ALA A CA 1
ATOM 2529 C C . ALA A 1 347 ? 9.286 -8.275 12.200 1.00 95.44 347 ALA A C 1
ATOM 2531 O O . ALA A 1 347 ? 9.677 -8.102 11.043 1.00 95.44 347 ALA A O 1
ATOM 2532 N N . SER A 1 348 ? 8.002 -8.458 12.507 1.00 96.44 348 SER A N 1
ATOM 2533 C CA . SER A 1 348 ? 6.904 -8.326 11.549 1.00 96.44 348 SER A CA 1
ATOM 2534 C C . SER A 1 348 ? 6.274 -6.948 11.729 1.00 96.44 348 SER A C 1
ATOM 2536 O O . SER A 1 348 ? 5.795 -6.624 12.818 1.00 96.44 348 SER A O 1
ATOM 2538 N N . VAL A 1 349 ? 6.266 -6.126 10.681 1.00 97.25 349 VAL A N 1
ATOM 2539 C CA . VAL A 1 349 ? 5.594 -4.821 10.692 1.00 97.25 349 VAL A CA 1
ATOM 2540 C C . VAL A 1 349 ? 4.299 -4.946 9.909 1.00 97.25 349 VAL A C 1
ATOM 2542 O O . VAL A 1 349 ? 4.326 -5.126 8.694 1.00 97.25 349 VAL A O 1
ATOM 2545 N N . GLN A 1 350 ? 3.168 -4.858 10.610 1.00 97.44 350 GLN A N 1
ATOM 2546 C CA . GLN A 1 350 ? 1.849 -4.984 10.005 1.00 97.44 350 GLN A CA 1
ATOM 2547 C C . GLN A 1 350 ? 1.194 -3.617 9.813 1.00 97.44 350 GLN A C 1
ATOM 2549 O O . GLN A 1 350 ? 1.058 -2.819 10.746 1.00 97.44 350 GLN A O 1
ATOM 2554 N N . PHE A 1 351 ? 0.727 -3.383 8.596 1.00 96.81 351 PHE A N 1
ATOM 2555 C CA . PHE A 1 351 ? -0.033 -2.223 8.179 1.00 96.81 351 PHE A CA 1
ATOM 2556 C C . PHE A 1 351 ? -1.476 -2.622 7.891 1.00 96.81 351 PHE A C 1
ATOM 2558 O O . PHE A 1 351 ? -1.730 -3.661 7.294 1.00 96.81 351 PHE A O 1
ATOM 2565 N N . LEU A 1 352 ? -2.412 -1.748 8.245 1.00 96.50 352 LEU A N 1
ATOM 2566 C CA . LEU A 1 352 ? -3.743 -1.729 7.653 1.00 96.50 352 LEU A CA 1
ATOM 2567 C C . LEU A 1 352 ? -3.713 -0.760 6.478 1.00 96.50 352 LEU A C 1
ATOM 2569 O O . LEU A 1 352 ? -3.524 0.442 6.687 1.00 96.50 352 LEU A O 1
ATOM 2573 N N . VAL A 1 353 ? -3.940 -1.272 5.275 1.00 94.88 353 VAL A N 1
ATOM 2574 C CA . VAL A 1 353 ? -4.059 -0.488 4.049 1.00 94.88 353 VAL A CA 1
ATOM 2575 C C . VAL A 1 353 ? -5.543 -0.317 3.728 1.00 94.88 353 VAL A C 1
ATOM 2577 O O . VAL A 1 353 ? -6.342 -1.252 3.741 1.00 94.88 353 VAL A O 1
ATOM 2580 N N . THR A 1 354 ? -5.949 0.928 3.513 1.00 93.81 354 THR A N 1
ATOM 2581 C CA . THR A 1 354 ? -7.350 1.335 3.320 1.00 93.81 354 THR A CA 1
ATOM 2582 C C . THR A 1 354 ? -7.619 1.927 1.943 1.00 93.81 354 THR A C 1
ATOM 2584 O O . THR A 1 354 ? -8.693 2.499 1.733 1.00 93.81 354 THR A O 1
ATOM 2587 N N . ASP A 1 355 ? -6.653 1.784 1.041 1.00 88.94 355 ASP A N 1
ATOM 2588 C CA . ASP A 1 355 ? -6.777 2.116 -0.369 1.00 88.94 355 ASP A CA 1
ATOM 2589 C C . ASP A 1 355 ? -6.829 0.839 -1.213 1.00 88.94 355 ASP A C 1
ATOM 2591 O O . ASP A 1 355 ? -6.390 -0.230 -0.791 1.00 88.94 355 ASP A O 1
ATOM 2595 N N . GLU A 1 356 ? -7.432 0.964 -2.388 1.00 86.06 356 GLU A N 1
ATOM 2596 C CA . GLU A 1 356 ? -7.583 -0.109 -3.370 1.00 86.06 356 GLU A CA 1
ATOM 2597 C C . GLU A 1 356 ? -6.499 0.070 -4.431 1.00 86.06 356 GLU A C 1
ATOM 2599 O O . GLU A 1 356 ? -6.442 1.124 -5.075 1.00 86.06 356 GLU A O 1
ATOM 2604 N N . TRP A 1 357 ? -5.679 -0.959 -4.647 1.00 85.88 357 TRP A N 1
ATOM 2605 C CA . TRP A 1 357 ? -4.656 -0.954 -5.688 1.00 85.88 357 TRP A CA 1
ATOM 2606 C C . TRP A 1 357 ? -4.898 -2.078 -6.685 1.00 85.88 357 TRP A C 1
ATOM 2608 O O . TRP A 1 357 ? -4.627 -3.243 -6.412 1.00 85.88 357 TRP A O 1
ATOM 2618 N N . ARG A 1 358 ? -5.389 -1.704 -7.872 1.00 88.00 358 ARG A N 1
ATOM 2619 C CA . ARG A 1 358 ? -5.743 -2.639 -8.951 1.00 88.00 358 ARG A CA 1
ATOM 2620 C C . ARG A 1 358 ? -6.656 -3.767 -8.442 1.00 88.00 358 ARG A C 1
ATOM 2622 O O . ARG A 1 358 ? -7.803 -3.471 -8.116 1.00 88.00 358 ARG A O 1
ATOM 2629 N N . ASP A 1 359 ? -6.162 -5.003 -8.394 1.00 85.31 359 ASP A N 1
ATOM 2630 C CA . ASP A 1 359 ? -6.910 -6.187 -7.959 1.00 85.31 359 ASP A CA 1
ATOM 2631 C C . ASP A 1 359 ? -6.784 -6.472 -6.448 1.00 85.31 359 ASP A C 1
ATOM 2633 O O . ASP A 1 359 ? -7.503 -7.327 -5.933 1.00 85.31 359 ASP A O 1
ATOM 2637 N N . VAL A 1 360 ? -5.948 -5.723 -5.715 1.00 88.31 360 VAL A N 1
ATOM 2638 C CA . VAL A 1 360 ? -5.840 -5.826 -4.252 1.00 88.31 360 VAL A CA 1
ATOM 2639 C C . VAL A 1 360 ? -7.040 -5.130 -3.596 1.00 88.31 360 VAL A C 1
ATOM 2641 O O . VAL A 1 360 ? -7.223 -3.915 -3.768 1.00 88.31 360 VAL A O 1
ATOM 2644 N N . PRO A 1 361 ? -7.880 -5.860 -2.838 1.00 88.19 361 PRO A N 1
ATOM 2645 C CA . PRO A 1 361 ? -9.101 -5.314 -2.263 1.00 88.19 361 PRO A CA 1
ATOM 2646 C C . PRO A 1 361 ? -8.809 -4.346 -1.114 1.00 88.19 361 PRO A C 1
ATOM 2648 O O . PRO A 1 361 ? -7.752 -4.378 -0.492 1.00 88.19 361 PRO A O 1
ATOM 2651 N N . ASP A 1 362 ? -9.787 -3.503 -0.780 1.00 89.19 362 ASP A N 1
ATOM 2652 C CA . ASP A 1 362 ? -9.694 -2.595 0.358 1.00 89.19 362 ASP A CA 1
ATOM 2653 C C . ASP A 1 362 ? -10.826 -2.813 1.389 1.00 89.19 362 ASP A C 1
ATOM 2655 O O . ASP A 1 362 ? -11.997 -2.979 1.028 1.00 89.19 362 ASP A O 1
ATOM 2659 N N . PRO A 1 363 ? -10.530 -2.754 2.700 1.00 94.75 363 PRO A N 1
ATOM 2660 C CA . PRO A 1 363 ? -9.188 -2.731 3.283 1.00 94.75 363 PRO A CA 1
ATOM 2661 C C . PRO A 1 363 ? -8.490 -4.098 3.169 1.00 94.75 363 PRO A C 1
ATOM 2663 O O . PRO A 1 363 ? -9.169 -5.120 3.104 1.00 94.75 363 PRO A O 1
ATOM 2666 N N . HIS A 1 364 ? -7.164 -4.104 3.251 1.00 95.81 364 HIS A N 1
ATOM 2667 C CA . HIS A 1 364 ? -6.340 -5.303 3.424 1.00 95.81 364 HIS A CA 1
ATOM 2668 C C . HIS A 1 364 ? -5.254 -5.038 4.471 1.00 95.81 364 HIS A C 1
ATOM 2670 O O . HIS A 1 364 ? -4.960 -3.884 4.797 1.00 95.81 364 HIS A O 1
ATOM 2676 N N . ASP A 1 365 ? -4.690 -6.101 5.030 1.00 97.06 365 ASP A N 1
ATOM 2677 C CA . ASP A 1 365 ? -3.490 -6.001 5.855 1.00 97.06 365 ASP A CA 1
ATOM 2678 C C . ASP A 1 365 ? -2.248 -6.289 4.997 1.00 97.06 365 ASP A C 1
ATOM 2680 O O . ASP A 1 365 ? -2.300 -7.097 4.075 1.00 97.06 365 ASP A O 1
ATOM 2684 N N . LEU A 1 366 ? -1.135 -5.622 5.288 1.00 96.56 366 LEU A N 1
ATOM 2685 C CA . LEU A 1 366 ? 0.169 -5.859 4.667 1.00 96.56 366 LEU A CA 1
ATOM 2686 C C . LEU A 1 366 ? 1.190 -6.105 5.772 1.00 96.56 366 LEU A C 1
ATOM 2688 O O . LEU A 1 366 ? 1.243 -5.345 6.735 1.00 96.56 366 LEU A O 1
ATOM 2692 N N . VAL A 1 367 ? 2.017 -7.127 5.625 1.00 97.00 367 VAL A N 1
ATOM 2693 C CA . VAL A 1 367 ? 3.103 -7.460 6.540 1.00 97.00 367 VAL A CA 1
ATOM 2694 C C . VAL A 1 367 ? 4.404 -7.485 5.765 1.00 97.00 367 VAL A C 1
ATOM 2696 O O . VAL A 1 367 ? 4.504 -8.167 4.749 1.00 97.00 367 VAL A O 1
ATOM 2699 N N . ILE A 1 368 ? 5.404 -6.784 6.289 1.00 96.00 368 ILE A N 1
ATOM 2700 C CA . ILE A 1 368 ? 6.783 -6.882 5.812 1.00 96.00 368 ILE A CA 1
ATOM 2701 C C . ILE A 1 368 ? 7.711 -7.267 6.963 1.00 96.00 368 ILE A C 1
ATOM 2703 O O . ILE A 1 368 ? 7.488 -6.878 8.118 1.00 96.00 368 ILE A O 1
ATOM 2707 N N . GLY A 1 369 ? 8.766 -8.005 6.636 1.00 94.94 369 GLY A N 1
ATOM 2708 C CA . GLY A 1 369 ? 9.884 -8.248 7.538 1.00 94.94 369 GLY A CA 1
ATOM 2709 C C . GLY A 1 369 ? 10.797 -7.027 7.651 1.00 94.94 369 GLY A C 1
ATOM 2710 O O . GLY A 1 369 ? 11.165 -6.426 6.642 1.00 94.94 369 GLY A O 1
ATOM 2711 N N . ALA A 1 370 ? 11.193 -6.659 8.871 1.00 94.38 370 ALA A N 1
ATOM 2712 C CA . ALA A 1 370 ? 12.200 -5.622 9.085 1.00 94.38 370 ALA A CA 1
ATOM 2713 C C . ALA A 1 370 ? 13.055 -5.920 10.327 1.00 94.38 370 ALA A C 1
ATOM 2715 O O . ALA A 1 370 ? 12.506 -6.017 11.424 1.00 94.38 370 ALA A O 1
ATOM 2716 N N . PRO A 1 371 ? 14.393 -6.002 10.211 1.00 94.31 371 PRO A N 1
ATOM 2717 C CA . PRO A 1 371 ? 15.243 -6.121 11.385 1.00 94.31 371 PRO A CA 1
ATOM 2718 C C . PRO A 1 371 ? 15.209 -4.817 12.189 1.00 94.31 371 PRO A C 1
ATOM 2720 O O . PRO A 1 371 ? 15.448 -3.726 11.664 1.00 94.31 371 PRO A O 1
ATOM 2723 N N . LEU A 1 372 ? 14.939 -4.934 13.484 1.00 95.12 372 LEU A N 1
ATOM 2724 C CA . LEU A 1 372 ? 14.911 -3.828 14.432 1.00 95.12 372 LEU A CA 1
ATOM 2725 C C . LEU A 1 372 ? 16.129 -3.911 15.350 1.00 95.12 372 LEU A C 1
ATOM 2727 O O . LEU A 1 372 ? 16.449 -4.961 15.904 1.00 95.12 372 LEU A O 1
ATOM 2731 N N . GLN A 1 373 ? 16.801 -2.779 15.531 1.00 95.69 373 GLN A N 1
ATOM 2732 C CA . GLN A 1 373 ? 17.883 -2.625 16.500 1.00 95.69 373 GLN A CA 1
ATOM 2733 C C . GLN A 1 373 ? 17.541 -1.463 17.418 1.00 95.69 373 GLN A C 1
ATOM 2735 O O . GLN A 1 373 ? 17.232 -0.367 16.941 1.00 95.69 373 GLN A O 1
ATOM 2740 N N . SER A 1 374 ? 17.609 -1.692 18.724 1.00 94.56 374 SER A N 1
ATOM 2741 C CA . SER A 1 374 ? 17.244 -0.729 19.752 1.00 94.56 374 SER A CA 1
ATOM 2742 C C . SER A 1 374 ? 1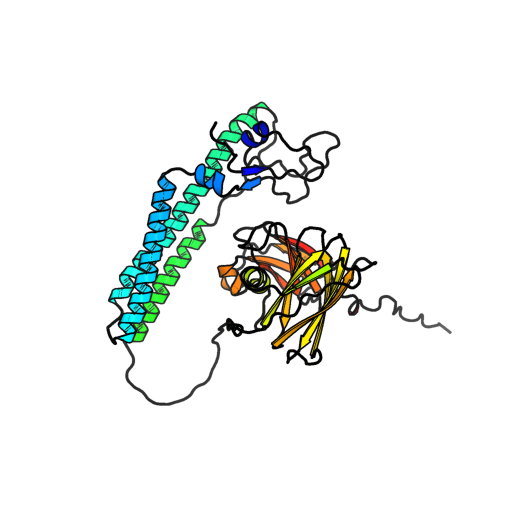7.899 0.622 19.485 1.00 94.56 374 SER A C 1
ATOM 2744 O O . SER A 1 374 ? 19.114 0.742 19.311 1.00 94.56 374 SER A O 1
ATOM 2746 N N . SER A 1 375 ? 17.076 1.672 19.472 1.00 91.19 375 SER A N 1
ATOM 2747 C CA . SER A 1 375 ? 17.488 3.062 19.240 1.00 91.19 375 SER A CA 1
ATOM 2748 C C . SER A 1 375 ? 18.094 3.376 17.862 1.00 91.19 375 SER A C 1
ATOM 2750 O O . SER A 1 375 ? 18.473 4.529 17.633 1.00 91.19 375 SER A O 1
ATOM 2752 N N . VAL A 1 376 ? 18.169 2.418 16.934 1.00 95.56 376 VAL A N 1
ATOM 2753 C CA . VAL A 1 376 ? 18.587 2.653 15.547 1.00 95.56 376 VAL A CA 1
ATOM 2754 C C . VAL A 1 376 ? 17.337 2.925 14.710 1.00 95.56 376 VAL A C 1
ATOM 2756 O O . VAL A 1 376 ? 16.479 2.050 14.600 1.00 95.56 376 VAL A O 1
ATOM 2759 N N . PRO A 1 377 ? 17.185 4.131 14.132 1.00 94.88 377 PRO A N 1
ATOM 2760 C CA . PRO A 1 377 ? 16.043 4.413 13.282 1.00 94.88 377 PRO A CA 1
ATOM 2761 C C . PRO A 1 377 ? 16.059 3.522 12.040 1.00 94.88 377 PRO A C 1
ATOM 2763 O O . PRO A 1 377 ? 17.071 3.469 11.342 1.00 94.88 377 PRO A O 1
ATOM 2766 N N . VAL A 1 378 ? 14.931 2.887 11.739 1.00 94.38 378 VAL A N 1
ATOM 2767 C CA . VAL A 1 378 ? 14.715 2.144 10.493 1.00 94.38 378 VAL A CA 1
ATOM 2768 C C . VAL A 1 378 ? 13.494 2.703 9.784 1.00 94.38 378 VAL A C 1
ATOM 2770 O O . VAL A 1 378 ? 12.524 3.110 10.426 1.00 94.38 378 VAL A O 1
ATOM 2773 N N . THR A 1 379 ? 13.551 2.765 8.461 1.00 93.81 379 THR A N 1
ATOM 2774 C CA . THR A 1 379 ? 12.409 3.178 7.653 1.00 93.81 379 THR A CA 1
ATOM 2775 C C . THR A 1 379 ? 11.732 1.951 7.071 1.00 93.81 379 THR A C 1
ATOM 2777 O O . THR A 1 379 ? 12.390 1.094 6.491 1.00 93.81 379 THR A O 1
ATOM 2780 N N . VAL A 1 380 ? 10.414 1.908 7.204 1.00 94.81 380 VAL A N 1
ATOM 2781 C CA . VAL A 1 380 ? 9.547 0.866 6.653 1.00 94.81 380 VAL A CA 1
ATOM 2782 C C . VAL A 1 380 ? 8.491 1.505 5.765 1.00 94.81 380 VAL A C 1
ATOM 2784 O O . VAL A 1 380 ? 8.094 2.647 6.015 1.00 94.81 380 VAL A O 1
ATOM 2787 N N . PHE A 1 381 ? 8.021 0.784 4.751 1.00 94.25 381 PHE A N 1
ATOM 2788 C CA . PHE A 1 381 ? 7.050 1.298 3.790 1.00 94.25 381 PHE A CA 1
ATOM 2789 C C . PHE A 1 381 ? 5.853 0.357 3.656 1.00 94.25 381 PHE A C 1
ATOM 2791 O O . PHE A 1 381 ? 5.987 -0.853 3.782 1.00 94.25 381 PHE A O 1
ATOM 2798 N N . ALA A 1 382 ? 4.684 0.924 3.377 1.00 94.25 382 ALA A N 1
ATOM 2799 C CA . ALA A 1 382 ? 3.519 0.192 2.895 1.00 94.25 382 ALA A CA 1
ATOM 2800 C C . ALA A 1 382 ? 3.254 0.608 1.448 1.00 94.25 382 ALA A C 1
ATOM 2802 O O . ALA A 1 382 ? 3.116 1.807 1.180 1.00 94.25 382 ALA A O 1
ATOM 2803 N N . GLY A 1 383 ? 3.220 -0.369 0.544 1.00 91.50 383 GLY A N 1
ATOM 2804 C CA . GLY A 1 383 ? 2.990 -0.178 -0.888 1.00 91.50 383 GLY A CA 1
ATOM 2805 C C . GLY A 1 383 ? 1.517 -0.286 -1.255 1.00 91.50 383 GLY A C 1
ATOM 2806 O O . GLY A 1 383 ? 0.661 -0.418 -0.380 1.00 91.50 383 GLY A O 1
ATOM 2807 N N . GLY A 1 384 ? 1.217 -0.191 -2.551 1.00 86.75 384 GLY A N 1
ATOM 2808 C CA . GLY A 1 384 ? -0.156 -0.309 -3.052 1.00 86.75 384 GLY A CA 1
ATOM 2809 C C . GLY A 1 384 ? -1.081 0.813 -2.578 1.00 86.75 384 GLY A C 1
ATOM 2810 O O . GLY A 1 384 ? -2.254 0.579 -2.301 1.00 86.75 384 GLY A O 1
ATOM 2811 N N . VAL A 1 385 ? -0.564 2.035 -2.449 1.00 87.75 385 VAL A N 1
ATOM 2812 C CA . VAL A 1 385 ? -1.339 3.199 -1.997 1.00 87.75 385 VAL A CA 1
ATOM 2813 C C . VAL A 1 385 ? -1.295 4.284 -3.067 1.00 87.75 385 VAL A C 1
ATOM 2815 O O . VAL A 1 385 ? -0.261 4.908 -3.291 1.00 87.75 385 VAL A O 1
ATOM 2818 N N . GLU A 1 386 ? -2.427 4.543 -3.740 1.00 74.69 386 GLU A N 1
ATOM 2819 C CA . GLU A 1 386 ? -2.466 5.424 -4.917 1.00 74.69 386 GLU A CA 1
ATOM 2820 C C . GLU A 1 386 ? -2.092 6.868 -4.560 1.00 74.69 386 GLU A C 1
ATOM 2822 O O . GLU A 1 386 ? -1.588 7.588 -5.424 1.00 74.69 386 GLU A O 1
ATOM 2827 N N . SER A 1 387 ? -2.354 7.333 -3.327 1.00 60.91 387 SER A N 1
ATOM 2828 C CA . SER A 1 387 ? -1.878 8.643 -2.859 1.00 60.91 387 SER A CA 1
ATOM 2829 C C . SER A 1 387 ? -2.286 8.994 -1.417 1.00 60.91 387 SER A C 1
ATOM 2831 O O . SER A 1 387 ? -3.460 8.923 -1.087 1.00 60.91 387 SER A O 1
ATOM 2833 N N . PHE A 1 388 ? -1.332 9.574 -0.666 1.00 62.09 388 PHE A N 1
ATOM 2834 C CA . PHE A 1 388 ? -1.458 10.402 0.559 1.00 62.09 388 PHE A CA 1
ATOM 2835 C C . PHE A 1 388 ? -1.312 9.735 1.938 1.00 62.09 388 PHE A C 1
ATOM 2837 O O . PHE A 1 388 ? -1.628 8.578 2.174 1.00 62.09 388 PHE A O 1
ATOM 2844 N N . ALA A 1 389 ? -0.862 10.553 2.899 1.00 62.72 389 ALA A N 1
ATOM 2845 C CA . ALA A 1 389 ? -0.791 10.200 4.310 1.00 62.72 389 ALA A CA 1
ATOM 2846 C C . ALA A 1 389 ? -2.155 9.720 4.847 1.00 62.72 389 ALA A C 1
ATOM 2848 O O . ALA A 1 389 ? -3.176 10.408 4.730 1.00 62.72 389 ALA A O 1
ATOM 2849 N N . GLY A 1 390 ? -2.155 8.550 5.486 1.00 77.00 390 GLY A N 1
ATOM 2850 C CA . GLY A 1 390 ? -3.317 7.945 6.144 1.00 77.00 390 GLY A CA 1
ATOM 2851 C C . GLY A 1 390 ? -4.096 6.929 5.307 1.00 77.00 390 GLY A C 1
ATOM 2852 O O . GLY A 1 390 ? -5.162 6.514 5.754 1.00 77.00 390 GLY A O 1
ATOM 2853 N N . ASP A 1 391 ? -3.613 6.571 4.116 1.00 89.69 391 ASP A N 1
ATOM 2854 C CA . ASP A 1 391 ? -4.144 5.443 3.337 1.00 89.69 391 ASP A CA 1
ATOM 2855 C C . ASP A 1 391 ? -3.588 4.098 3.808 1.00 89.69 391 ASP A C 1
ATOM 2857 O O . ASP A 1 391 ? -4.225 3.071 3.603 1.00 89.69 391 ASP A O 1
ATOM 2861 N N . ALA A 1 392 ? -2.492 4.123 4.563 1.00 93.69 392 ALA A N 1
ATOM 2862 C CA . ALA A 1 392 ? -2.030 3.010 5.371 1.00 93.69 392 ALA A CA 1
ATOM 2863 C C . ALA A 1 392 ? -1.661 3.488 6.786 1.00 93.69 392 ALA A C 1
ATOM 2865 O O . ALA A 1 392 ? -1.365 4.670 6.997 1.00 93.69 392 ALA A O 1
ATOM 2866 N N . THR A 1 393 ? -1.719 2.584 7.763 1.00 94.88 393 THR A N 1
ATOM 2867 C CA . THR A 1 393 ? -1.312 2.818 9.160 1.00 94.88 393 THR A CA 1
ATOM 2868 C C . THR A 1 393 ? -0.706 1.555 9.749 1.00 94.88 393 THR A C 1
ATOM 2870 O O . THR A 1 393 ? -1.292 0.490 9.580 1.00 94.88 393 THR A O 1
ATOM 2873 N N . ILE A 1 394 ? 0.390 1.667 10.501 1.00 96.19 394 ILE A N 1
ATOM 2874 C CA . ILE A 1 394 ? 0.924 0.546 11.288 1.00 96.19 394 ILE A CA 1
ATOM 2875 C C . ILE A 1 394 ? -0.095 0.168 12.368 1.00 96.19 394 ILE A C 1
ATOM 2877 O O . ILE A 1 394 ? -0.486 1.016 13.177 1.00 96.19 394 ILE A O 1
ATOM 2881 N N . THR A 1 395 ? -0.534 -1.089 12.371 1.00 96.12 395 THR A N 1
ATOM 2882 C CA . THR A 1 395 ? -1.456 -1.638 13.375 1.00 96.12 395 THR A CA 1
ATOM 2883 C C . THR A 1 395 ? -0.718 -2.361 14.486 1.00 96.12 395 THR A C 1
ATOM 2885 O O . THR A 1 395 ? -1.144 -2.286 15.641 1.00 96.12 395 THR A O 1
ATOM 2888 N N . GLN A 1 396 ? 0.387 -3.032 14.160 1.00 95.75 396 GLN A N 1
ATOM 2889 C CA . GLN A 1 396 ? 1.232 -3.698 15.141 1.00 95.75 396 GLN A CA 1
ATOM 2890 C C . GLN A 1 396 ? 2.641 -3.976 14.614 1.00 95.75 396 GLN A C 1
ATOM 2892 O O . GLN A 1 396 ? 2.867 -4.069 13.409 1.00 95.75 396 GLN A O 1
ATOM 2897 N N . ILE A 1 397 ? 3.566 -4.130 15.560 1.00 96.38 397 ILE A N 1
ATOM 2898 C CA . ILE A 1 397 ? 4.931 -4.599 15.336 1.00 96.38 397 ILE A CA 1
ATOM 2899 C C . ILE A 1 397 ? 5.180 -5.722 16.339 1.00 96.38 397 ILE A C 1
ATOM 2901 O O . ILE A 1 397 ? 4.984 -5.533 17.544 1.00 96.38 397 ILE A O 1
ATOM 2905 N N . THR A 1 398 ? 5.564 -6.889 15.843 1.00 95.38 398 THR A N 1
ATOM 2906 C CA . THR A 1 398 ? 5.717 -8.113 16.640 1.00 95.38 398 THR A CA 1
ATOM 2907 C C . THR A 1 398 ? 7.084 -8.742 16.419 1.00 95.38 398 THR A C 1
ATOM 2909 O O . THR A 1 398 ? 7.664 -8.616 15.342 1.00 95.38 398 THR A O 1
ATOM 2912 N N . CYS A 1 399 ? 7.583 -9.444 17.435 1.00 91.62 399 CYS A N 1
ATOM 2913 C CA . CYS A 1 399 ? 8.772 -10.289 17.328 1.00 91.62 399 CYS A CA 1
ATOM 2914 C C . CYS A 1 399 ? 8.416 -11.764 17.386 1.00 91.62 399 CYS A C 1
ATOM 2916 O O . CYS A 1 399 ? 7.503 -12.169 18.113 1.00 91.62 399 CYS A O 1
ATOM 2918 N N . SER A 1 400 ? 9.192 -12.571 16.667 1.00 81.88 400 SER A N 1
ATOM 2919 C CA . SER A 1 400 ? 9.193 -14.017 16.841 1.00 81.88 400 SER A CA 1
ATOM 2920 C C . SER A 1 400 ? 9.650 -14.369 18.264 1.00 81.88 400 SER A C 1
ATOM 2922 O O . SER A 1 400 ? 10.555 -13.766 18.843 1.00 81.88 400 SER A O 1
ATOM 2924 N N . SER A 1 401 ? 8.998 -15.360 18.867 1.00 67.56 401 SER A N 1
ATOM 2925 C CA . SER A 1 401 ? 9.267 -15.770 20.250 1.00 67.56 401 SER A CA 1
ATOM 2926 C C . SER A 1 401 ? 10.640 -16.421 20.451 1.00 67.56 401 SER A C 1
ATOM 2928 O O . SER A 1 401 ? 11.053 -16.590 21.595 1.00 67.56 401 SER A O 1
ATOM 2930 N N . SER A 1 402 ? 11.343 -16.802 19.377 1.00 64.62 402 SER A N 1
ATOM 2931 C CA . SER A 1 402 ? 12.702 -17.364 19.446 1.00 64.62 402 SER A CA 1
ATOM 2932 C C . SER A 1 402 ? 13.736 -16.371 19.971 1.00 64.62 402 SER A C 1
ATOM 2934 O O . SER A 1 402 ? 14.763 -16.792 20.499 1.00 64.62 402 SER A O 1
ATOM 2936 N N . ASP A 1 403 ? 13.440 -15.076 19.856 1.00 57.97 403 ASP A N 1
ATOM 2937 C CA . ASP A 1 403 ? 14.380 -13.994 20.142 1.00 57.97 403 ASP A CA 1
ATOM 2938 C C . ASP A 1 403 ? 14.097 -13.308 21.480 1.00 57.97 403 ASP A C 1
ATOM 2940 O O . ASP A 1 403 ? 14.857 -12.434 21.899 1.00 57.97 403 ASP A O 1
ATOM 2944 N N . ALA A 1 404 ? 13.021 -13.700 22.175 1.00 58.78 404 ALA A N 1
ATOM 2945 C CA . ALA A 1 404 ? 12.730 -13.173 23.497 1.00 58.78 404 ALA A CA 1
ATOM 2946 C C . ALA A 1 404 ? 13.912 -13.522 24.422 1.00 58.78 404 ALA A C 1
ATOM 2948 O O . ALA A 1 404 ? 14.169 -14.708 24.654 1.00 58.78 404 ALA A O 1
ATOM 2949 N N . PRO A 1 405 ? 14.660 -12.530 24.945 1.00 58.31 405 PRO A N 1
ATOM 2950 C CA . PRO A 1 405 ? 15.756 -12.811 25.857 1.00 58.31 405 PRO A CA 1
ATOM 2951 C C . PRO A 1 405 ? 15.168 -13.566 27.042 1.00 58.31 405 PRO A C 1
ATOM 2953 O O . PRO A 1 405 ? 14.234 -13.052 27.651 1.00 58.31 405 PRO A O 1
ATOM 2956 N N . ASP A 1 406 ? 15.680 -14.770 27.333 1.00 58.66 406 ASP A N 1
ATOM 2957 C CA . ASP A 1 406 ? 15.245 -15.632 28.441 1.00 58.66 406 ASP A CA 1
ATOM 2958 C C . ASP A 1 406 ? 15.067 -14.798 29.723 1.00 58.66 406 ASP A C 1
ATOM 2960 O O . ASP A 1 406 ? 16.003 -14.597 30.505 1.00 58.66 406 ASP A O 1
ATOM 2964 N N . ALA A 1 407 ? 13.855 -14.289 29.955 1.00 57.78 407 ALA A N 1
ATOM 2965 C CA . ALA A 1 407 ? 13.566 -13.394 31.073 1.00 57.78 407 ALA A CA 1
ATOM 2966 C C . ALA A 1 407 ? 13.679 -14.137 32.417 1.00 57.78 407 ALA A C 1
ATOM 2968 O O . ALA A 1 407 ? 13.789 -13.517 33.477 1.00 57.78 407 ALA A O 1
ATOM 2969 N N . ASP A 1 408 ? 13.735 -15.471 32.354 1.00 55.56 408 ASP A N 1
ATOM 2970 C CA . ASP A 1 408 ? 13.923 -16.385 33.474 1.00 55.56 408 ASP A CA 1
ATOM 2971 C C . ASP A 1 408 ? 15.392 -16.735 33.766 1.00 55.56 408 ASP A C 1
ATOM 2973 O O . ASP A 1 408 ? 15.671 -17.431 34.747 1.00 55.56 408 ASP A O 1
ATOM 2977 N N . ALA A 1 409 ? 16.366 -16.186 33.028 1.00 53.53 409 ALA A N 1
ATOM 2978 C CA . ALA A 1 409 ? 17.770 -16.200 33.442 1.00 53.53 409 ALA A CA 1
ATOM 2979 C C . ALA A 1 409 ? 18.018 -15.183 34.579 1.00 53.53 409 ALA A C 1
ATOM 2981 O O . ALA A 1 409 ? 18.887 -14.312 34.509 1.00 53.53 409 ALA A O 1
ATOM 2982 N N . GLN A 1 410 ? 17.250 -15.289 35.668 1.00 49.91 410 GLN A N 1
ATOM 2983 C CA . GLN A 1 410 ? 17.534 -14.589 36.913 1.00 49.91 410 GLN A CA 1
ATOM 2984 C C . GLN A 1 410 ? 18.944 -14.983 37.382 1.00 49.91 410 GLN A C 1
ATOM 2986 O O . GLN A 1 410 ? 19.210 -16.173 37.582 1.00 49.91 410 GLN A O 1
ATOM 2991 N N . PRO A 1 411 ? 19.866 -14.024 37.597 1.00 53.62 411 PRO A N 1
ATOM 2992 C CA . PRO A 1 411 ? 21.190 -14.332 38.110 1.00 53.62 411 PRO A CA 1
ATOM 2993 C C . PRO A 1 411 ? 21.029 -14.993 39.477 1.00 53.62 411 PRO A C 1
ATOM 2995 O O . PRO A 1 411 ? 20.581 -14.364 40.439 1.00 53.62 411 PRO A O 1
ATOM 2998 N N . GLY A 1 412 ? 21.364 -16.285 39.531 1.00 53.69 412 GLY A N 1
ATOM 2999 C CA . GLY A 1 412 ? 21.287 -17.104 40.727 1.00 53.69 412 GLY A CA 1
ATOM 3000 C C . GLY A 1 412 ? 21.855 -16.345 41.917 1.00 53.69 412 GLY A C 1
ATOM 3001 O O . GLY A 1 412 ? 23.011 -15.915 41.907 1.00 53.69 412 GLY A O 1
ATOM 3002 N N . ALA A 1 413 ? 21.009 -16.154 42.927 1.00 52.41 413 ALA A N 1
ATOM 3003 C CA . ALA A 1 413 ? 21.372 -15.549 44.190 1.00 52.41 413 ALA A CA 1
ATOM 3004 C C . ALA A 1 413 ? 22.628 -16.244 44.732 1.00 52.41 413 ALA A C 1
ATOM 3006 O O . ALA A 1 413 ? 22.574 -17.382 45.201 1.00 52.41 413 ALA A O 1
ATOM 3007 N N . ALA A 1 414 ? 23.769 -15.559 44.650 1.00 56.75 414 ALA A N 1
ATOM 3008 C CA . ALA A 1 414 ? 24.996 -16.001 45.281 1.00 56.75 414 ALA A CA 1
ATOM 3009 C C . ALA A 1 414 ? 24.732 -16.128 46.787 1.00 56.75 414 ALA A C 1
ATOM 3011 O O . ALA A 1 414 ? 24.537 -15.132 47.492 1.00 56.75 414 ALA A O 1
ATOM 3012 N N . ALA A 1 415 ? 24.687 -17.371 47.262 1.00 56.56 415 ALA A N 1
ATOM 3013 C CA . ALA A 1 415 ? 24.599 -17.698 48.670 1.00 56.56 415 ALA A CA 1
ATOM 3014 C C . ALA A 1 415 ? 25.789 -17.058 49.402 1.00 56.56 415 ALA A C 1
ATOM 3016 O O . ALA A 1 415 ? 26.943 -17.414 49.166 1.00 56.56 415 ALA A O 1
ATOM 3017 N N . ARG A 1 416 ? 25.508 -16.093 50.283 1.00 53.81 416 ARG A N 1
ATOM 3018 C CA . ARG A 1 416 ? 2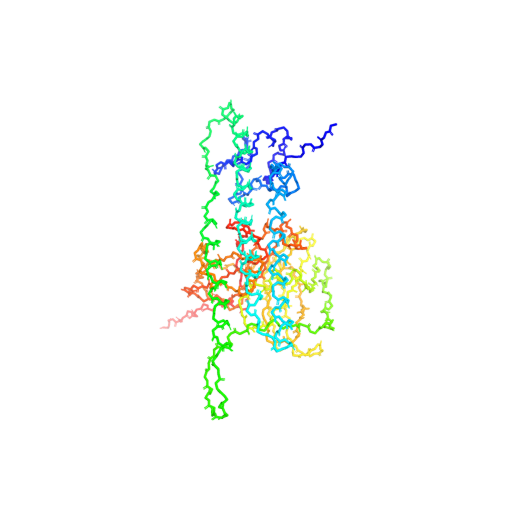6.485 -15.606 51.261 1.00 53.81 416 ARG A CA 1
ATOM 3019 C C . ARG A 1 416 ? 26.642 -16.680 52.337 1.00 53.81 416 ARG A C 1
ATOM 3021 O O . ARG A 1 416 ? 25.709 -16.899 53.107 1.00 53.81 416 ARG A O 1
ATOM 3028 N N . THR A 1 417 ? 27.796 -17.339 52.355 1.00 66.38 417 THR A N 1
ATOM 3029 C CA . THR A 1 417 ? 28.324 -18.075 53.517 1.00 66.38 417 THR A CA 1
ATOM 3030 C C . THR A 1 417 ? 29.001 -17.138 54.496 1.00 66.38 417 THR A C 1
ATOM 3032 O O . THR A 1 417 ? 29.716 -16.230 54.008 1.00 66.38 417 THR A O 1
#

pLDDT: mean 81.41, std 18.49, range [27.62, 97.81]

Secondary structure (DSSP, 8-state):
------SEEE-PPTTSPPPPHHHHHHTTT-PPPTT--SSTTSPPPPTT---EEE-HHHHHHHS-THHHHHHHHHHHHHHHHHHHHHHHHHHHHTT--THHHHHHHHHHHHHHHHHHHHHHHHHHHHHHHHHHHHHHHHTTT-----PPP----GGGHHHHHHHHHHHHHHHHHHHTT------------------------TT--PPPPEE-TTS-EEEEE--HHHHHHHHTTS-SSSEEEEEEEEESS-EEEEEEEEEESSTTSPPSEEEEEEEEEBTTB-EEEEEEESSSEEEEEEEEE-SSPPEEPPEEEEE-TT--GGGS-TTHHHH-EEEEEEEESS-EEEEEEEEEE-S-BTTB-SSEEEEEEEEE-TT--EEEEEE--SS-TTSEEEEEEEE-GGGS--TT---------

Sequence (417 aa):
MTDHRPPFRFRTPPGWPTPSTEWVAAHQLAEPGPGFSPGPGIPPAPSGWRFWRADRRAFRAAMPTRRRRIELLGVAGLVLLVLGIVGVVVLTAADVPAVFAVAPIAAGGALYVVSCVRWWDLATDTARSIAATAGVWGSTSVSAPAARAGFGRSARVATGITAAIAAAALVVGASAGVAPVVTDAGQSLAGVVGSARGDLPEDEELAAPYTSDDGQIDITQVSDDAWDATCAATPGDSNCWSWEVDALTDCDLSVTIGFADTALGDDTRTVTRAVHVSAGRPLYIAELGDEDYSGIDTASCLGDVPHRVDVDQTPADDFAYEEQPDGCDLTGCIGWTLRPGEDCADASVQFLVTDEWRDVPDPHDLVIGAPLQSSVPVTVFAGGVESFAGDATITQITCSSSDAPDADAQPGAAART

Radius of gyration: 26.52 Å; chains: 1; bounding box: 78×56×93 Å